Protein AF-0000000065867853 (afdb_homodimer)

Radius of gyration: 22.18 Å; Cα contacts (8 Å, |Δi|>4): 1189; chains: 2; bounding box: 54×60×56 Å

Sequence (524 aa):
MALYFIGLGLYDEKDITLKGLEIARKCDYVFAEFYTSLMAGTNLERIEKLIGKEIRVLSREDVELNFERIVLPLAKDHDVAFLTAGDPLVATTHAELRLRAKKFGVESYVIHAPSIYSAIAITGLHIYKFGKSATISYPEKNWFPTSYYDVIKENLERGLHTLLFLDIKAEKGKYMTANEGMKLLLKVEDMKKEGVFTQETLVVVLARAGSLNPVIRAGYVRDMIREDFGSPPHVLIVPGRLHIVEAEYLVEIAGAPREIIRMALYFIGLGLYDEKDITLKGLEIARKCDYVFAEFYTSLMAGTNLERIEKLIGKEIRVLSREDVELNFERIVLPLAKDHDVAFLTAGDPLVATTHAELRLRAKKFGVESYVIHAPSIYSAIAITGLHIYKFGKSATISYPEKNWFPTSYYDVIKENLERGLHTLLFLDIKAEKGKYMTANEGMKLLLKVEDMKKEGVFTQETLVVVLARAGSLNPVIRAGYVRDMIREDFGSPPHVLIVPGRLHIVEAEYLVEIAGAPREIIR

pLDDT: mean 95.83, std 3.94, range [74.38, 98.94]

Solvent-accessible surface area (backbone atoms only — not comparable to full-atom values): 26550 Å² total; per-residue (Å²): 86,32,32,34,37,27,9,34,8,38,17,31,67,42,34,19,12,42,49,38,46,55,50,52,50,68,27,76,41,40,35,30,44,56,67,89,39,69,43,68,64,47,51,69,67,58,42,26,61,73,50,68,45,78,68,51,73,46,51,70,63,42,59,76,72,33,35,72,74,63,51,48,64,50,14,56,76,30,34,26,25,39,36,28,48,20,26,55,32,63,50,66,67,50,44,52,49,53,53,50,33,49,76,70,70,29,49,72,38,62,35,63,12,16,28,69,76,40,56,54,15,78,58,32,45,61,57,52,44,26,27,44,40,38,59,48,61,80,66,50,96,90,42,74,81,54,65,46,58,51,44,45,42,58,21,45,77,71,37,16,22,25,50,31,42,49,36,62,43,54,94,74,73,40,66,46,43,52,41,56,50,49,52,53,45,41,51,47,27,70,71,66,66,74,81,74,47,49,57,79,33,56,34,36,39,43,17,35,56,67,38,80,76,47,41,51,43,26,34,34,36,68,64,48,53,76,56,84,66,72,66,63,54,35,35,37,30,42,67,32,65,71,50,69,68,29,33,49,36,24,30,76,68,19,60,22,63,69,78,68,60,118,85,34,32,33,36,26,10,34,6,38,16,31,66,43,34,18,11,44,49,36,48,54,51,50,49,69,26,77,43,39,34,30,43,58,68,90,37,70,42,68,65,48,51,70,68,58,42,26,60,72,51,68,48,77,68,51,73,45,53,71,62,42,58,76,74,34,35,71,74,66,50,48,64,51,14,56,77,29,35,27,27,40,36,29,49,20,26,55,31,63,50,66,68,50,45,53,49,53,53,50,32,50,75,71,70,28,49,72,38,62,34,62,11,16,30,70,77,42,55,54,17,78,59,35,46,63,57,53,43,26,26,44,40,38,59,47,62,79,68,50,98,89,41,75,80,54,63,45,58,52,46,43,42,58,22,46,78,70,38,16,22,26,49,32,43,49,35,62,44,52,94,74,71,40,67,46,44,53,41,56,50,50,52,52,46,40,51,46,27,69,70,65,66,75,80,73,46,50,58,78,34,55,35,37,39,42,16,35,56,68,39,80,76,45,42,51,40,24,34,34,36,68,62,48,53,77,56,84,65,73,65,66,54,35,36,37,31,42,67,32,65,71,50,71,67,29,32,50,35,24,29,75,69,19,60,22,63,67,76,67,59,116

Nearest PDB structures (foldseek):
  2ele-assembly1_B  TM=9.946E-01  e=1.191E-50  Pyrococcus horikoshii OT3
  2ehc-assembly1_B  TM=9.930E-01  e=2.230E-50  Pyrococcus horikoshii OT3
  2e07-assembly1_B  TM=9.930E-01  e=4.448E-50  Pyrococcus horikoshii OT3
  2egl-assembly1_B  TM=9.932E-01  e=7.823E-50  Pyrococcus horikoshii OT3
  2p6k-assembly1_B  TM=9.943E-01  e=2.135E-49  Pyrococcus horikoshii OT3

Structure (mmCIF, N/CA/C/O backbone):
data_AF-0000000065867853-model_v1
#
loop_
_entity.id
_entity.type
_entity.pdbx_description
1 polymer 'Diphthine synthase'
#
loop_
_atom_site.group_PDB
_atom_site.id
_atom_site.type_symbol
_atom_site.label_atom_id
_atom_site.label_alt_id
_atom_site.label_comp_id
_atom_site.label_asym_id
_atom_site.label_entity_id
_atom_site.label_seq_id
_atom_site.pdbx_PDB_ins_code
_atom_site.Cartn_x
_atom_site.Cartn_y
_atom_site.Cartn_z
_atom_site.occupancy
_atom_site.B_iso_or_equiv
_atom_site.auth_seq_id
_atom_site.auth_comp_id
_atom_site.auth_asym_id
_atom_site.auth_atom_id
_atom_site.pdbx_PDB_model_num
ATOM 1 N N . MET A 1 1 ? 18.812 20.969 -10.625 1 90.69 1 MET A N 1
ATOM 2 C CA . MET A 1 1 ? 18.703 20.234 -9.359 1 90.69 1 MET A CA 1
ATOM 3 C C . MET A 1 1 ? 17.266 19.781 -9.125 1 90.69 1 MET A C 1
ATOM 5 O O . MET A 1 1 ? 16.359 20.125 -9.891 1 90.69 1 MET A O 1
ATOM 9 N N . ALA A 1 2 ? 16.984 18.75 -7.992 1 96.56 2 ALA A N 1
ATOM 10 C CA . ALA A 1 2 ? 15.656 18.156 -7.891 1 96.56 2 ALA A CA 1
ATOM 11 C C . ALA A 1 2 ? 15.234 18.016 -6.434 1 96.56 2 ALA A C 1
ATOM 13 O O . ALA A 1 2 ? 16.062 18.109 -5.527 1 96.56 2 ALA A O 1
ATOM 14 N N . LEU A 1 3 ? 13.992 18.016 -6.254 1 98.25 3 LEU A N 1
ATOM 15 C CA . LEU A 1 3 ? 13.367 17.703 -4.973 1 98.25 3 LEU A CA 1
ATOM 16 C C . LEU A 1 3 ? 12.961 16.234 -4.914 1 98.25 3 LEU A C 1
ATOM 18 O O . LEU A 1 3 ? 12.227 15.758 -5.785 1 98.25 3 LEU A O 1
ATOM 22 N N . TYR A 1 4 ? 13.414 15.523 -3.883 1 98.44 4 TYR A N 1
ATOM 23 C CA . TYR A 1 4 ? 13.109 14.102 -3.736 1 98.44 4 TYR A CA 1
ATOM 24 C C . TYR A 1 4 ? 12.195 13.867 -2.537 1 98.44 4 TYR A C 1
ATOM 26 O O . TYR A 1 4 ? 12.602 14.086 -1.392 1 98.44 4 TYR A O 1
ATOM 34 N N . PHE A 1 5 ? 10.992 13.461 -2.826 1 98.12 5 PHE A N 1
ATOM 35 C CA . PHE A 1 5 ? 10.133 12.969 -1.758 1 98.12 5 PHE A CA 1
ATOM 36 C C . PHE A 1 5 ? 10.484 11.523 -1.409 1 98.12 5 PHE A C 1
ATOM 38 O O . PHE A 1 5 ? 10.305 10.617 -2.232 1 98.12 5 PHE A O 1
ATOM 45 N N . ILE A 1 6 ? 10.891 11.312 -0.163 1 98.38 6 ILE A N 1
ATOM 46 C CA . ILE A 1 6 ? 11.414 10 0.202 1 98.38 6 ILE A CA 1
ATOM 47 C C . ILE A 1 6 ? 10.633 9.445 1.395 1 98.38 6 ILE A C 1
ATOM 49 O O . ILE A 1 6 ? 10.539 10.102 2.438 1 98.38 6 ILE A O 1
ATOM 53 N N . GLY A 1 7 ? 10.086 8.25 1.205 1 97.94 7 GLY A N 1
ATOM 54 C CA . GLY A 1 7 ? 9.43 7.582 2.316 1 97.94 7 GLY A CA 1
ATOM 55 C C . GLY A 1 7 ? 10.398 6.883 3.248 1 97.94 7 GLY A C 1
ATOM 56 O O . GLY A 1 7 ? 11.383 6.285 2.799 1 97.94 7 GLY A O 1
ATOM 57 N N . LEU A 1 8 ? 10.055 6.934 4.539 1 98.19 8 LEU A N 1
ATOM 58 C CA . LEU A 1 8 ? 10.906 6.309 5.543 1 98.19 8 LEU A CA 1
ATOM 59 C C . LEU A 1 8 ? 10.383 4.93 5.922 1 98.19 8 LEU A C 1
ATOM 61 O O . LEU A 1 8 ? 11.078 4.148 6.574 1 98.19 8 LEU A O 1
ATOM 65 N N . GLY A 1 9 ? 9.141 4.66 5.578 1 97.44 9 GLY A N 1
ATOM 66 C CA . GLY A 1 9 ? 8.57 3.357 5.883 1 97.44 9 GLY A CA 1
ATOM 67 C C . GLY A 1 9 ? 7.715 3.361 7.133 1 97.44 9 GLY A C 1
ATOM 68 O O . GLY A 1 9 ? 7.207 4.41 7.539 1 97.44 9 GLY A O 1
ATOM 69 N N . LEU A 1 10 ? 7.539 2.258 7.781 1 96.75 10 LEU A N 1
ATOM 70 C CA . LEU A 1 10 ? 6.41 2.029 8.68 1 96.75 10 LEU A CA 1
ATOM 71 C C . LEU A 1 1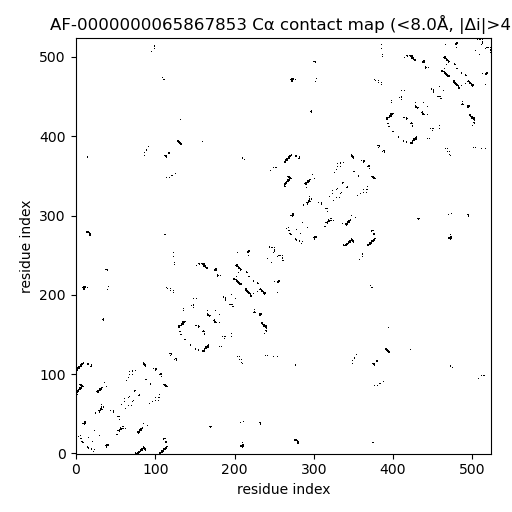0 ? 6.84 2.137 10.133 1 96.75 10 LEU A C 1
ATOM 73 O O . LEU A 1 10 ? 6.074 2.607 10.977 1 96.75 10 LEU A O 1
ATOM 77 N N . TYR A 1 11 ? 7.988 1.611 10.5 1 97.31 11 TYR A N 1
ATOM 78 C CA . TYR A 1 11 ? 8.219 1.371 11.922 1 97.31 11 TYR A CA 1
ATOM 79 C C . TYR A 1 11 ? 9.539 1.974 12.375 1 97.31 11 TYR A C 1
ATOM 81 O O . TYR A 1 11 ? 9.562 2.947 13.133 1 97.31 11 TYR A O 1
ATOM 89 N N . ASP A 1 12 ? 10.664 1.557 11.82 1 97.62 12 ASP A N 1
ATOM 90 C CA . ASP A 1 12 ? 11.953 2.086 12.266 1 97.62 12 ASP A CA 1
ATOM 91 C C . ASP A 1 12 ? 12.789 2.566 11.086 1 97.62 12 ASP A C 1
ATOM 93 O O . ASP A 1 12 ? 12.336 2.52 9.938 1 97.62 12 ASP A O 1
ATOM 97 N N . GLU A 1 13 ? 13.984 3.08 11.328 1 97.81 13 GLU A N 1
ATOM 98 C CA . GLU A 1 13 ? 14.781 3.76 10.305 1 97.81 13 GLU A CA 1
ATOM 99 C C . GLU A 1 13 ? 15.273 2.781 9.242 1 97.81 13 GLU A C 1
ATOM 101 O O . GLU A 1 13 ? 15.68 3.191 8.156 1 97.81 13 GLU A O 1
ATOM 106 N N . LYS A 1 14 ? 15.188 1.546 9.547 1 98.19 14 LYS A N 1
ATOM 107 C CA . LYS A 1 14 ? 15.688 0.559 8.594 1 98.19 14 LYS A CA 1
ATOM 108 C C . LYS A 1 14 ? 14.594 0.162 7.598 1 98.19 14 LYS A C 1
ATOM 110 O O . LYS A 1 14 ? 14.828 -0.652 6.703 1 98.19 14 LYS A O 1
ATOM 115 N N . ASP A 1 15 ? 13.422 0.771 7.754 1 98.38 15 ASP A N 1
ATOM 116 C CA . ASP A 1 15 ? 12.344 0.53 6.805 1 98.38 15 ASP A CA 1
ATOM 117 C C . ASP A 1 15 ? 12.516 1.382 5.551 1 98.38 15 ASP A C 1
ATOM 119 O O . ASP A 1 15 ? 11.781 1.216 4.574 1 98.38 15 ASP A O 1
ATOM 123 N N . ILE A 1 16 ? 13.5 2.279 5.543 1 98.69 16 ILE A N 1
ATOM 124 C CA . ILE A 1 16 ? 13.812 3.043 4.34 1 98.69 16 ILE A CA 1
ATOM 125 C C . ILE A 1 16 ? 14.414 2.117 3.283 1 98.69 16 ILE A C 1
ATOM 127 O O . ILE A 1 16 ? 15.117 1.157 3.615 1 98.69 16 ILE A O 1
ATOM 131 N N . THR A 1 17 ? 14.109 2.33 2.031 1 98.75 17 THR A N 1
ATOM 132 C CA . THR A 1 17 ? 14.688 1.531 0.956 1 98.75 17 THR A CA 1
ATOM 133 C C . THR A 1 17 ? 16.156 1.9 0.738 1 98.75 17 THR A C 1
ATOM 135 O O . THR A 1 17 ? 16.594 2.99 1.117 1 98.75 17 THR A O 1
ATOM 138 N N . LEU A 1 18 ? 16.891 0.998 0.171 1 98.62 18 LEU A N 1
ATOM 139 C CA . LEU A 1 18 ? 18.266 1.329 -0.208 1 98.62 18 LEU A CA 1
ATOM 140 C C . LEU A 1 18 ? 18.297 2.531 -1.145 1 98.62 18 LEU A C 1
ATOM 142 O O . LEU A 1 18 ? 19.141 3.412 -1.005 1 98.62 18 LEU A O 1
ATOM 146 N N . LYS A 1 19 ? 17.375 2.568 -2.086 1 98.44 19 LYS A N 1
ATOM 147 C CA . LYS A 1 19 ? 17.25 3.682 -3.021 1 98.44 19 LYS A CA 1
ATOM 148 C C . LYS A 1 19 ? 17.016 4.996 -2.283 1 98.44 19 LYS A C 1
ATOM 150 O O . LYS A 1 19 ? 17.672 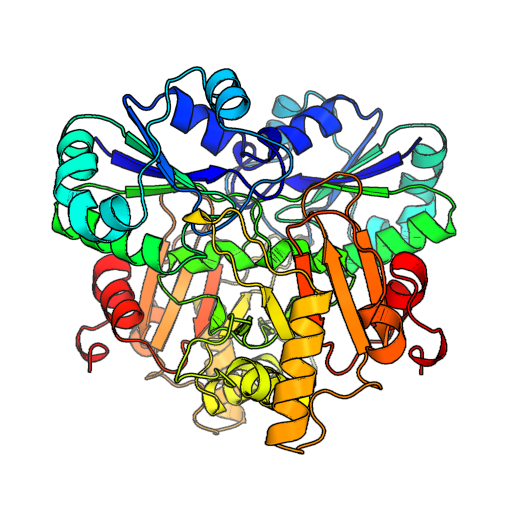5.996 -2.572 1 98.44 19 LYS A O 1
ATOM 155 N N . GLY A 1 20 ? 16.094 4.973 -1.359 1 98.69 20 GLY A N 1
ATOM 156 C CA . GLY A 1 20 ? 15.812 6.16 -0.569 1 98.69 20 GLY A CA 1
ATOM 157 C C . GLY A 1 20 ? 17 6.625 0.256 1 98.69 20 GLY A C 1
ATOM 158 O O . GLY A 1 20 ? 17.281 7.82 0.313 1 98.69 20 GLY A O 1
ATOM 159 N N . LEU A 1 21 ? 17.656 5.672 0.883 1 98.81 21 LEU A N 1
ATOM 160 C CA . LEU A 1 21 ? 18.812 5.992 1.716 1 98.81 21 LEU A CA 1
ATOM 161 C C . LEU A 1 21 ? 19.922 6.605 0.881 1 98.81 21 LEU A C 1
ATOM 163 O O . LEU A 1 21 ? 20.484 7.637 1.257 1 98.81 21 LEU A O 1
ATOM 167 N N . GLU A 1 22 ? 20.234 5.988 -0.228 1 98.56 22 GLU A N 1
ATOM 168 C CA . GLU A 1 22 ? 21.312 6.473 -1.095 1 98.56 22 GLU A CA 1
ATOM 169 C C . GLU A 1 22 ? 21.016 7.887 -1.596 1 98.56 22 GLU A C 1
ATOM 171 O O . GLU A 1 22 ? 21.906 8.742 -1.608 1 98.56 22 GLU A O 1
ATOM 176 N N . ILE A 1 23 ? 19.812 8.141 -1.981 1 98.62 23 ILE A N 1
ATOM 177 C CA . ILE A 1 23 ? 19.438 9.453 -2.506 1 98.62 23 ILE A CA 1
ATOM 178 C C . ILE A 1 23 ? 19.469 10.484 -1.381 1 98.62 23 ILE A C 1
ATOM 180 O O . ILE A 1 23 ? 19.969 11.594 -1.563 1 98.62 23 ILE A O 1
ATOM 184 N N . ALA A 1 24 ? 18.922 10.102 -0.234 1 98.69 24 ALA A N 1
ATOM 185 C CA . ALA A 1 24 ? 18.938 11.023 0.905 1 98.69 24 ALA A CA 1
ATOM 186 C C . ALA A 1 24 ? 20.375 11.422 1.258 1 98.69 24 ALA A C 1
ATOM 188 O O . ALA A 1 24 ? 20.641 12.594 1.547 1 98.69 24 ALA A O 1
ATOM 189 N N . ARG A 1 25 ? 21.281 10.508 1.22 1 98.56 25 ARG A N 1
ATOM 190 C CA . ARG A 1 25 ? 22.672 10.75 1.545 1 98.56 25 ARG A CA 1
ATOM 191 C C . ARG A 1 25 ? 23.312 11.695 0.534 1 98.56 25 ARG A C 1
ATOM 193 O O . ARG A 1 25 ? 24.203 12.477 0.882 1 98.56 25 ARG A O 1
ATOM 200 N N . LYS A 1 26 ? 22.891 11.656 -0.646 1 98.06 26 LYS A N 1
ATOM 201 C CA . LYS A 1 26 ? 23.484 12.453 -1.718 1 98.06 26 LYS A CA 1
ATOM 202 C C . LYS A 1 26 ? 22.922 13.867 -1.729 1 98.06 26 LYS A C 1
ATOM 204 O O . LYS A 1 26 ? 23.516 14.773 -2.309 1 98.06 26 LYS A O 1
ATOM 209 N N . CYS A 1 27 ? 21.781 14.086 -1.173 1 98.5 27 CYS A N 1
ATOM 210 C CA . CYS A 1 27 ? 21.109 15.391 -1.191 1 98.5 27 CYS A CA 1
ATOM 211 C C . CYS A 1 27 ? 21.875 16.391 -0.334 1 98.5 27 CYS A C 1
ATOM 213 O O . CYS A 1 27 ? 22.484 16.031 0.67 1 98.5 27 CYS A O 1
ATOM 215 N N . ASP A 1 28 ? 21.797 17.625 -0.747 1 98.38 28 ASP A N 1
ATOM 216 C CA . ASP A 1 28 ? 22.469 18.703 -0.027 1 98.38 28 ASP A CA 1
ATOM 217 C C . ASP A 1 28 ? 21.719 19.062 1.25 1 98.38 28 ASP A C 1
ATOM 219 O O . ASP A 1 28 ? 22.328 19.359 2.277 1 98.38 28 ASP A O 1
ATOM 223 N N . TYR A 1 29 ? 20.469 19.094 1.173 1 98.44 29 TYR A N 1
ATOM 224 C CA . TYR A 1 29 ? 19.578 19.438 2.289 1 98.44 29 TYR A CA 1
ATOM 225 C C . TYR A 1 29 ? 18.547 18.328 2.521 1 98.44 29 TYR A C 1
ATOM 227 O O . TYR A 1 29 ? 18.094 17.688 1.573 1 98.44 29 TYR A O 1
ATOM 235 N N . VAL A 1 30 ? 18.266 18.125 3.779 1 98.75 30 VAL A N 1
ATOM 236 C CA . VAL A 1 30 ? 17.281 17.109 4.133 1 98.75 30 VAL A CA 1
ATOM 237 C C . VAL A 1 30 ? 16.219 17.703 5.055 1 98.75 30 VAL A C 1
ATOM 239 O O . VAL A 1 30 ? 16.547 18.203 6.141 1 98.75 30 VAL A O 1
ATOM 242 N N . PHE A 1 31 ? 15.008 17.703 4.594 1 98.62 31 PHE A N 1
ATOM 243 C CA . PHE A 1 31 ? 13.844 18.109 5.371 1 98.62 31 PHE A CA 1
ATOM 244 C C . PHE A 1 31 ? 12.969 16.906 5.707 1 98.62 31 PHE A C 1
ATOM 246 O O . PHE A 1 31 ? 13.102 15.852 5.094 1 98.62 31 PHE A O 1
ATOM 253 N N . ALA A 1 32 ? 12.086 17.062 6.75 1 97.25 32 ALA A N 1
ATOM 254 C CA . ALA A 1 32 ? 11.141 16 7.086 1 97.25 32 ALA A CA 1
ATOM 255 C C . ALA A 1 32 ? 9.875 16.578 7.723 1 97.25 32 ALA A C 1
ATOM 257 O O . ALA A 1 32 ? 9.875 17.703 8.211 1 97.25 32 ALA A O 1
ATOM 258 N N . GLU A 1 33 ? 8.859 15.867 7.621 1 94.25 33 GLU A N 1
ATOM 259 C CA . GLU A 1 33 ? 7.684 16.109 8.445 1 94.25 33 GLU A CA 1
ATOM 260 C C . GLU A 1 33 ? 7.195 14.82 9.102 1 94.25 33 GLU A C 1
ATOM 262 O O . GLU A 1 33 ? 7.285 13.742 8.516 1 94.25 33 GLU A O 1
ATOM 267 N N . PHE A 1 34 ? 6.582 14.898 10.328 1 90.88 34 PHE A N 1
ATOM 268 C CA . PHE A 1 34 ? 6.145 13.719 11.047 1 90.88 34 PHE A CA 1
ATOM 269 C C . PHE A 1 34 ? 4.754 13.93 11.641 1 90.88 34 PHE A C 1
ATOM 271 O O . PHE A 1 34 ? 4.379 13.258 12.609 1 90.88 34 PHE A O 1
ATOM 278 N N . TYR A 1 35 ? 4.023 14.867 11.109 1 85.69 35 TYR A N 1
ATOM 279 C CA . TYR A 1 35 ? 2.703 15.117 11.68 1 85.69 35 TYR A CA 1
ATOM 280 C C . TYR A 1 35 ? 1.638 14.281 10.984 1 85.69 35 TYR A C 1
ATOM 282 O O . TYR A 1 35 ? 0.5 14.195 11.453 1 85.69 35 TYR A O 1
ATOM 290 N N . THR A 1 36 ? 1.925 13.625 9.906 1 81.62 36 THR A N 1
ATOM 291 C CA . THR A 1 36 ? 0.965 12.82 9.156 1 81.62 36 THR A CA 1
ATOM 292 C C . THR A 1 36 ? 1.039 11.359 9.578 1 81.62 36 THR A C 1
ATOM 294 O O . THR A 1 36 ? 0.134 10.578 9.281 1 81.62 36 THR A O 1
ATOM 297 N N . SER A 1 37 ? 2.158 11.016 10.148 1 82.19 37 SER A N 1
ATOM 298 C CA . SER A 1 37 ? 2.34 9.641 10.594 1 82.19 37 SER A CA 1
ATOM 299 C C . SER A 1 37 ? 3.42 9.547 11.664 1 82.19 37 SER A C 1
ATOM 301 O O . SER A 1 37 ? 4.141 10.516 11.914 1 82.19 37 SER A O 1
ATOM 303 N N . LEU A 1 38 ? 3.416 8.391 12.359 1 80.19 38 LEU A N 1
ATOM 304 C CA . LEU A 1 38 ? 4.352 8.125 13.445 1 80.19 38 LEU A CA 1
ATOM 305 C C . LEU A 1 38 ? 5.184 6.879 13.148 1 80.19 38 LEU A C 1
ATOM 307 O O . LEU A 1 38 ? 4.645 5.852 12.734 1 80.19 38 LEU A O 1
ATOM 311 N N . MET A 1 39 ? 6.488 7.047 13.266 1 89.62 39 MET A N 1
ATOM 312 C CA . MET A 1 39 ? 7.375 5.887 13.273 1 89.62 39 MET A CA 1
ATOM 313 C C . MET A 1 39 ? 7.789 5.527 14.695 1 89.62 39 MET A C 1
ATOM 315 O O . MET A 1 39 ? 8.773 6.059 15.219 1 89.62 39 MET A O 1
ATOM 319 N N . ALA A 1 40 ? 7.109 4.578 15.219 1 90.81 40 ALA A N 1
ATOM 320 C CA . ALA A 1 40 ? 7.188 4.293 16.656 1 90.81 40 ALA A CA 1
ATOM 321 C C . ALA A 1 40 ? 8.516 3.629 17 1 90.81 40 ALA A C 1
ATOM 323 O O . ALA A 1 40 ? 8.945 3.664 18.156 1 90.81 40 ALA A O 1
ATOM 324 N N . GLY A 1 41 ? 9.188 3.018 16.094 1 94.75 41 GLY A N 1
ATOM 325 C CA . GLY A 1 41 ? 10.383 2.24 16.375 1 94.75 41 GLY A CA 1
ATOM 326 C C . GLY A 1 41 ? 11.664 3.031 16.203 1 94.75 41 GLY A C 1
ATOM 327 O O . GLY A 1 41 ? 12.758 2.461 16.188 1 94.75 41 GLY A O 1
ATOM 328 N N . THR A 1 42 ? 11.555 4.34 15.992 1 96.62 42 THR A N 1
ATOM 329 C CA . THR A 1 42 ? 12.75 5.152 15.758 1 96.62 42 THR A CA 1
ATOM 330 C C . THR A 1 42 ? 12.531 6.582 16.234 1 96.62 42 THR A C 1
ATOM 332 O O . THR A 1 42 ? 11.5 6.887 16.844 1 96.62 42 THR A O 1
ATOM 335 N N . ASN A 1 43 ? 13.547 7.391 16.172 1 95.62 43 ASN A N 1
ATOM 336 C CA . ASN A 1 43 ? 13.508 8.82 16.438 1 95.62 43 ASN A CA 1
ATOM 337 C C . ASN A 1 43 ? 14.406 9.602 15.477 1 95.62 43 ASN A C 1
ATOM 339 O O . ASN A 1 43 ? 15.078 9.008 14.633 1 95.62 43 ASN A O 1
ATOM 343 N N . LEU A 1 44 ? 14.305 10.875 15.617 1 96.25 44 LEU A N 1
ATOM 344 C CA . LEU A 1 44 ? 15.008 11.742 14.672 1 96.25 44 LEU A CA 1
ATOM 345 C C . LEU A 1 44 ? 16.516 11.492 14.719 1 96.25 44 LEU A C 1
ATOM 347 O O . LEU A 1 44 ? 17.172 11.453 13.68 1 96.25 44 LEU A O 1
ATOM 351 N N . GLU A 1 45 ? 17.047 11.336 15.867 1 97.62 45 GLU A N 1
ATOM 352 C CA . GLU A 1 45 ? 18.484 11.133 16.031 1 97.62 45 GLU A CA 1
ATOM 353 C C . GLU A 1 45 ? 18.953 9.891 15.281 1 97.62 45 GLU A C 1
ATOM 355 O O . GLU A 1 45 ? 19.984 9.922 14.609 1 97.62 45 GLU A O 1
ATOM 360 N N . ARG A 1 46 ? 18.234 8.82 15.391 1 97.81 46 ARG A N 1
ATOM 361 C CA . ARG A 1 46 ? 18.594 7.566 14.719 1 97.81 46 ARG A CA 1
ATOM 362 C C . ARG A 1 46 ? 18.5 7.715 13.203 1 97.81 46 ARG A C 1
ATOM 364 O O . ARG A 1 46 ? 19.344 7.176 12.477 1 97.81 46 ARG A O 1
ATOM 371 N N . ILE A 1 47 ? 17.5 8.422 12.742 1 98.31 47 ILE A N 1
ATOM 372 C CA . ILE A 1 47 ? 17.344 8.656 11.312 1 98.31 47 ILE A CA 1
ATOM 373 C C . ILE A 1 47 ? 18.516 9.492 10.789 1 98.31 47 ILE A C 1
ATOM 375 O O . ILE A 1 47 ? 19.109 9.172 9.758 1 98.31 47 ILE A O 1
ATOM 379 N N . GLU A 1 48 ? 18.891 10.539 11.555 1 98.5 48 GLU A N 1
ATOM 380 C CA . GLU A 1 48 ? 20.016 11.391 11.18 1 98.5 48 GLU A CA 1
ATOM 381 C C . GLU A 1 48 ? 21.328 10.594 11.133 1 98.5 48 GLU A C 1
ATOM 383 O O . GLU A 1 48 ? 22.141 10.773 10.219 1 98.5 48 GLU A O 1
ATOM 388 N N . LYS A 1 49 ? 21.469 9.805 12.117 1 98.38 49 LYS A N 1
ATOM 389 C CA . LYS A 1 49 ? 22.672 8.977 12.164 1 98.38 49 LYS A CA 1
ATOM 390 C C . LYS A 1 49 ? 22.75 8.039 10.961 1 98.38 49 LYS A C 1
ATOM 392 O O . LYS A 1 49 ? 23.812 7.879 10.359 1 98.38 49 LYS A O 1
ATOM 397 N N . LEU A 1 50 ? 21.688 7.43 10.609 1 98.38 50 LEU A N 1
ATOM 398 C CA . LEU A 1 50 ? 21.656 6.512 9.477 1 98.38 50 LEU A CA 1
ATOM 399 C C . LEU A 1 50 ? 21.969 7.238 8.172 1 98.38 50 LEU A C 1
ATOM 401 O O . LEU A 1 50 ? 22.75 6.75 7.359 1 98.38 50 LEU A O 1
ATOM 405 N N . ILE A 1 51 ? 21.328 8.359 7.996 1 98.12 51 ILE A N 1
ATOM 406 C CA . ILE A 1 51 ? 21.484 9.117 6.754 1 98.12 51 ILE A CA 1
ATOM 407 C C . ILE A 1 51 ? 22.828 9.844 6.754 1 98.12 51 ILE A C 1
ATOM 409 O O . ILE A 1 51 ? 23.422 10.047 5.699 1 98.12 51 ILE A O 1
ATOM 413 N N . GLY A 1 52 ? 23.266 10.25 7.93 1 97.88 52 GLY A N 1
ATOM 414 C CA . GLY A 1 52 ? 24.531 10.953 8.07 1 97.88 52 GLY A CA 1
ATOM 415 C C . GLY A 1 52 ? 24.422 12.438 7.789 1 97.88 52 GLY A C 1
ATOM 416 O O . GLY A 1 52 ? 25.359 13.062 7.309 1 97.88 52 GLY A O 1
ATOM 417 N N . LYS A 1 53 ? 23.234 12.977 7.93 1 97.62 53 LYS A N 1
ATOM 418 C CA . LYS A 1 53 ? 22.984 14.398 7.711 1 97.62 53 LYS A CA 1
ATOM 419 C C . LYS A 1 53 ? 22 14.945 8.75 1 97.62 53 LYS A C 1
ATOM 421 O O . LYS A 1 53 ? 21.172 14.203 9.281 1 97.62 53 LYS A O 1
ATOM 426 N N . GLU A 1 54 ? 22.172 16.234 8.984 1 97.69 54 GLU A N 1
ATOM 427 C CA . GLU A 1 54 ? 21.172 16.906 9.812 1 97.69 54 GLU A CA 1
ATOM 428 C C . GLU A 1 54 ? 19.844 17.031 9.07 1 97.69 54 GLU A C 1
ATOM 430 O O . GLU A 1 54 ? 19.812 17.312 7.875 1 97.69 54 GLU A O 1
ATOM 435 N N . ILE A 1 55 ? 18.75 16.797 9.812 1 98.44 55 ILE A N 1
ATOM 436 C CA . ILE A 1 55 ? 17.406 16.844 9.234 1 98.44 55 ILE A CA 1
ATOM 437 C C . ILE A 1 55 ? 16.641 18.016 9.852 1 98.44 55 ILE A C 1
ATOM 439 O O . ILE A 1 55 ? 16.5 18.094 11.07 1 98.44 55 ILE A O 1
ATOM 443 N N . ARG A 1 56 ? 16.203 18.906 9.055 1 98.44 56 ARG A N 1
ATOM 444 C CA . ARG A 1 56 ? 15.32 19.984 9.516 1 98.44 56 ARG A CA 1
ATOM 445 C C . ARG A 1 56 ? 13.859 19.547 9.461 1 98.44 56 ARG A C 1
ATOM 447 O O . ARG A 1 56 ? 13.289 19.406 8.375 1 98.44 56 ARG A O 1
ATOM 454 N N . VAL A 1 57 ? 13.227 19.406 10.578 1 97.19 57 VAL A N 1
ATOM 455 C CA . VAL A 1 57 ? 11.828 18.969 10.656 1 97.19 57 VAL A CA 1
ATOM 456 C C . VAL A 1 57 ? 10.914 20.188 10.508 1 97.19 57 VAL A C 1
ATOM 458 O O . VAL A 1 57 ? 11.062 21.172 11.227 1 97.19 57 VAL A O 1
ATOM 461 N N . LEU A 1 58 ? 10 20.062 9.594 1 96.56 58 LEU A N 1
ATOM 462 C CA . LEU A 1 58 ? 9.07 21.172 9.344 1 96.56 58 LEU A CA 1
ATOM 463 C C . LEU A 1 58 ? 7.734 20.922 10.031 1 96.56 58 LEU A C 1
ATOM 465 O O . LEU A 1 58 ? 7.254 19.781 10.078 1 96.56 58 LEU A O 1
ATOM 469 N N . SER A 1 59 ? 7.141 21.969 10.531 1 93.69 59 SER A N 1
ATOM 470 C CA . SER A 1 59 ? 5.797 21.922 11.102 1 93.69 59 SER A CA 1
ATOM 471 C C . SER A 1 59 ? 4.738 21.828 10.008 1 93.69 59 SER A C 1
ATOM 473 O O . SER A 1 59 ? 5.043 22 8.828 1 93.69 59 SER A O 1
ATOM 475 N N . ARG A 1 60 ? 3.521 21.562 10.453 1 92.62 60 ARG A N 1
ATOM 476 C CA . ARG A 1 60 ? 2.393 21.547 9.531 1 92.62 60 ARG A CA 1
ATOM 477 C C . ARG A 1 60 ? 2.266 22.875 8.797 1 92.62 60 ARG A C 1
ATOM 479 O O . ARG A 1 60 ? 2.084 22.906 7.582 1 92.62 60 ARG A O 1
ATOM 486 N N . GLU A 1 61 ? 2.361 23.891 9.531 1 93.75 61 GLU A N 1
ATOM 487 C CA . GLU A 1 61 ? 2.25 25.219 8.961 1 93.75 61 GLU A CA 1
ATOM 488 C C . GLU A 1 61 ? 3.342 25.469 7.926 1 93.75 61 GLU A C 1
ATOM 490 O O . GLU A 1 61 ? 3.072 26 6.844 1 93.75 61 GLU A O 1
ATOM 495 N N . ASP A 1 62 ? 4.547 25.109 8.234 1 95.81 62 ASP A N 1
ATOM 496 C CA . ASP A 1 62 ? 5.66 25.312 7.312 1 95.81 62 ASP A CA 1
ATOM 497 C C . ASP A 1 62 ? 5.441 24.531 6.012 1 95.81 62 ASP A C 1
ATOM 499 O O . ASP A 1 62 ? 5.691 25.047 4.922 1 95.81 62 ASP A O 1
ATOM 503 N N . VAL A 1 63 ? 4.973 23.312 6.09 1 94.94 63 VAL A N 1
ATOM 504 C CA . VAL A 1 63 ? 4.77 22.453 4.926 1 94.94 63 VAL A CA 1
ATOM 505 C C . VAL A 1 63 ? 3.605 22.984 4.09 1 94.94 63 VAL A C 1
ATOM 507 O O . VAL A 1 63 ? 3.717 23.109 2.869 1 94.94 63 VAL A O 1
ATOM 510 N N . GLU A 1 64 ? 2.59 23.328 4.691 1 92.75 64 GLU A N 1
ATOM 511 C CA . GLU A 1 64 ? 1.357 23.656 3.98 1 92.75 64 GLU A CA 1
ATOM 512 C C . GLU A 1 64 ? 1.375 25.109 3.484 1 92.75 64 GLU A C 1
ATOM 514 O O . GLU A 1 64 ? 0.819 25.406 2.428 1 92.75 64 GLU A O 1
ATOM 519 N N . LEU A 1 65 ? 2.072 25.984 4.207 1 93.81 65 LEU A N 1
ATOM 520 C CA . LEU A 1 65 ? 1.949 27.406 3.877 1 93.81 65 LEU A CA 1
ATOM 521 C C . LEU A 1 65 ? 3.287 27.969 3.414 1 93.81 65 LEU A C 1
ATOM 523 O O . LEU A 1 65 ? 3.324 28.953 2.676 1 93.81 65 LEU A O 1
ATOM 527 N N . ASN A 1 66 ? 4.332 27.406 3.844 1 96.06 66 ASN A N 1
ATOM 528 C CA . ASN A 1 66 ? 5.609 28.078 3.637 1 96.06 66 ASN A CA 1
ATOM 529 C C . ASN A 1 66 ? 6.578 27.219 2.836 1 96.06 66 ASN A C 1
ATOM 531 O O . ASN A 1 66 ? 7.781 27.484 2.803 1 96.06 66 ASN A O 1
ATOM 535 N N . PHE A 1 67 ? 6.168 26.203 2.219 1 96.25 67 PHE A N 1
ATOM 536 C CA . PHE A 1 67 ? 7.016 25.266 1.488 1 96.25 67 PHE A CA 1
ATOM 537 C C . PHE A 1 67 ? 7.805 26 0.402 1 96.25 67 PHE A C 1
ATOM 539 O O . PHE A 1 67 ? 8.992 25.734 0.214 1 96.25 67 PHE A O 1
ATOM 546 N N . GLU A 1 68 ? 7.215 26.953 -0.321 1 96 68 GLU A N 1
ATOM 547 C CA . GLU A 1 68 ? 7.812 27.703 -1.423 1 96 68 GLU A CA 1
ATOM 548 C C . GLU A 1 68 ? 8.891 28.656 -0.92 1 96 68 GLU A C 1
ATOM 550 O O . GLU A 1 68 ? 9.734 29.109 -1.697 1 96 68 GLU A O 1
ATOM 555 N N . ARG A 1 69 ? 8.789 28.953 0.359 1 96.69 69 ARG A N 1
ATOM 556 C CA . ARG A 1 69 ? 9.773 29.875 0.925 1 96.69 69 ARG A CA 1
ATOM 557 C C . ARG A 1 69 ? 10.922 29.125 1.571 1 96.69 69 ARG A C 1
ATOM 559 O O . ARG A 1 69 ? 12.055 29.625 1.613 1 96.69 69 ARG A O 1
ATOM 566 N N . ILE A 1 70 ? 10.633 27.953 1.968 1 97.5 70 ILE A N 1
ATOM 567 C CA . ILE A 1 70 ? 11.609 27.25 2.797 1 97.5 70 ILE A CA 1
ATOM 568 C C . ILE A 1 70 ? 12.352 26.219 1.954 1 97.5 70 ILE A C 1
ATOM 570 O O . ILE A 1 70 ? 13.586 26.219 1.896 1 97.5 70 ILE A O 1
ATOM 574 N N . VAL A 1 71 ? 11.672 25.391 1.231 1 98.12 71 VAL A N 1
ATOM 575 C CA . VAL A 1 71 ? 12.258 24.203 0.626 1 98.12 71 VAL A CA 1
ATOM 576 C C . VAL A 1 71 ? 12.531 24.453 -0.853 1 98.12 71 VAL A C 1
ATOM 578 O O . VAL A 1 71 ? 13.633 24.188 -1.338 1 98.12 71 VAL A O 1
ATOM 581 N N . LEU A 1 72 ? 11.602 25.062 -1.587 1 97.62 72 LEU A N 1
ATOM 582 C CA . LEU A 1 72 ? 11.625 25.078 -3.045 1 97.62 72 LEU A CA 1
ATOM 583 C C . LEU A 1 72 ? 12.773 25.953 -3.555 1 97.62 72 LEU A C 1
ATOM 585 O O . LEU A 1 72 ? 13.422 25.609 -4.547 1 97.62 72 LEU A O 1
ATOM 589 N N . PRO A 1 73 ? 13.055 27.078 -2.934 1 97.5 73 PRO A N 1
ATOM 590 C CA . PRO A 1 73 ? 14.195 27.859 -3.424 1 97.5 73 PRO A CA 1
ATOM 591 C C . PRO A 1 73 ? 15.508 27.094 -3.371 1 97.5 73 PRO A C 1
ATOM 593 O O . PRO A 1 73 ? 16.359 27.234 -4.262 1 97.5 73 PRO A O 1
ATOM 596 N N . LEU A 1 74 ? 15.688 26.266 -2.369 1 97.62 74 LEU A N 1
ATOM 597 C CA . LEU A 1 74 ? 16.891 25.453 -2.25 1 97.62 74 LEU A CA 1
ATOM 598 C C . LEU A 1 74 ? 16.953 24.391 -3.35 1 97.62 74 LEU A C 1
ATOM 600 O O . LEU A 1 74 ? 18.031 24.062 -3.842 1 97.62 74 LEU A O 1
ATOM 604 N N . ALA A 1 75 ? 15.828 23.891 -3.742 1 97.62 75 ALA A N 1
ATOM 605 C CA . ALA A 1 75 ? 15.734 22.797 -4.707 1 97.62 75 ALA A CA 1
ATOM 606 C C . ALA A 1 75 ? 16.031 23.297 -6.121 1 97.62 75 ALA A C 1
ATOM 608 O O . ALA A 1 75 ? 16.219 22.484 -7.039 1 97.62 75 ALA A O 1
ATOM 609 N N . LYS A 1 76 ? 16.031 24.562 -6.297 1 96.38 76 LYS A N 1
ATOM 610 C CA . LYS A 1 76 ? 16.375 25.109 -7.602 1 96.38 76 LYS A CA 1
ATOM 611 C C . LYS A 1 76 ? 17.844 24.859 -7.934 1 96.38 76 LYS A C 1
ATOM 613 O O . LYS A 1 76 ? 18.203 24.641 -9.094 1 96.38 76 LYS A O 1
ATOM 618 N N . ASP A 1 77 ? 18.625 24.891 -6.859 1 96.5 77 ASP A N 1
ATOM 619 C CA . ASP A 1 77 ? 20.062 24.859 -7.133 1 96.5 77 ASP A CA 1
ATOM 620 C C . ASP A 1 77 ? 20.734 23.688 -6.418 1 96.5 77 ASP A C 1
ATOM 622 O O . ASP A 1 77 ? 21.938 23.453 -6.605 1 96.5 77 ASP A O 1
ATOM 626 N N . HIS A 1 78 ? 20.062 23.016 -5.598 1 98.19 78 HIS A N 1
ATOM 627 C CA . HIS A 1 78 ? 20.594 21.906 -4.824 1 98.19 78 HIS A CA 1
ATOM 628 C C . HIS A 1 78 ? 19.656 20.703 -4.863 1 98.19 78 HIS A C 1
ATOM 630 O O . HIS A 1 78 ? 18.453 20.859 -5.141 1 98.19 78 HIS A O 1
ATOM 636 N N . ASP A 1 79 ? 20.172 19.547 -4.664 1 98.56 79 ASP A N 1
ATOM 637 C CA . ASP A 1 79 ? 19.328 18.391 -4.422 1 98.56 79 ASP A CA 1
ATOM 638 C C . ASP A 1 79 ? 18.812 18.375 -2.99 1 98.56 79 ASP A C 1
ATOM 640 O O . ASP A 1 79 ? 19.578 18.453 -2.035 1 98.56 79 ASP A O 1
ATOM 644 N N . VAL A 1 80 ? 17.547 18.328 -2.891 1 98.69 80 VAL A N 1
ATOM 645 C CA . VAL A 1 80 ? 16.891 18.422 -1.586 1 98.69 80 VAL A CA 1
ATOM 646 C C . VAL A 1 80 ? 16.031 17.188 -1.341 1 98.69 80 VAL A C 1
ATOM 648 O O . VAL A 1 80 ? 15.273 16.766 -2.217 1 98.69 80 VAL A O 1
ATOM 651 N N . ALA A 1 81 ? 16.172 16.594 -0.167 1 98.69 81 ALA A N 1
ATOM 652 C CA . ALA A 1 81 ? 15.32 15.477 0.247 1 98.69 81 ALA A CA 1
ATOM 653 C C . ALA A 1 81 ? 14.227 15.945 1.204 1 98.69 81 ALA A C 1
ATOM 655 O O . ALA A 1 81 ? 14.484 16.734 2.107 1 98.69 81 ALA A O 1
ATOM 656 N N . PHE A 1 82 ? 13.047 15.555 0.985 1 98.38 82 PHE A N 1
ATOM 657 C CA . PHE A 1 82 ? 11.922 15.734 1.896 1 98.38 82 PHE A CA 1
ATOM 658 C C . PHE A 1 82 ? 11.406 14.383 2.391 1 98.38 82 PHE A C 1
ATOM 660 O O . PHE A 1 82 ? 10.719 13.672 1.66 1 98.38 82 PHE A O 1
ATOM 667 N N . LEU A 1 83 ? 11.672 14.062 3.629 1 98.06 83 LEU A N 1
ATOM 668 C CA . LEU A 1 83 ? 11.391 12.758 4.211 1 98.06 83 LEU A CA 1
ATOM 669 C C . LEU A 1 83 ? 10.016 12.742 4.867 1 98.06 83 LEU A C 1
ATOM 671 O O . LEU A 1 83 ? 9.617 13.719 5.5 1 98.06 83 LEU A O 1
ATOM 675 N N . THR A 1 84 ? 9.359 11.672 4.684 1 96.12 84 THR A N 1
ATOM 676 C CA . THR A 1 84 ? 8.078 11.477 5.344 1 96.12 84 THR A CA 1
ATOM 677 C C . THR A 1 84 ? 7.984 10.086 5.953 1 96.12 84 THR A C 1
ATOM 679 O O . THR A 1 84 ? 8.562 9.133 5.422 1 96.12 84 THR A O 1
ATOM 682 N N . ALA A 1 85 ? 7.234 9.969 7.098 1 94.31 85 ALA A N 1
ATOM 683 C CA . ALA A 1 85 ? 6.898 8.641 7.613 1 94.31 85 ALA A CA 1
ATOM 684 C C . ALA A 1 85 ? 5.949 7.91 6.664 1 94.31 85 ALA A C 1
ATOM 686 O O . ALA A 1 85 ? 5.035 8.516 6.102 1 94.31 85 ALA A O 1
ATOM 687 N N . GLY A 1 86 ? 6.164 6.625 6.543 1 95.12 86 GLY A N 1
ATOM 688 C CA . GLY A 1 86 ? 5.367 5.867 5.598 1 95.12 86 GLY A CA 1
ATOM 689 C C . GLY A 1 86 ? 5.797 6.07 4.156 1 95.12 86 GLY A C 1
ATOM 690 O O . GLY A 1 86 ? 6.984 6.227 3.873 1 95.12 86 GLY A O 1
ATOM 691 N N . ASP A 1 87 ? 4.918 5.871 3.242 1 96.31 87 ASP A N 1
ATOM 692 C CA . ASP A 1 87 ? 5.125 6.105 1.816 1 96.31 87 ASP A CA 1
ATOM 693 C C . ASP A 1 87 ? 4.66 7.504 1.416 1 96.31 87 ASP A C 1
ATOM 695 O O . ASP A 1 87 ? 3.58 7.941 1.811 1 96.31 87 ASP A O 1
ATOM 699 N N . PRO A 1 88 ? 5.48 8.188 0.578 1 93.56 88 PRO A N 1
ATOM 700 C CA . PRO A 1 88 ? 5.07 9.531 0.158 1 93.56 88 PRO A CA 1
ATOM 701 C C . PRO A 1 88 ? 3.758 9.523 -0.625 1 93.56 88 PRO A C 1
ATOM 703 O O . PRO A 1 88 ? 3.434 8.539 -1.29 1 93.56 88 PRO A O 1
ATOM 706 N N . LEU A 1 89 ? 2.982 10.508 -0.587 1 88.94 89 LEU A N 1
ATOM 707 C CA . LEU A 1 89 ? 1.806 10.82 -1.393 1 88.94 89 LEU A CA 1
ATOM 708 C C . LEU A 1 89 ? 0.591 10.039 -0.902 1 88.94 89 LEU A C 1
ATOM 710 O O . LEU A 1 89 ? -0.515 10.211 -1.418 1 88.94 89 LEU A O 1
ATOM 714 N N . VAL A 1 90 ? 0.808 9.125 0.106 1 86.75 90 VAL A N 1
ATOM 715 C CA . VAL A 1 90 ? -0.344 8.516 0.759 1 86.75 90 VAL A CA 1
ATOM 716 C C . VAL A 1 90 ? -1.179 9.586 1.452 1 86.75 90 VAL A C 1
ATOM 718 O O . VAL A 1 90 ? -2.41 9.547 1.412 1 86.75 90 VAL A O 1
ATOM 721 N N . ALA A 1 91 ? -0.434 10.477 2.023 1 82.56 91 ALA A N 1
ATOM 722 C CA . ALA A 1 91 ? -1.1 11.688 2.488 1 82.56 91 ALA A CA 1
ATOM 723 C C . ALA A 1 91 ? -1.324 12.664 1.339 1 82.56 91 ALA A C 1
ATOM 725 O O . ALA A 1 91 ? -0.412 12.93 0.55 1 82.56 91 ALA A O 1
ATOM 726 N N . THR A 1 92 ? -2.412 13.289 1.288 1 82.31 92 THR A N 1
ATOM 727 C CA . THR A 1 92 ? -2.82 14.125 0.168 1 82.31 92 THR A CA 1
ATOM 728 C C . THR A 1 92 ? -1.955 15.383 0.091 1 82.31 92 THR A C 1
ATOM 730 O O . THR A 1 92 ? -1.744 15.93 -0.993 1 82.31 92 THR A O 1
ATOM 733 N N . THR A 1 93 ? -1.492 15.789 1.206 1 85.38 93 THR A N 1
ATOM 734 C CA . THR A 1 93 ? -0.662 16.984 1.278 1 85.38 93 THR A CA 1
ATOM 735 C C . THR A 1 93 ? 0.547 16.859 0.354 1 85.38 93 THR A C 1
ATOM 737 O O . THR A 1 93 ? 0.949 17.844 -0.283 1 85.38 93 THR A O 1
ATOM 740 N N . HIS A 1 94 ? 1.108 15.766 0.211 1 89.12 94 HIS A N 1
ATOM 741 C CA . HIS A 1 94 ? 2.352 15.594 -0.532 1 89.12 94 HIS A CA 1
ATOM 742 C C . HIS A 1 94 ? 2.115 15.703 -2.035 1 89.12 94 HIS A C 1
ATOM 744 O O . HIS A 1 94 ? 2.986 16.172 -2.771 1 89.12 94 HIS A O 1
ATOM 750 N N . ALA A 1 95 ? 0.932 15.266 -2.467 1 89.19 95 ALA A N 1
ATOM 751 C CA . ALA A 1 95 ? 0.584 15.453 -3.871 1 89.19 95 ALA A CA 1
ATOM 752 C C . ALA A 1 95 ? 0.511 16.938 -4.219 1 89.19 95 ALA A C 1
ATOM 754 O O . ALA A 1 95 ? 0.958 17.359 -5.289 1 89.19 95 ALA A O 1
ATOM 755 N N . GLU A 1 96 ? 0.019 17.672 -3.346 1 91.31 96 GLU A N 1
ATOM 756 C CA . GLU A 1 96 ? -0.059 19.125 -3.543 1 91.31 96 GLU A CA 1
ATOM 757 C C . GLU A 1 96 ? 1.332 19.75 -3.613 1 91.31 96 GLU A C 1
ATOM 759 O O . GLU A 1 96 ? 1.558 20.688 -4.375 1 91.31 96 GLU A O 1
ATOM 764 N N . LEU A 1 97 ? 2.211 19.266 -2.789 1 94.81 97 LEU A N 1
ATOM 765 C CA . LEU A 1 97 ? 3.572 19.781 -2.781 1 94.81 97 LEU A CA 1
ATOM 766 C C . LEU A 1 97 ? 4.258 19.531 -4.121 1 94.81 97 LEU A C 1
ATOM 768 O O . LEU A 1 97 ? 5.043 20.375 -4.586 1 94.81 97 LEU A O 1
ATOM 772 N N . ARG A 1 98 ? 3.996 18.406 -4.742 1 94.12 98 ARG A N 1
ATOM 773 C CA . ARG A 1 98 ? 4.57 18.109 -6.055 1 94.12 98 ARG A CA 1
ATOM 774 C C . ARG A 1 98 ? 4.059 19.094 -7.105 1 94.12 98 ARG A C 1
ATOM 776 O O . ARG A 1 98 ? 4.816 19.531 -7.973 1 94.12 98 ARG A O 1
ATOM 783 N N . LEU A 1 99 ? 2.762 19.391 -7.023 1 93.31 99 LEU A N 1
ATOM 784 C CA . LEU A 1 99 ? 2.189 20.375 -7.938 1 93.31 99 LEU A CA 1
ATOM 785 C C . LEU A 1 99 ? 2.846 21.734 -7.75 1 93.31 99 LEU A C 1
ATOM 787 O O . LEU A 1 99 ? 3.17 22.422 -8.727 1 93.31 99 LEU A O 1
ATOM 791 N N . ARG A 1 100 ? 3.008 22.078 -6.516 1 94.44 100 ARG A N 1
ATOM 792 C CA . ARG A 1 100 ? 3.646 23.359 -6.207 1 94.44 100 ARG A CA 1
ATOM 793 C C . ARG A 1 100 ? 5.078 23.391 -6.727 1 94.44 100 ARG A C 1
ATOM 795 O O . ARG A 1 100 ? 5.527 24.406 -7.258 1 94.44 100 ARG A O 1
ATOM 802 N N . ALA A 1 101 ? 5.812 22.312 -6.535 1 96.38 101 ALA A N 1
ATOM 803 C CA . ALA A 1 101 ? 7.176 22.219 -7.055 1 96.38 101 ALA A CA 1
ATOM 804 C C . ALA A 1 101 ? 7.203 22.406 -8.562 1 96.38 101 ALA A C 1
ATOM 806 O O . ALA A 1 101 ? 8.031 23.156 -9.086 1 96.38 101 ALA A O 1
ATOM 807 N N . LYS A 1 102 ? 6.285 21.75 -9.258 1 94.12 102 LYS A N 1
ATOM 808 C CA . LYS A 1 102 ? 6.207 21.875 -10.711 1 94.12 102 LYS A CA 1
ATOM 809 C C . LYS A 1 102 ? 5.949 23.328 -11.117 1 94.12 102 LYS A C 1
ATOM 811 O O . LYS A 1 102 ? 6.613 23.844 -12.016 1 94.12 102 LYS A O 1
ATOM 816 N N . LYS A 1 103 ? 5.023 23.922 -10.461 1 93.06 103 LYS A N 1
ATOM 817 C CA . LYS A 1 103 ? 4.68 25.312 -10.75 1 93.06 103 LYS A CA 1
ATOM 818 C C . LYS A 1 103 ? 5.863 26.25 -10.477 1 93.06 103 LYS A C 1
ATOM 820 O O . LYS A 1 103 ? 6.023 27.266 -11.148 1 93.06 103 LYS A O 1
ATOM 825 N N . PHE A 1 104 ? 6.637 25.875 -9.516 1 95.38 104 PHE A N 1
ATOM 826 C CA . PHE A 1 104 ? 7.805 26.656 -9.133 1 95.38 104 PHE A CA 1
ATOM 827 C C . PHE A 1 104 ? 8.984 26.359 -10.047 1 95.38 104 PHE A C 1
ATOM 829 O O . PHE A 1 104 ? 10.047 26.969 -9.914 1 95.38 104 PHE A O 1
ATOM 836 N N . GLY A 1 105 ? 8.828 25.375 -10.93 1 95.06 105 GLY A N 1
ATOM 837 C CA . GLY A 1 105 ? 9.859 25.016 -11.883 1 95.06 105 GLY A CA 1
ATOM 838 C C . GLY A 1 105 ? 10.898 24.062 -11.312 1 95.06 105 GLY A C 1
ATOM 839 O O . GLY A 1 105 ? 12.047 24.047 -11.758 1 95.06 105 GLY A O 1
ATOM 840 N N . VAL A 1 106 ? 10.594 23.359 -10.312 1 96.69 106 VAL A N 1
ATOM 841 C CA . VAL A 1 106 ? 11.5 22.406 -9.68 1 96.69 106 VAL A CA 1
ATOM 842 C C . VAL A 1 106 ? 11.062 20.984 -10.023 1 96.69 106 VAL A C 1
ATOM 844 O O . VAL A 1 106 ? 9.898 20.625 -9.836 1 96.69 106 VAL A O 1
ATOM 847 N N . GLU A 1 107 ? 11.969 20.219 -10.531 1 95.88 107 GLU A N 1
ATOM 848 C CA . GLU A 1 107 ? 11.68 18.797 -10.766 1 95.88 107 GLU A CA 1
ATOM 849 C C . GLU A 1 107 ? 11.586 18.031 -9.445 1 95.88 107 GLU A C 1
ATOM 851 O O . GLU A 1 107 ? 12.328 18.312 -8.508 1 95.88 107 GLU A O 1
ATOM 856 N N . SER A 1 108 ? 10.664 17.141 -9.438 1 96.69 108 SER A N 1
ATOM 857 C CA . SER A 1 108 ? 10.523 16.344 -8.219 1 96.69 108 SER A CA 1
ATOM 858 C C . SER A 1 108 ? 10.406 14.859 -8.531 1 96.69 108 SER A C 1
ATOM 860 O O . SER A 1 108 ? 9.883 14.484 -9.578 1 96.69 108 SER A O 1
ATOM 862 N N . TYR A 1 109 ? 10.93 14.07 -7.629 1 97.31 109 TYR A N 1
ATOM 863 C CA . TYR A 1 109 ? 10.906 12.617 -7.727 1 97.31 109 TYR A CA 1
ATOM 864 C C . TYR A 1 109 ? 10.344 11.992 -6.457 1 97.31 109 TYR A C 1
ATOM 866 O O . TYR A 1 109 ? 10.406 12.594 -5.383 1 97.31 109 TYR A O 1
ATOM 874 N N . VAL A 1 110 ? 9.758 10.82 -6.656 1 97.75 110 VAL A N 1
ATOM 875 C CA . VAL A 1 110 ? 9.172 10.125 -5.512 1 97.75 110 VAL A CA 1
ATOM 876 C C . VAL A 1 110 ? 9.875 8.781 -5.312 1 97.75 110 VAL A C 1
ATOM 878 O O . VAL A 1 110 ? 9.969 7.98 -6.242 1 97.75 110 VAL A O 1
ATOM 881 N N . ILE A 1 111 ? 10.383 8.578 -4.148 1 98.44 111 ILE A N 1
ATOM 882 C CA . ILE A 1 111 ? 10.969 7.305 -3.738 1 98.44 111 ILE A CA 1
ATOM 883 C C . ILE A 1 111 ? 10.055 6.613 -2.734 1 98.44 111 ILE A C 1
ATOM 885 O O . ILE A 1 111 ? 9.953 7.039 -1.581 1 98.44 111 ILE A O 1
ATOM 889 N N . HIS A 1 112 ? 9.477 5.531 -3.154 1 98.06 112 HIS A N 1
ATOM 890 C CA . HIS A 1 112 ? 8.445 4.852 -2.377 1 98.06 112 HIS A CA 1
ATOM 891 C C . HIS A 1 112 ? 9.055 4.035 -1.245 1 98.06 112 HIS A C 1
ATOM 893 O O . HIS A 1 112 ? 10.227 3.666 -1.306 1 98.06 112 HIS A O 1
ATOM 899 N N . ALA A 1 113 ? 8.305 3.766 -0.255 1 98 113 ALA A N 1
ATOM 900 C CA . ALA A 1 113 ? 8.648 2.961 0.915 1 98 113 ALA A CA 1
ATOM 901 C C . ALA A 1 113 ? 7.461 2.115 1.368 1 98 113 ALA A C 1
ATOM 903 O O . ALA A 1 113 ? 6.359 2.244 0.833 1 98 113 ALA A O 1
ATOM 904 N N . PRO A 1 114 ? 7.695 1.149 2.279 1 97.69 114 PRO A N 1
ATOM 905 C CA . PRO A 1 114 ? 6.562 0.382 2.801 1 97.69 114 PRO A CA 1
ATOM 906 C C . PRO A 1 114 ? 5.453 1.273 3.355 1 97.69 114 PRO A C 1
ATOM 908 O O . PRO A 1 114 ? 5.734 2.281 4.008 1 97.69 114 PRO A O 1
ATOM 911 N N . SER A 1 115 ? 4.305 0.877 3.055 1 96.75 115 SER A N 1
ATOM 912 C CA . SER A 1 115 ? 3.135 1.671 3.418 1 96.75 115 SER A CA 1
ATOM 913 C C . SER A 1 115 ? 2.098 0.824 4.148 1 96.75 115 SER A C 1
ATOM 915 O O . SER A 1 115 ? 1.962 -0.371 3.879 1 96.75 115 SER A O 1
ATOM 917 N N . ILE A 1 116 ? 1.328 1.466 4.984 1 96.38 116 ILE A N 1
ATOM 918 C CA . ILE A 1 116 ? 0.27 0.791 5.727 1 96.38 116 ILE A CA 1
ATOM 919 C C . ILE A 1 116 ? -0.782 0.257 4.758 1 96.38 116 ILE A C 1
ATOM 921 O O . ILE A 1 116 ? -1.435 -0.753 5.035 1 96.38 116 ILE A O 1
ATOM 925 N N . TYR A 1 117 ? -0.947 0.819 3.6 1 95.88 117 TYR A N 1
ATOM 926 C CA . TYR A 1 117 ? -1.953 0.41 2.625 1 95.88 117 TYR A CA 1
ATOM 927 C C . TYR A 1 117 ? -1.648 -0.979 2.076 1 95.88 117 TYR A C 1
ATOM 929 O O . TYR A 1 117 ? -2.545 -1.674 1.596 1 95.88 117 TYR A O 1
ATOM 937 N N . SER A 1 118 ? -0.403 -1.316 2.102 1 95.69 118 SER A N 1
ATOM 938 C CA . SER A 1 118 ? -0.052 -2.674 1.702 1 95.69 118 SER A CA 1
ATOM 939 C C . SER A 1 118 ? 0.205 -3.561 2.918 1 95.69 118 SER A C 1
ATOM 941 O O . SER A 1 118 ? -0.159 -4.738 2.922 1 95.69 118 SER A O 1
ATOM 943 N N . ALA A 1 119 ? 0.729 -2.998 3.953 1 96.5 119 ALA A N 1
ATOM 944 C CA . ALA A 1 119 ? 1.157 -3.75 5.133 1 96.5 119 ALA A CA 1
ATOM 945 C C . ALA A 1 119 ? -0.037 -4.379 5.844 1 96.5 119 ALA A C 1
ATOM 947 O O . ALA A 1 119 ? 0.12 -5.34 6.602 1 96.5 119 ALA A O 1
ATOM 948 N N . ILE A 1 120 ? -1.218 -3.891 5.582 1 96.62 120 ILE A N 1
ATOM 949 C CA . ILE A 1 120 ? -2.412 -4.434 6.219 1 96.62 120 ILE A CA 1
ATOM 950 C C . ILE A 1 120 ? -2.611 -5.887 5.789 1 96.62 120 ILE A C 1
ATOM 952 O O . ILE A 1 120 ? -3.314 -6.648 6.457 1 96.62 120 ILE A O 1
ATOM 956 N N . ALA A 1 121 ? -1.979 -6.246 4.727 1 95.69 121 ALA A N 1
ATOM 957 C CA . ALA A 1 121 ? -2.113 -7.617 4.234 1 95.69 121 ALA A CA 1
ATOM 958 C C . ALA A 1 121 ? -1.592 -8.617 5.258 1 95.69 121 ALA A C 1
ATOM 960 O O . ALA A 1 121 ? -1.944 -9.797 5.215 1 95.69 121 ALA A O 1
ATOM 961 N N . ILE A 1 122 ? -0.799 -8.172 6.188 1 96.75 122 ILE A N 1
ATOM 962 C CA . ILE A 1 122 ? -0.239 -9.047 7.211 1 96.75 122 ILE A CA 1
ATOM 963 C C . ILE A 1 122 ? -1.36 -9.602 8.086 1 96.75 122 ILE A C 1
ATOM 965 O O . ILE A 1 122 ? -1.162 -10.57 8.82 1 96.75 122 ILE A O 1
ATOM 969 N N . THR A 1 123 ? -2.502 -9.008 8.055 1 97.12 123 THR A N 1
ATOM 970 C CA . THR A 1 123 ? -3.648 -9.477 8.828 1 97.12 123 THR A CA 1
ATOM 971 C C . THR A 1 123 ? -4.281 -10.703 8.172 1 97.12 123 THR A C 1
ATOM 973 O O . THR A 1 123 ? -5.148 -11.352 8.766 1 97.12 123 THR A O 1
ATOM 976 N N . GLY A 1 124 ? -3.914 -10.961 6.934 1 95.56 124 GLY A N 1
ATOM 977 C CA . GLY A 1 124 ? -4.488 -12.086 6.207 1 95.56 124 GLY A CA 1
ATOM 978 C C . GLY A 1 124 ? -5.695 -11.703 5.371 1 95.56 124 GLY A C 1
ATOM 979 O O . GLY A 1 124 ? -6.168 -12.492 4.555 1 95.56 124 GLY A O 1
ATOM 980 N N . LEU A 1 125 ? -6.188 -10.508 5.594 1 97.12 125 LEU A N 1
ATOM 981 C CA . LEU A 1 125 ? -7.293 -10.031 4.766 1 97.12 125 LEU A CA 1
ATOM 982 C C . LEU A 1 125 ? -6.816 -9.703 3.357 1 97.12 125 LEU A C 1
ATOM 984 O O . LEU A 1 125 ? -5.734 -9.133 3.18 1 97.12 125 LEU A O 1
ATOM 988 N N . HIS A 1 126 ? -7.57 -10.133 2.428 1 96.19 126 HIS A N 1
ATOM 989 C CA . HIS A 1 126 ? -7.195 -9.906 1.037 1 96.19 126 HIS A CA 1
ATOM 990 C C . HIS A 1 126 ? -7.281 -8.43 0.674 1 96.19 126 HIS A C 1
ATOM 992 O O . HIS A 1 126 ? -8.367 -7.844 0.715 1 96.19 126 HIS A O 1
ATOM 998 N N . ILE A 1 127 ? -6.215 -7.91 0.292 1 95.62 127 ILE A N 1
ATOM 999 C CA . ILE A 1 127 ? -6.09 -6.473 0.091 1 95.62 127 ILE A CA 1
ATOM 1000 C C . ILE A 1 127 ? -7.016 -6.023 -1.037 1 95.62 127 ILE A C 1
ATOM 1002 O O . ILE A 1 127 ? -7.559 -4.918 -1 1 95.62 127 ILE A O 1
ATOM 1006 N N . TYR A 1 128 ? -7.266 -6.82 -2.016 1 94.81 128 TYR A N 1
ATOM 1007 C CA . TYR A 1 128 ? -8.078 -6.418 -3.154 1 94.81 128 TYR A CA 1
ATOM 1008 C C . TYR A 1 128 ? -9.555 -6.32 -2.764 1 94.81 128 TYR A C 1
ATOM 1010 O O . TYR A 1 128 ? -10.375 -5.832 -3.539 1 94.81 128 TYR A O 1
ATOM 1018 N N . LYS A 1 129 ? -9.922 -6.762 -1.557 1 96.81 129 LYS A N 1
ATOM 1019 C CA . LYS A 1 129 ? -11.297 -6.734 -1.071 1 96.81 129 LYS A CA 1
ATOM 1020 C C . LYS A 1 129 ? -11.547 -5.508 -0.201 1 96.81 129 LYS A C 1
ATOM 1022 O O . LYS A 1 129 ? -12.617 -5.379 0.399 1 96.81 129 LYS A O 1
ATOM 1027 N N . PHE A 1 130 ? -10.609 -4.645 -0.13 1 97.88 130 PHE A N 1
ATOM 1028 C CA . PHE A 1 130 ? -10.805 -3.428 0.65 1 97.88 130 PHE A CA 1
ATOM 1029 C C . PHE A 1 130 ? -11.539 -2.373 -0.167 1 97.88 130 PHE A C 1
ATOM 1031 O O . PHE A 1 130 ? -11.305 -2.238 -1.37 1 97.88 130 PHE A O 1
ATOM 1038 N N . GLY A 1 131 ? -12.391 -1.667 0.438 1 97.88 131 GLY A N 1
ATOM 1039 C CA . GLY A 1 131 ? -13.023 -0.499 -0.148 1 97.88 131 GLY A CA 1
ATOM 1040 C C . GLY A 1 131 ? -12.398 0.809 0.294 1 97.88 131 GLY A C 1
ATOM 1041 O O . GLY A 1 131 ? -11.211 0.857 0.608 1 97.88 131 GLY A O 1
ATOM 1042 N N . LYS A 1 132 ? -13.234 1.791 0.213 1 97.44 132 LYS A N 1
ATOM 1043 C CA . LYS A 1 132 ? -12.82 3.121 0.642 1 97.44 132 LYS A CA 1
ATOM 1044 C C . LYS A 1 132 ? -12.312 3.102 2.082 1 97.44 132 LYS A C 1
ATOM 1046 O O . LYS A 1 132 ? -12.875 2.416 2.936 1 97.44 132 LYS A O 1
ATOM 1051 N N . SER A 1 133 ? -11.227 3.742 2.359 1 97.81 133 SER A N 1
ATOM 1052 C CA . SER A 1 133 ? -10.742 3.885 3.729 1 97.81 133 SER A CA 1
ATOM 1053 C C . SER A 1 133 ? -11.195 5.207 4.34 1 97.81 133 SER A C 1
ATOM 1055 O O . SER A 1 133 ? -11.695 6.082 3.633 1 97.81 133 SER A O 1
ATOM 1057 N N . ALA A 1 134 ? -11.047 5.305 5.641 1 97.62 134 ALA A N 1
ATOM 1058 C CA . ALA A 1 134 ? -11.438 6.531 6.336 1 97.62 134 ALA A CA 1
ATOM 1059 C C . ALA A 1 134 ? -10.594 6.734 7.594 1 97.62 134 ALA A C 1
ATOM 1061 O O . ALA A 1 134 ? -9.898 5.82 8.039 1 97.62 134 ALA A O 1
ATOM 1062 N N . THR A 1 135 ? -10.586 7.914 8.07 1 96.31 135 THR A N 1
ATOM 1063 C CA . THR A 1 135 ? -9.914 8.258 9.32 1 96.31 135 THR A CA 1
ATOM 1064 C C . THR A 1 135 ? -10.93 8.57 10.414 1 96.31 135 THR A C 1
ATOM 1066 O O . THR A 1 135 ? -11.852 9.359 10.211 1 96.31 135 THR A O 1
ATOM 1069 N N . ILE A 1 136 ? -10.828 7.891 11.516 1 97.81 136 ILE A N 1
ATOM 1070 C CA . ILE A 1 136 ? -11.594 8.258 12.703 1 97.81 136 ILE A CA 1
ATOM 1071 C C . ILE A 1 136 ? -10.945 9.461 13.383 1 97.81 136 ILE A C 1
ATOM 1073 O O . ILE A 1 136 ? -9.797 9.383 13.836 1 97.81 136 ILE A O 1
ATOM 1077 N N . SER A 1 137 ? -11.633 10.516 13.43 1 95.31 137 SER A N 1
ATOM 1078 C CA . SER A 1 137 ? -11.094 11.742 14.008 1 95.31 137 SER A CA 1
ATOM 1079 C C . SER A 1 137 ? -11.727 12.047 15.367 1 95.31 137 SER A C 1
ATOM 1081 O O . SER A 1 137 ? -12.883 11.711 15.602 1 95.31 137 SER A O 1
ATOM 1083 N N . TYR A 1 138 ? -10.953 12.672 16.219 1 94.75 138 TYR A N 1
ATOM 1084 C CA . TYR A 1 138 ? -11.5 13.148 17.484 1 94.75 138 TYR A CA 1
ATOM 1085 C C . TYR A 1 138 ? -12.625 14.156 17.25 1 94.75 138 TYR A C 1
ATOM 1087 O O . TYR A 1 138 ? -12.539 14.984 16.328 1 94.75 138 TYR A O 1
ATOM 1095 N N . PRO A 1 139 ? -13.648 14 18.109 1 93.88 139 PRO A N 1
ATOM 1096 C CA . PRO A 1 139 ? -14.664 15.055 18.031 1 93.88 139 PRO A CA 1
ATOM 1097 C C . PRO A 1 139 ? -14.133 16.422 18.484 1 93.88 139 PRO A C 1
ATOM 1099 O O . PRO A 1 139 ? -13.211 16.484 19.297 1 93.88 139 PRO A O 1
ATOM 1102 N N . GLU A 1 140 ? -14.648 17.391 17.859 1 90.31 140 GLU A N 1
ATOM 1103 C CA . GLU A 1 140 ? -14.375 18.781 18.25 1 90.31 140 GLU A CA 1
ATOM 1104 C C . GLU A 1 140 ? -15.602 19.422 18.875 1 90.31 140 GLU A C 1
ATOM 1106 O O . GLU A 1 140 ? -16.688 18.844 18.875 1 90.31 140 GLU A O 1
ATOM 1111 N N . LYS A 1 141 ? -15.5 20.562 19.594 1 87.25 141 LYS A N 1
ATOM 1112 C CA . LYS A 1 141 ? -16.531 21.234 20.391 1 87.25 141 LYS A CA 1
ATOM 1113 C C . LYS A 1 141 ? -17.859 21.266 19.641 1 87.25 141 LYS A C 1
ATOM 1115 O O . LYS A 1 141 ? -18.906 20.953 20.219 1 87.25 141 LYS A O 1
ATOM 1120 N N . ASN A 1 142 ? -17.984 21.531 18.547 1 88.19 142 ASN A N 1
ATOM 1121 C CA . ASN A 1 142 ? -19.266 21.641 17.859 1 88.19 142 ASN A CA 1
ATOM 1122 C C . ASN A 1 142 ? -19.297 20.766 16.609 1 88.19 142 ASN A C 1
ATOM 1124 O O . ASN A 1 142 ? -20.016 21.078 15.648 1 88.19 142 ASN A O 1
ATOM 1128 N N . TRP A 1 143 ? -18.531 19.734 16.688 1 89.06 143 TRP A N 1
ATOM 1129 C CA . TRP A 1 143 ? -18.516 18.906 15.492 1 89.06 143 TRP A CA 1
ATOM 1130 C C . TRP A 1 143 ? -18.141 17.469 15.828 1 89.06 143 TRP A C 1
ATOM 1132 O O . TRP A 1 143 ? -17.078 17.203 16.391 1 89.06 143 TRP A O 1
ATOM 1142 N N . PHE A 1 144 ? -19.125 16.609 15.609 1 89.62 144 PHE A N 1
ATOM 1143 C CA . PHE A 1 144 ? -18.906 15.188 15.789 1 89.62 144 PHE A CA 1
ATOM 1144 C C . PHE A 1 144 ? -18.922 14.461 14.453 1 89.62 144 PHE A C 1
ATOM 1146 O O . PHE A 1 144 ? -19.984 14.148 13.922 1 89.62 144 PHE A O 1
ATOM 1153 N N . PRO A 1 145 ? -17.719 14.18 13.898 1 92.25 145 PRO A N 1
ATOM 1154 C CA . PRO A 1 145 ? -17.656 13.539 12.586 1 92.25 145 PRO A CA 1
ATOM 1155 C C . PRO A 1 145 ? -18.234 12.133 12.586 1 92.25 145 PRO A C 1
ATOM 1157 O O . PRO A 1 145 ? -18 11.359 13.523 1 92.25 145 PRO A O 1
ATOM 1160 N N . THR A 1 146 ? -19 11.781 11.531 1 95.19 146 THR A N 1
ATOM 1161 C CA . THR A 1 146 ? -19.641 10.469 11.445 1 95.19 146 THR A CA 1
ATOM 1162 C C . THR A 1 146 ? -19.344 9.805 10.102 1 95.19 146 THR A C 1
ATOM 1164 O O . THR A 1 146 ? -19.781 8.688 9.844 1 95.19 146 THR A O 1
ATOM 1167 N N . SER A 1 147 ? -18.516 10.492 9.297 1 95.38 147 SER A N 1
ATOM 1168 C CA . SER A 1 147 ? -18.312 10.039 7.926 1 95.38 147 SER A CA 1
ATOM 1169 C C . SER A 1 147 ? -17.641 8.672 7.891 1 95.38 147 SER A C 1
ATOM 1171 O O . SER A 1 147 ? -17.906 7.867 6.996 1 95.38 147 SER A O 1
ATOM 1173 N N . TYR A 1 148 ? -16.797 8.422 8.852 1 97.88 148 TYR A N 1
ATOM 1174 C CA . TYR A 1 148 ? -16.109 7.137 8.883 1 97.88 148 TYR A CA 1
ATOM 1175 C C . TYR A 1 148 ? -17.094 5.996 9.117 1 97.88 148 TYR A C 1
ATOM 1177 O O . TYR A 1 148 ? -16.906 4.887 8.617 1 97.88 148 TYR A O 1
ATOM 1185 N N . TYR A 1 149 ? -18.188 6.281 9.859 1 98.56 149 TYR A N 1
ATOM 1186 C CA . TYR A 1 149 ? -19.266 5.316 10.055 1 98.56 149 TYR A CA 1
ATOM 1187 C C . TYR A 1 149 ? -19.984 5.027 8.742 1 98.56 149 TYR A C 1
ATOM 1189 O O . TYR A 1 149 ? -20.281 3.873 8.422 1 98.56 149 TYR A O 1
ATOM 1197 N N . ASP A 1 150 ? -20.203 6.031 7.984 1 98 150 ASP A N 1
ATOM 1198 C CA . ASP A 1 150 ? -20.875 5.895 6.695 1 98 150 ASP A CA 1
ATOM 1199 C C . ASP A 1 150 ? -20.031 5.094 5.715 1 98 150 ASP A C 1
ATOM 1201 O O . ASP A 1 150 ? -20.547 4.324 4.906 1 98 150 ASP A O 1
ATOM 1205 N N . VAL A 1 151 ? -18.719 5.301 5.797 1 98.06 151 VAL A N 1
ATOM 1206 C CA . VAL A 1 151 ? -17.812 4.562 4.934 1 98.06 151 VAL A CA 1
ATOM 1207 C C . VAL A 1 151 ? -17.891 3.07 5.258 1 98.06 151 VAL A C 1
ATOM 1209 O O . VAL A 1 151 ? -17.938 2.236 4.352 1 98.06 151 VAL A O 1
ATOM 1212 N N . ILE A 1 152 ? -17.906 2.717 6.535 1 98.69 152 ILE A N 1
ATOM 1213 C CA . ILE A 1 152 ? -18.031 1.322 6.941 1 98.69 152 ILE A CA 1
ATOM 1214 C C . ILE A 1 152 ? -19.328 0.743 6.387 1 98.69 152 ILE A C 1
ATOM 1216 O O . ILE A 1 152 ? -19.344 -0.352 5.816 1 98.69 152 ILE A O 1
ATOM 1220 N N . LYS A 1 153 ? -20.375 1.506 6.527 1 98.5 153 LYS A N 1
ATOM 1221 C CA . LYS A 1 153 ? -21.688 1.071 6.059 1 98.5 153 LYS A CA 1
ATOM 1222 C C . LYS A 1 153 ? -21.672 0.778 4.559 1 98.5 153 LYS A C 1
ATOM 1224 O O . LYS A 1 153 ? -22.109 -0.289 4.125 1 98.5 153 LYS A O 1
ATOM 1229 N N . GLU A 1 154 ? -21.156 1.705 3.822 1 97.5 154 GLU A N 1
ATOM 1230 C CA . GLU A 1 154 ? -21.094 1.564 2.371 1 97.5 154 GLU A CA 1
ATOM 1231 C C . GLU A 1 154 ? -20.266 0.348 1.965 1 97.5 154 GLU A C 1
ATOM 1233 O O . GLU A 1 154 ? -20.656 -0.396 1.059 1 97.5 154 GLU A O 1
ATOM 1238 N N . ASN A 1 155 ? -19.141 0.157 2.596 1 98.44 155 ASN A N 1
ATOM 1239 C CA . ASN A 1 155 ? -18.297 -0.999 2.312 1 98.44 155 ASN A CA 1
ATOM 1240 C C . ASN A 1 155 ? -19 -2.307 2.664 1 98.44 155 ASN A C 1
ATOM 1242 O O . ASN A 1 155 ? -18.969 -3.264 1.89 1 98.44 155 ASN A O 1
ATOM 1246 N N . LEU A 1 156 ? -19.625 -2.346 3.82 1 97.94 156 LEU A N 1
ATOM 1247 C CA . LEU A 1 156 ? -20.312 -3.553 4.266 1 97.94 156 LEU A CA 1
ATOM 1248 C C . LEU A 1 156 ? -21.406 -3.951 3.277 1 97.94 156 LEU A C 1
ATOM 1250 O O . LEU A 1 156 ? -21.625 -5.141 3.029 1 97.94 156 LEU A O 1
ATOM 1254 N N . GLU A 1 157 ? -22.078 -2.982 2.738 1 96.38 157 GLU A N 1
ATOM 1255 C CA . GLU A 1 157 ? -23.141 -3.234 1.771 1 96.38 157 GLU A CA 1
ATOM 1256 C C . GLU A 1 157 ? -22.609 -4.004 0.562 1 96.38 157 GLU A C 1
ATOM 1258 O O . GLU A 1 157 ? -23.375 -4.719 -0.1 1 96.38 157 GLU A O 1
ATOM 1263 N N . ARG A 1 158 ? -21.297 -3.949 0.356 1 95.56 158 ARG A N 1
ATOM 1264 C CA . ARG A 1 158 ? -20.703 -4.598 -0.808 1 95.56 158 ARG A CA 1
ATOM 1265 C C . ARG A 1 158 ? -19.781 -5.734 -0.389 1 95.56 158 ARG A C 1
ATOM 1267 O O . ARG A 1 158 ? -19.078 -6.309 -1.222 1 95.56 158 ARG A O 1
ATOM 1274 N N . GLY A 1 159 ? -19.766 -5.988 0.877 1 97.19 159 GLY A N 1
ATOM 1275 C CA . GLY A 1 159 ? -18.953 -7.078 1.402 1 97.19 159 GLY A CA 1
ATOM 1276 C C . GLY A 1 159 ? -17.469 -6.758 1.438 1 97.19 159 GLY A C 1
ATOM 1277 O O . GLY A 1 159 ? -16.641 -7.66 1.381 1 97.19 159 GLY A O 1
ATOM 1278 N N . LEU A 1 160 ? -17.141 -5.457 1.498 1 98.44 160 LEU A N 1
ATOM 1279 C CA . LEU A 1 160 ? -15.742 -5.035 1.42 1 98.44 160 LEU A CA 1
ATOM 1280 C C . LEU A 1 160 ? -15.18 -4.754 2.809 1 98.44 160 LEU A C 1
ATOM 1282 O O . LEU A 1 160 ? -15.922 -4.371 3.717 1 98.44 160 LEU A O 1
ATOM 1286 N N . HIS A 1 161 ? -13.883 -5.012 3.006 1 98.75 161 HIS A N 1
ATOM 1287 C CA . HIS A 1 161 ? -13.188 -4.621 4.227 1 98.75 161 HIS A CA 1
ATOM 1288 C C . HIS A 1 161 ? -13.023 -3.105 4.305 1 98.75 161 HIS A C 1
ATOM 1290 O O . HIS A 1 161 ? -12.914 -2.436 3.275 1 98.75 161 HIS A O 1
ATOM 1296 N N . THR A 1 162 ? -13 -2.531 5.488 1 98.88 162 THR A N 1
ATOM 1297 C CA . THR A 1 162 ? -12.766 -1.106 5.688 1 98.88 162 THR A CA 1
ATOM 1298 C C . THR A 1 162 ? -11.516 -0.878 6.535 1 98.88 162 THR A C 1
ATOM 1300 O O . THR A 1 162 ? -11.438 -1.36 7.668 1 98.88 162 THR A O 1
ATOM 1303 N N . LEU A 1 163 ? -10.57 -0.258 5.957 1 98.69 163 LEU A N 1
ATOM 1304 C CA . LEU A 1 163 ? -9.398 0.191 6.707 1 98.69 163 LEU A CA 1
ATOM 1305 C C . LEU A 1 163 ? -9.656 1.548 7.355 1 98.69 163 LEU A C 1
ATOM 1307 O O . LEU A 1 163 ? -9.977 2.518 6.664 1 98.69 163 LEU A O 1
ATOM 1311 N N . LEU A 1 164 ? -9.539 1.64 8.68 1 98.69 164 LEU A N 1
ATOM 1312 C CA . LEU A 1 164 ? -9.75 2.875 9.422 1 98.69 164 LEU A CA 1
ATOM 1313 C C . LEU A 1 164 ? -8.453 3.369 10.039 1 98.69 164 LEU A C 1
ATOM 1315 O O . LEU A 1 164 ? -7.859 2.688 10.883 1 98.69 164 LEU A O 1
ATOM 1319 N N . PHE A 1 165 ? -8.023 4.5 9.57 1 97.06 165 PHE A N 1
ATOM 1320 C CA . PHE A 1 165 ? -6.918 5.195 10.219 1 97.06 165 PHE A CA 1
ATOM 1321 C C . PHE A 1 165 ? -7.387 5.898 11.484 1 97.06 165 PHE A C 1
ATOM 1323 O O . PHE A 1 165 ? -8.562 6.25 11.602 1 97.06 165 PHE A O 1
ATOM 1330 N N . LEU A 1 166 ? -6.477 6.02 12.383 1 97 166 LEU A N 1
ATOM 1331 C CA . LEU A 1 166 ? -6.801 6.633 13.664 1 97 166 LEU A CA 1
ATOM 1332 C C . LEU A 1 166 ? -6.102 7.977 13.812 1 97 166 LEU A C 1
ATOM 1334 O O . LEU A 1 166 ? -4.934 8.117 13.453 1 97 166 LEU A O 1
ATOM 1338 N N . ASP A 1 167 ? -6.758 8.867 14.297 1 93.94 167 ASP A N 1
ATOM 1339 C CA . ASP A 1 167 ? -6.355 10.266 14.352 1 93.94 167 ASP A CA 1
ATOM 1340 C C . ASP A 1 167 ? -5.051 10.438 15.125 1 93.94 167 ASP A C 1
ATOM 1342 O O . ASP A 1 167 ? -4.805 9.719 16.109 1 93.94 167 ASP A O 1
ATOM 1346 N N . ILE A 1 168 ? -4.25 11.344 14.688 1 89.5 168 ILE A N 1
ATOM 1347 C CA . ILE A 1 168 ? -2.969 11.688 15.297 1 89.5 168 ILE A CA 1
ATOM 1348 C C . ILE A 1 168 ? -2.936 13.172 15.633 1 89.5 168 ILE A C 1
ATOM 1350 O O . ILE A 1 168 ? -3.105 14.023 14.75 1 89.5 168 ILE A O 1
ATOM 1354 N N . LYS A 1 169 ? -2.861 13.5 16.844 1 88.38 169 LYS A N 1
ATOM 1355 C CA . LYS A 1 169 ? -2.564 14.859 17.281 1 88.38 169 LYS A CA 1
ATOM 1356 C C . LYS A 1 169 ? -1.114 14.984 17.75 1 88.38 169 LYS A C 1
ATOM 1358 O O . LYS A 1 169 ? -0.845 15.086 18.953 1 88.38 169 LYS A O 1
ATOM 1363 N N . ALA A 1 170 ? -0.254 15.078 16.766 1 81 170 ALA A N 1
ATOM 1364 C CA . ALA A 1 170 ? 1.188 14.992 16.984 1 81 170 ALA A CA 1
ATOM 1365 C C . ALA A 1 170 ? 1.671 16.109 17.906 1 81 170 ALA A C 1
ATOM 1367 O O . ALA A 1 170 ? 2.531 15.875 18.766 1 81 170 ALA A O 1
ATOM 1368 N N . GLU A 1 171 ? 1.186 17.297 17.688 1 81.44 171 GLU A N 1
ATOM 1369 C CA . GLU A 1 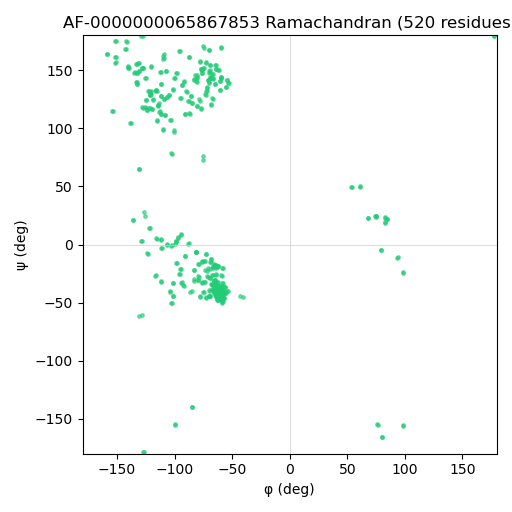171 ? 1.603 18.453 18.469 1 81.44 171 GLU A CA 1
ATOM 1370 C C . GLU A 1 171 ? 1.322 18.234 19.953 1 81.44 171 GLU A C 1
ATOM 1372 O O . GLU A 1 171 ? 1.99 18.828 20.812 1 81.44 171 GLU A O 1
ATOM 1377 N N . LYS A 1 172 ? 0.343 17.422 20.234 1 85.06 172 LYS A N 1
ATOM 1378 C CA . LYS A 1 172 ? -0.04 17.141 21.625 1 85.06 172 LYS A CA 1
ATOM 1379 C C . LYS A 1 172 ? 0.483 15.781 22.078 1 85.06 172 LYS A C 1
ATOM 1381 O O . LYS A 1 172 ? 0.156 15.32 23.172 1 85.06 172 LYS A O 1
ATOM 1386 N N . GLY A 1 173 ? 1.189 15.078 21.125 1 85.75 173 GLY A N 1
ATOM 1387 C CA . GLY A 1 173 ? 1.705 13.758 21.422 1 85.75 173 GLY A CA 1
ATOM 1388 C C . GLY A 1 173 ? 0.613 12.719 21.609 1 85.75 173 GLY A C 1
ATOM 1389 O O . GLY A 1 173 ? 0.783 11.758 22.359 1 85.75 173 GLY A O 1
ATOM 1390 N N . LYS A 1 174 ? -0.482 12.992 21.062 1 89.94 174 LYS A N 1
ATOM 1391 C CA . LYS A 1 174 ? -1.634 12.109 21.234 1 89.94 174 LYS A CA 1
ATOM 1392 C C . LYS A 1 174 ? -1.895 11.289 19.969 1 89.94 174 LYS A C 1
ATOM 1394 O O . LYS A 1 174 ? -1.989 11.844 18.875 1 89.94 174 LYS A O 1
ATOM 1399 N N . TYR A 1 175 ? -2.002 9.961 20.172 1 92.62 175 TYR A N 1
ATOM 1400 C CA . TYR A 1 175 ? -2.328 9 19.125 1 92.62 175 TYR A CA 1
ATOM 1401 C C . TYR A 1 175 ? -3.537 8.164 19.5 1 92.62 175 TYR A C 1
ATOM 1403 O O . TYR A 1 175 ? -3.514 7.461 20.516 1 92.62 175 TYR A O 1
ATOM 1411 N N . MET A 1 176 ? -4.531 8.297 18.734 1 96.5 176 MET A N 1
ATOM 1412 C CA . MET A 1 176 ? -5.746 7.551 19.047 1 96.5 176 MET A CA 1
ATOM 1413 C C . MET A 1 176 ? -5.48 6.047 19.031 1 96.5 176 MET A C 1
ATOM 1415 O O . MET A 1 176 ? -4.805 5.535 18.141 1 96.5 176 MET A O 1
ATOM 1419 N N . THR A 1 177 ? -5.945 5.379 20.031 1 97.56 177 THR A N 1
ATOM 1420 C CA . THR A 1 177 ? -5.836 3.928 20.094 1 97.56 177 THR A CA 1
ATOM 1421 C C . THR A 1 177 ? -7.023 3.268 19.406 1 97.56 177 THR A C 1
ATOM 1423 O O . THR A 1 177 ? -8.055 3.908 19.188 1 97.56 177 THR A O 1
ATOM 1426 N N . ALA A 1 178 ? -6.859 2.021 19.062 1 98.62 178 ALA A N 1
ATOM 1427 C CA . ALA A 1 178 ? -7.969 1.264 18.484 1 98.62 178 ALA A CA 1
ATOM 1428 C C . ALA A 1 178 ? -9.164 1.229 19.438 1 98.62 178 ALA A C 1
ATOM 1430 O O . ALA A 1 178 ? -10.312 1.279 18.984 1 98.62 178 ALA A O 1
ATOM 1431 N N . ASN A 1 179 ? -8.891 1.162 20.75 1 98.62 179 ASN A N 1
ATOM 1432 C CA . ASN A 1 179 ? -9.953 1.18 21.75 1 98.62 179 ASN A CA 1
ATOM 1433 C C . ASN A 1 179 ? -10.781 2.457 21.672 1 98.62 179 ASN A C 1
ATOM 1435 O O . ASN A 1 179 ? -12.008 2.402 21.656 1 98.62 179 ASN A O 1
ATOM 1439 N N . GLU A 1 180 ? -10.047 3.551 21.594 1 98.06 180 GLU A N 1
ATOM 1440 C CA . GLU A 1 180 ? -10.727 4.84 21.484 1 98.06 180 GLU A CA 1
ATOM 1441 C C . GLU A 1 180 ? -11.539 4.914 20.188 1 98.06 180 GLU A C 1
ATOM 1443 O O . GLU A 1 180 ? -12.664 5.426 20.188 1 98.06 180 GLU A O 1
ATOM 1448 N N . GLY A 1 181 ? -10.938 4.406 19.062 1 98.56 181 GLY A N 1
ATOM 1449 C CA . GLY A 1 181 ? -11.664 4.375 17.797 1 98.56 181 GLY A CA 1
ATOM 1450 C C . GLY A 1 181 ? -12.969 3.594 17.875 1 98.56 181 GLY A C 1
ATOM 1451 O O . GLY A 1 181 ? -14.008 4.059 17.406 1 98.56 181 GLY A O 1
ATOM 1452 N N . MET A 1 182 ? -12.922 2.443 18.547 1 98.81 182 MET A N 1
ATOM 1453 C CA . MET A 1 182 ? -14.109 1.612 18.703 1 98.81 182 MET A CA 1
ATOM 1454 C C . MET A 1 182 ? -15.164 2.332 19.531 1 98.81 182 MET A C 1
ATOM 1456 O O . MET A 1 182 ? -16.359 2.273 19.219 1 98.81 182 MET A O 1
ATOM 1460 N N . LYS A 1 183 ? -14.727 2.986 20.578 1 98.44 183 LYS A N 1
ATOM 1461 C CA . LYS A 1 183 ? -15.664 3.73 21.422 1 98.44 183 LY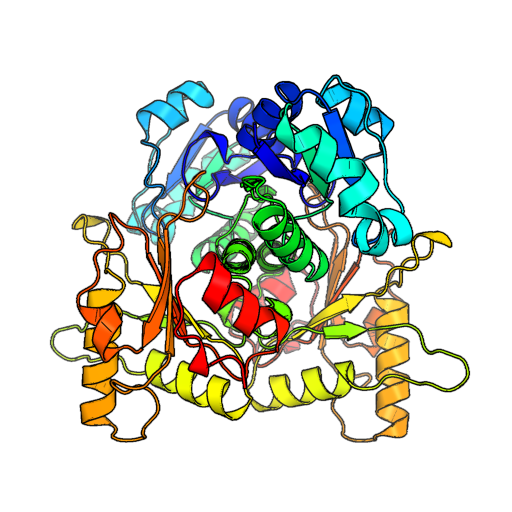S A CA 1
ATOM 1462 C C . LYS A 1 183 ? -16.359 4.828 20.625 1 98.44 183 LYS A C 1
ATOM 1464 O O . LYS A 1 183 ? -17.578 5.031 20.766 1 98.44 183 LYS A O 1
ATOM 1469 N N . LEU A 1 184 ? -15.578 5.535 19.812 1 98.38 184 LEU A N 1
ATOM 1470 C CA . LEU A 1 184 ? -16.156 6.598 19 1 98.38 184 LEU A CA 1
ATOM 1471 C C . LEU A 1 184 ? -17.156 6.035 18 1 98.38 184 LEU A C 1
ATOM 1473 O O . LEU A 1 184 ? -18.219 6.621 17.781 1 98.38 184 LEU A O 1
ATOM 1477 N N . LEU A 1 185 ? -16.828 4.898 17.438 1 98.75 185 LEU A N 1
ATOM 1478 C CA . LEU A 1 185 ? -17.734 4.262 16.484 1 98.75 185 LEU A CA 1
ATOM 1479 C C . LEU A 1 185 ? -19.031 3.832 17.172 1 98.75 185 LEU A C 1
ATOM 1481 O O . LEU A 1 185 ? -20.109 3.965 16.594 1 98.75 185 LEU A O 1
ATOM 1485 N N . LEU A 1 186 ? -18.891 3.297 18.391 1 98.56 186 LEU A N 1
ATOM 1486 C CA . LEU A 1 186 ? -20.078 2.9 19.141 1 98.56 186 LEU A CA 1
ATOM 1487 C C . LEU A 1 186 ? -20.938 4.113 19.469 1 98.56 186 LEU A C 1
ATOM 1489 O O . LEU A 1 186 ? -22.172 4.02 19.469 1 98.56 186 LEU A O 1
ATOM 1493 N N . LYS A 1 187 ? -20.281 5.219 19.75 1 97.94 187 LYS A N 1
ATOM 1494 C CA . LYS A 1 187 ? -21.031 6.453 19.984 1 97.94 187 LYS A CA 1
ATOM 1495 C C . LYS A 1 187 ? -21.812 6.867 18.75 1 97.94 187 LYS A C 1
ATOM 1497 O O . LYS A 1 187 ? -22.984 7.262 18.844 1 97.94 187 LYS A O 1
ATOM 1502 N N . VAL A 1 188 ? -21.156 6.805 17.594 1 98.06 188 VAL A N 1
ATOM 1503 C CA . VAL A 1 188 ? -21.844 7.129 16.359 1 98.06 188 VAL A CA 1
ATOM 1504 C C . VAL A 1 188 ? -23.016 6.16 16.141 1 98.06 188 VAL A C 1
ATOM 1506 O O . VAL A 1 188 ? -24.094 6.562 15.703 1 98.06 188 VAL A O 1
ATOM 1509 N N . GLU A 1 189 ? -22.781 4.863 16.422 1 98.38 189 GLU A N 1
ATOM 1510 C CA . GLU A 1 189 ? -23.844 3.861 16.328 1 98.38 189 GLU A CA 1
ATOM 1511 C C . GLU A 1 189 ? -25.047 4.234 17.188 1 98.38 189 GLU A C 1
ATOM 1513 O O . GLU A 1 189 ? -26.188 4.082 16.766 1 98.38 189 GLU A O 1
ATOM 1518 N N . ASP A 1 190 ? -24.781 4.727 18.375 1 97.5 190 ASP A N 1
ATOM 1519 C CA . ASP A 1 190 ? -25.844 5.133 19.281 1 97.5 190 ASP A CA 1
ATOM 1520 C C . ASP A 1 190 ? -26.641 6.305 18.719 1 97.5 190 ASP A C 1
ATOM 1522 O O . ASP A 1 190 ? -27.844 6.43 18.969 1 97.5 190 ASP A O 1
ATOM 1526 N N . MET A 1 191 ? -25.953 7.098 17.969 1 96.19 191 MET A N 1
ATOM 1527 C CA . MET A 1 191 ? -26.594 8.266 17.359 1 96.19 191 MET A CA 1
ATOM 1528 C C . MET A 1 191 ? -27.422 7.863 16.156 1 96.19 191 MET A C 1
ATOM 1530 O O . MET A 1 191 ? -28.562 8.32 15.992 1 96.19 191 MET A O 1
ATOM 1534 N N . LYS A 1 192 ? -26.844 7.035 15.336 1 96.69 192 LYS A N 1
ATOM 1535 C CA . LYS A 1 192 ? -27.453 6.742 14.039 1 96.69 192 LYS A CA 1
ATOM 1536 C C . LYS A 1 192 ? -28.328 5.5 14.117 1 96.69 192 LYS A C 1
ATOM 1538 O O . LYS A 1 192 ? -29.312 5.383 13.383 1 96.69 192 LYS A O 1
ATOM 1543 N N . LYS A 1 193 ? -28.031 4.547 14.914 1 97.75 193 LYS A N 1
ATOM 1544 C CA . LYS A 1 193 ? -28.781 3.316 15.148 1 97.75 193 LYS A CA 1
ATOM 1545 C C . LYS A 1 193 ? -29.078 2.588 13.844 1 97.75 193 LYS A C 1
ATOM 1547 O O . LYS A 1 193 ? -30.219 2.201 13.578 1 97.75 193 LYS A O 1
ATOM 1552 N N . GLU A 1 194 ? -28 2.418 13.023 1 97.88 194 GLU A N 1
ATOM 1553 C CA . GLU A 1 194 ? -28.188 1.771 11.727 1 97.88 194 GLU A CA 1
ATOM 1554 C C . GLU A 1 194 ? -27.625 0.352 11.734 1 97.88 194 GLU A C 1
ATOM 1556 O O . GLU A 1 194 ? -27.641 -0.339 10.719 1 97.88 194 GLU A O 1
ATOM 1561 N N . GLY A 1 195 ? -27.062 -0.086 12.867 1 98 195 GLY A N 1
ATOM 1562 C CA . GLY A 1 195 ? -26.578 -1.452 13.039 1 98 195 GLY A CA 1
ATOM 1563 C C . GLY A 1 195 ? -25.281 -1.73 12.305 1 98 195 GLY A C 1
ATOM 1564 O O . GLY A 1 195 ? -25.016 -2.869 11.914 1 98 195 GLY A O 1
ATOM 1565 N N . VAL A 1 196 ? -24.5 -0.741 12.039 1 98.31 196 VAL A N 1
ATOM 1566 C CA . VAL A 1 196 ? -23.281 -0.847 11.234 1 98.31 196 VAL A CA 1
ATOM 1567 C C . VAL A 1 196 ? -22.109 -1.291 12.109 1 98.31 196 VAL A C 1
ATOM 1569 O O . VAL A 1 196 ? -21.281 -2.098 11.68 1 98.31 196 VAL A O 1
ATOM 1572 N N . PHE A 1 197 ? -22.062 -0.766 13.297 1 98.75 197 PHE A N 1
ATOM 1573 C CA . PHE A 1 197 ? -20.969 -1.037 14.227 1 98.75 197 PHE A CA 1
ATOM 1574 C C . PHE A 1 197 ? -21.5 -1.232 15.641 1 98.75 197 PHE A C 1
ATOM 1576 O O . PHE A 1 197 ? -21.828 -0.261 16.328 1 98.75 197 PHE A O 1
ATOM 1583 N N . THR A 1 198 ? -21.531 -2.432 16.062 1 98.69 198 THR A N 1
ATOM 1584 C CA . THR A 1 198 ? -22.094 -2.805 17.359 1 98.69 198 THR A CA 1
ATOM 1585 C C . THR A 1 198 ? -21.109 -3.619 18.172 1 98.69 198 THR A C 1
ATOM 1587 O O . THR A 1 198 ? -19.984 -3.877 17.719 1 98.69 198 THR A O 1
ATOM 1590 N N . GLN A 1 199 ? -21.516 -4.027 19.312 1 98.31 199 GLN A N 1
ATOM 1591 C CA . GLN A 1 199 ? -20.688 -4.867 20.188 1 98.31 199 GLN A CA 1
ATOM 1592 C C . GLN A 1 199 ? -20.406 -6.215 19.531 1 98.31 199 GLN A C 1
ATOM 1594 O O . GLN A 1 199 ? -19.422 -6.883 19.875 1 98.31 199 GLN A O 1
ATOM 1599 N N . GLU A 1 200 ? -21.172 -6.59 18.531 1 98.12 200 GLU A N 1
ATOM 1600 C CA . GLU A 1 200 ? -21.062 -7.895 17.875 1 98.12 200 GLU A CA 1
ATOM 1601 C C . GLU A 1 200 ? -20.281 -7.789 16.578 1 98.12 200 GLU A C 1
ATOM 1603 O O . GLU A 1 200 ? -20.078 -8.789 15.875 1 98.12 200 GLU A O 1
ATOM 1608 N N . THR A 1 201 ? -19.828 -6.598 16.266 1 98.62 201 THR A N 1
ATOM 1609 C CA . THR A 1 201 ? -19.047 -6.398 15.047 1 98.62 201 THR A CA 1
ATOM 1610 C C . THR A 1 201 ? -17.641 -6.984 15.203 1 98.62 201 THR A C 1
ATOM 1612 O O . THR A 1 201 ? -17 -6.785 16.234 1 98.62 201 THR A O 1
ATOM 1615 N N . LEU A 1 202 ? -17.234 -7.816 14.219 1 98.69 202 LEU A N 1
ATOM 1616 C CA . LEU A 1 202 ? -15.852 -8.305 14.164 1 98.69 202 LEU A CA 1
ATOM 1617 C C . LEU A 1 202 ? -14.898 -7.188 13.75 1 98.69 202 LEU A C 1
ATOM 1619 O O . LEU A 1 202 ? -15.188 -6.426 12.828 1 98.69 202 LEU A O 1
ATOM 1623 N N . VAL A 1 203 ? -13.828 -7.027 14.445 1 98.88 203 VAL A N 1
ATOM 1624 C CA . VAL A 1 203 ? -12.812 -6.047 14.07 1 98.88 203 VAL A CA 1
ATO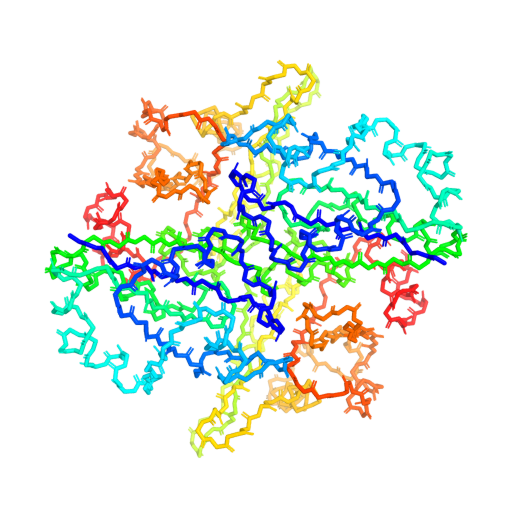M 1625 C C . VAL A 1 203 ? -11.43 -6.699 14.094 1 98.88 203 VAL A C 1
ATOM 1627 O O . VAL A 1 203 ? -11.242 -7.746 14.719 1 98.88 203 VAL A O 1
ATOM 1630 N N . VAL A 1 204 ? -10.531 -6.18 13.391 1 98.88 204 VAL A N 1
ATOM 1631 C CA . VAL A 1 204 ? -9.117 -6.539 13.383 1 98.88 204 VAL A CA 1
ATOM 1632 C C . VAL A 1 204 ? -8.266 -5.32 13.742 1 98.88 204 VAL A C 1
ATOM 1634 O O . VAL A 1 204 ? -8.477 -4.234 13.203 1 98.88 204 VAL A O 1
ATOM 1637 N N . VAL A 1 205 ? -7.391 -5.453 14.68 1 98.88 205 VAL A N 1
ATOM 1638 C CA . VAL A 1 205 ? -6.473 -4.391 15.07 1 98.88 205 VAL A CA 1
ATOM 1639 C C . VAL A 1 205 ? -5.043 -4.773 14.688 1 98.88 205 VAL A C 1
ATOM 1641 O O . VAL A 1 205 ? -4.605 -5.895 14.945 1 98.88 205 VAL A O 1
ATOM 1644 N N . LEU A 1 206 ? -4.422 -3.945 14.023 1 98.56 206 LEU A N 1
ATOM 1645 C CA . LEU A 1 206 ? -3 -4.066 13.727 1 98.56 206 LEU A CA 1
ATOM 1646 C C . LEU A 1 206 ? -2.205 -2.951 14.391 1 98.56 206 LEU A C 1
ATOM 1648 O O . LEU A 1 206 ? -2.467 -1.769 14.156 1 98.56 206 LEU A O 1
ATOM 1652 N N . ALA A 1 207 ? -1.28 -3.299 15.25 1 98.06 207 ALA A N 1
ATOM 1653 C CA . ALA A 1 207 ? -0.451 -2.33 15.961 1 98.06 207 ALA A CA 1
ATOM 1654 C C . ALA A 1 207 ? 1.019 -2.479 15.578 1 98.06 207 ALA A C 1
ATOM 1656 O O . ALA A 1 207 ? 1.528 -3.596 15.469 1 98.06 207 ALA A O 1
ATOM 1657 N N . ARG A 1 208 ? 1.591 -1.324 15.297 1 97.31 208 ARG A N 1
ATOM 1658 C CA . ARG A 1 208 ? 3.023 -1.234 15.039 1 97.31 208 ARG A CA 1
ATOM 1659 C C . ARG A 1 208 ? 3.412 -2.068 13.82 1 97.31 208 ARG A C 1
ATOM 1661 O O . ARG A 1 208 ? 4.324 -2.895 13.891 1 97.31 208 ARG A O 1
ATOM 1668 N N . ALA A 1 209 ? 2.613 -1.801 12.758 1 96.44 209 ALA A N 1
ATOM 1669 C CA . ALA A 1 209 ? 2.934 -2.412 11.469 1 96.44 209 ALA A CA 1
ATOM 1670 C C . ALA A 1 209 ? 4.367 -2.096 11.055 1 96.44 209 ALA A C 1
ATOM 1672 O O . ALA A 1 209 ? 4.84 -0.971 11.242 1 96.44 209 ALA A O 1
ATOM 1673 N N . GLY A 1 210 ? 5.062 -3.088 10.453 1 95.75 210 GLY A N 1
ATOM 1674 C CA . GLY A 1 210 ? 6.434 -2.891 10.016 1 95.75 210 GLY A CA 1
ATOM 1675 C C . GLY A 1 210 ? 7.457 -3.436 10.992 1 95.75 210 GLY A C 1
ATOM 1676 O O . GLY A 1 210 ? 8.617 -3.654 10.633 1 95.75 210 GLY A O 1
ATOM 1677 N N . SER A 1 211 ? 7.035 -3.533 12.281 1 96.06 211 SER A N 1
ATOM 1678 C CA . SER A 1 211 ? 7.926 -4.184 13.234 1 96.06 211 SER A CA 1
ATOM 1679 C C . SER A 1 211 ? 8.031 -5.68 12.969 1 96.06 211 SER A C 1
ATOM 1681 O O . SER A 1 211 ? 7.246 -6.23 12.188 1 96.06 211 SER A O 1
ATOM 1683 N N . LEU A 1 212 ? 8.969 -6.34 13.562 1 93.94 212 LEU A N 1
ATOM 1684 C CA . LEU A 1 212 ? 9.133 -7.777 13.375 1 93.94 212 LEU A CA 1
ATOM 1685 C C . LEU A 1 212 ? 8.008 -8.547 14.055 1 93.94 212 LEU A C 1
ATOM 1687 O O . LEU A 1 212 ? 7.648 -9.641 13.625 1 93.94 212 LEU A O 1
ATOM 1691 N N . ASN A 1 213 ? 7.477 -7.922 15.102 1 94.06 213 ASN A N 1
ATOM 1692 C CA . ASN A 1 213 ? 6.406 -8.578 15.852 1 94.06 213 ASN A CA 1
ATOM 1693 C C . ASN A 1 213 ? 5.219 -7.648 16.062 1 94.06 213 ASN A C 1
ATOM 1695 O O . ASN A 1 213 ? 4.871 -7.332 17.203 1 94.06 213 ASN A O 1
ATOM 1699 N N . PRO A 1 214 ? 4.598 -7.285 14.969 1 97.31 214 PRO A N 1
ATOM 1700 C CA . PRO A 1 214 ? 3.396 -6.469 15.156 1 97.31 214 PRO A CA 1
ATOM 1701 C C . PRO A 1 214 ? 2.283 -7.219 15.883 1 97.31 214 PRO A C 1
ATOM 1703 O O . PRO A 1 214 ? 2.275 -8.453 15.906 1 97.31 214 PRO A O 1
ATOM 1706 N N . VAL A 1 215 ? 1.453 -6.48 16.516 1 97.81 215 VAL A N 1
ATOM 1707 C CA . VAL A 1 215 ? 0.295 -7.098 17.156 1 97.81 215 VAL A CA 1
ATOM 1708 C C . VAL A 1 215 ? -0.865 -7.168 16.156 1 97.81 215 VAL A C 1
ATOM 1710 O O . VAL A 1 215 ? -1.239 -6.156 15.562 1 97.81 215 VAL A O 1
ATOM 1713 N N . ILE A 1 216 ? -1.348 -8.32 15.953 1 98 216 ILE A N 1
ATOM 1714 C CA . ILE A 1 216 ? -2.545 -8.562 15.148 1 98 216 ILE A CA 1
ATOM 1715 C C . ILE A 1 216 ? -3.594 -9.281 16 1 98 216 ILE A C 1
ATOM 1717 O O . ILE A 1 216 ? -3.377 -10.414 16.438 1 98 216 ILE A O 1
ATOM 1721 N N . ARG A 1 217 ? -4.676 -8.617 16.172 1 98.44 217 ARG A N 1
ATOM 1722 C CA . ARG A 1 217 ? -5.762 -9.203 16.953 1 98.44 217 ARG A CA 1
ATOM 1723 C C . ARG A 1 217 ? -7.098 -9.055 16.234 1 98.44 217 ARG A C 1
ATOM 1725 O O . ARG A 1 217 ? -7.375 -8.008 15.641 1 98.44 217 ARG A O 1
ATOM 1732 N N . ALA A 1 218 ? -7.832 -10.07 16.328 1 98.69 218 ALA A N 1
ATOM 1733 C CA . ALA A 1 218 ? -9.172 -10.055 15.75 1 98.69 218 ALA A CA 1
ATOM 1734 C C . ALA A 1 218 ? -10.203 -10.594 16.734 1 98.69 218 ALA A C 1
ATOM 1736 O O . ALA A 1 218 ? -9.938 -11.57 17.453 1 98.69 218 ALA A O 1
ATOM 1737 N N . GLY A 1 219 ? -11.289 -9.977 16.797 1 98.56 219 GLY A N 1
ATOM 1738 C CA . GLY A 1 219 ? -12.383 -10.367 17.688 1 98.56 219 GLY A CA 1
ATOM 1739 C C . GLY A 1 219 ? -13.562 -9.414 17.625 1 98.56 219 GLY A C 1
ATOM 1740 O O . GLY A 1 219 ? -13.547 -8.445 16.875 1 98.56 219 GLY A O 1
ATOM 1741 N N . TYR A 1 220 ? -14.547 -9.742 18.391 1 98.69 220 TYR A N 1
ATOM 1742 C CA . TYR A 1 220 ? -15.727 -8.883 18.453 1 98.69 220 TYR A CA 1
ATOM 1743 C C . TYR A 1 220 ? -15.453 -7.645 19.297 1 98.69 220 TYR A C 1
ATOM 1745 O O . TYR A 1 220 ? -14.672 -7.691 20.25 1 98.69 220 TYR A O 1
ATOM 1753 N N . VAL A 1 221 ? -16.141 -6.566 18.953 1 98.81 221 VAL A N 1
ATOM 1754 C CA . VAL A 1 221 ? -15.93 -5.27 19.578 1 98.81 221 VAL A CA 1
ATOM 1755 C C . VAL A 1 221 ? -16.078 -5.406 21.094 1 98.81 221 VAL A C 1
ATOM 1757 O O . VAL A 1 221 ? -15.281 -4.867 21.859 1 98.81 221 VAL A O 1
ATOM 1760 N N . ARG A 1 222 ? -17 -6.152 21.594 1 98.31 222 ARG A N 1
ATOM 1761 C CA . ARG A 1 222 ? -17.266 -6.301 23.031 1 98.31 222 ARG A CA 1
ATOM 1762 C C . ARG A 1 222 ? -16.031 -6.805 23.766 1 98.31 222 ARG A C 1
ATOM 1764 O O . ARG A 1 222 ? -15.805 -6.441 24.922 1 98.31 222 ARG A O 1
ATOM 1771 N N . ASP A 1 223 ? -15.227 -7.609 23.141 1 97.94 223 ASP A N 1
ATOM 1772 C CA . ASP A 1 223 ? -14.023 -8.172 23.75 1 97.94 223 ASP A CA 1
ATOM 1773 C C . ASP A 1 223 ? -12.805 -7.305 23.453 1 97.94 223 ASP A C 1
ATOM 1775 O O . ASP A 1 223 ? -11.977 -7.074 24.344 1 97.94 223 ASP A O 1
ATOM 1779 N N . MET A 1 224 ? -12.773 -6.73 22.312 1 98.31 224 MET A N 1
ATOM 1780 C CA . MET A 1 224 ? -11.586 -6.055 21.797 1 98.31 224 MET A CA 1
ATOM 1781 C C . MET A 1 224 ? -11.453 -4.664 22.406 1 98.31 224 MET A C 1
ATOM 1783 O O . MET A 1 224 ? -10.336 -4.148 22.547 1 98.31 224 MET A O 1
ATOM 1787 N N . ILE A 1 225 ? -12.531 -4.098 22.781 1 98.06 225 ILE A N 1
ATOM 1788 C CA . ILE A 1 225 ? -12.57 -2.713 23.234 1 98.06 225 ILE A CA 1
ATOM 1789 C C . ILE A 1 225 ? -11.734 -2.57 24.516 1 98.06 225 ILE A C 1
ATOM 1791 O O . ILE A 1 225 ? -11.273 -1.474 24.844 1 98.06 225 ILE A O 1
ATOM 1795 N N . ARG A 1 226 ? -11.438 -3.639 25.281 1 96.5 226 ARG A N 1
ATOM 1796 C CA . ARG A 1 226 ? -10.688 -3.604 26.531 1 96.5 226 ARG A CA 1
ATOM 1797 C C . ARG A 1 226 ? -9.328 -4.277 26.391 1 96.5 226 ARG A C 1
ATOM 1799 O O . ARG A 1 226 ? -8.57 -4.375 27.344 1 96.5 226 ARG A O 1
ATOM 1806 N N . GLU A 1 227 ? -8.984 -4.691 25.219 1 97.25 227 GLU A N 1
ATOM 1807 C CA . GLU A 1 227 ? -7.738 -5.41 24.969 1 97.25 227 GLU A CA 1
ATOM 1808 C C . GLU A 1 227 ? -6.543 -4.461 24.969 1 97.25 227 GLU A C 1
ATOM 1810 O O . GLU A 1 227 ? -6.68 -3.285 24.625 1 97.25 227 GLU A O 1
ATOM 1815 N N . ASP A 1 228 ? -5.504 -4.98 25.391 1 98 228 ASP A N 1
ATOM 1816 C CA . ASP A 1 228 ? -4.246 -4.242 25.297 1 98 228 ASP A CA 1
ATOM 1817 C C . ASP A 1 228 ? -3.52 -4.551 24 1 98 228 ASP A C 1
ATOM 1819 O O . ASP A 1 228 ? -2.984 -5.645 23.812 1 98 228 ASP A O 1
ATOM 1823 N N . PHE A 1 229 ? -3.416 -3.58 23.109 1 97.94 229 PHE A N 1
ATOM 1824 C CA . PHE A 1 229 ? -2.789 -3.766 21.812 1 97.94 229 PHE A CA 1
ATOM 1825 C C . PHE A 1 229 ? -1.354 -3.256 21.812 1 97.94 229 PHE A C 1
ATOM 1827 O O . PHE A 1 229 ? -0.678 -3.26 20.781 1 97.94 229 PHE A O 1
ATOM 1834 N N . GLY A 1 230 ? -0.914 -2.82 22.938 1 96.38 230 GLY A N 1
ATOM 1835 C CA . GLY A 1 230 ? 0.392 -2.188 23.031 1 96.38 230 GLY A CA 1
ATOM 1836 C C . GLY A 1 230 ? 0.387 -0.74 22.578 1 96.38 230 GLY A C 1
ATOM 1837 O O . GLY A 1 230 ? -0.674 -0.12 22.484 1 96.38 230 GLY A O 1
ATOM 1838 N N . SER A 1 231 ? 1.541 -0.184 22.359 1 94.25 231 SER A N 1
ATOM 1839 C CA . SER A 1 231 ? 1.688 1.229 22.016 1 94.25 231 SER A CA 1
ATOM 1840 C C . SER A 1 231 ? 1.275 1.499 20.578 1 94.25 231 SER A C 1
ATOM 1842 O O . SER A 1 231 ? 1.331 0.603 19.734 1 94.25 231 SER A O 1
ATOM 1844 N N . PRO A 1 232 ? 0.844 2.637 20.328 1 93.19 232 PRO A N 1
ATOM 1845 C CA . PRO A 1 232 ? 0.609 3.047 18.938 1 93.19 232 PRO A CA 1
ATOM 1846 C C . PRO A 1 232 ? 1.873 2.986 18.094 1 93.19 232 PRO A C 1
ATOM 1848 O O . PRO A 1 232 ? 2.98 2.881 18.625 1 93.19 232 PRO A O 1
ATOM 1851 N N . PRO A 1 233 ? 1.609 3.143 16.781 1 95.31 233 PRO A N 1
ATOM 1852 C CA . PRO A 1 233 ? 0.362 3.43 16.062 1 95.31 233 PRO A CA 1
ATOM 1853 C C . PRO A 1 233 ? -0.5 2.186 15.867 1 95.31 233 PRO A C 1
ATOM 1855 O O . PRO A 1 233 ? 0.03 1.081 15.711 1 95.31 233 PRO A O 1
ATOM 1858 N N . HIS A 1 234 ? -1.83 2.377 15.898 1 97.5 234 HIS A N 1
ATOM 1859 C CA . HIS A 1 234 ? -2.818 1.347 15.602 1 97.5 234 HIS A CA 1
ATOM 1860 C C . HIS A 1 234 ? -3.574 1.666 14.32 1 97.5 234 HIS A C 1
ATOM 1862 O O . HIS A 1 234 ? -3.682 2.832 13.93 1 97.5 234 HIS A O 1
ATOM 1868 N N . VAL A 1 235 ? -3.973 0.661 13.609 1 98.06 235 VAL A N 1
ATOM 1869 C CA . VAL A 1 235 ? -5.082 0.805 12.672 1 98.06 235 VAL A CA 1
ATOM 1870 C C . VAL A 1 235 ? -6.199 -0.167 13.039 1 98.06 235 VAL A C 1
ATOM 1872 O O . VAL A 1 235 ? -5.961 -1.171 13.719 1 98.06 235 VAL A O 1
ATOM 1875 N N . LEU A 1 236 ? -7.395 0.226 12.664 1 98.88 236 LEU A N 1
ATOM 1876 C CA . LEU A 1 236 ? -8.586 -0.58 12.898 1 98.88 236 LEU A CA 1
ATOM 1877 C C . LEU A 1 236 ? -9.219 -1.004 11.578 1 98.88 236 LEU A C 1
ATOM 1879 O O . LEU A 1 236 ? -9.336 -0.198 10.648 1 98.88 236 LEU A O 1
ATOM 1883 N N . ILE A 1 237 ? -9.547 -2.273 11.469 1 98.94 237 ILE A N 1
ATOM 1884 C CA . ILE A 1 237 ? -10.188 -2.777 10.258 1 98.94 237 ILE A CA 1
ATOM 1885 C C . ILE A 1 237 ? -11.539 -3.393 10.609 1 98.94 237 ILE A C 1
ATOM 1887 O O . ILE A 1 237 ? -11.656 -4.137 11.586 1 98.94 237 ILE A O 1
ATOM 1891 N N . VAL A 1 238 ? -12.531 -3.039 9.898 1 98.94 238 VAL A N 1
ATOM 1892 C CA . VAL A 1 238 ? -13.82 -3.727 9.938 1 98.94 238 VAL A CA 1
ATOM 1893 C C . VAL A 1 238 ? -13.969 -4.617 8.711 1 98.94 238 VAL A C 1
ATOM 1895 O O . VAL A 1 238 ? -14.195 -4.125 7.602 1 98.94 238 VAL A O 1
ATOM 1898 N N . PRO A 1 239 ? -13.867 -5.938 8.93 1 98.69 239 PRO A N 1
ATOM 1899 C CA . PRO A 1 239 ? -13.961 -6.844 7.785 1 98.69 239 PRO A CA 1
ATOM 1900 C C . PRO A 1 239 ? -15.359 -6.883 7.176 1 98.69 239 PRO A C 1
ATOM 1902 O O . PRO A 1 239 ? -16.344 -6.73 7.891 1 98.69 239 PRO A O 1
ATOM 1905 N N . GLY A 1 240 ? -15.375 -6.992 5.828 1 98.06 240 GLY A N 1
ATOM 1906 C CA . GLY A 1 240 ? -16.609 -7.359 5.148 1 98.06 240 GLY A CA 1
ATOM 1907 C C . GLY A 1 240 ? -16.828 -8.859 5.09 1 98.06 240 GLY A C 1
ATOM 1908 O O . GLY A 1 240 ? -16.625 -9.562 6.082 1 98.06 240 GLY A O 1
ATOM 1909 N N . ARG A 1 241 ? -17.312 -9.344 3.965 1 97.31 241 ARG A N 1
ATOM 1910 C CA . ARG A 1 241 ? -17.484 -10.781 3.775 1 97.31 241 ARG A CA 1
ATOM 1911 C C . ARG A 1 241 ? -16.125 -11.484 3.715 1 97.31 241 ARG A C 1
ATOM 1913 O O . ARG A 1 241 ? -15.297 -11.164 2.859 1 97.31 241 ARG A O 1
ATOM 1920 N N . LEU A 1 242 ? -15.969 -12.43 4.52 1 97.38 242 LEU A N 1
ATOM 1921 C CA . LEU A 1 242 ? -14.672 -13.094 4.617 1 97.38 242 LEU A CA 1
ATOM 1922 C C . LEU A 1 242 ? -14.594 -14.266 3.643 1 97.38 242 LEU A C 1
ATOM 1924 O O . LEU A 1 242 ? -15.539 -15.039 3.514 1 97.38 242 LEU A O 1
ATOM 1928 N N . HIS A 1 243 ? -13.492 -14.297 2.918 1 94.69 243 HIS A N 1
ATOM 1929 C CA . HIS A 1 243 ? -13.117 -15.555 2.281 1 94.69 243 HIS A CA 1
ATOM 1930 C C . HIS A 1 243 ? -12.672 -16.594 3.314 1 94.69 243 HIS A C 1
ATOM 1932 O O . HIS A 1 243 ? -12.195 -16.234 4.391 1 94.69 243 HIS A O 1
ATOM 1938 N N . ILE A 1 244 ? -12.797 -17.797 2.979 1 93.75 244 ILE A N 1
ATOM 1939 C CA . ILE A 1 244 ? -12.492 -18.875 3.916 1 93.75 244 ILE A CA 1
ATOM 1940 C C . ILE A 1 244 ? -11.039 -18.781 4.375 1 93.75 244 ILE A C 1
ATOM 1942 O O . ILE A 1 244 ? -10.742 -18.984 5.551 1 93.75 244 ILE A O 1
ATOM 1946 N N . VAL A 1 245 ? -10.172 -18.453 3.508 1 92.38 245 VAL A N 1
ATOM 1947 C CA . VAL A 1 245 ? -8.75 -18.359 3.826 1 92.38 245 VAL A CA 1
ATOM 1948 C C . VAL A 1 245 ? -8.523 -17.188 4.785 1 92.38 245 VAL A C 1
ATOM 1950 O O . VAL A 1 245 ? -7.699 -17.281 5.699 1 92.38 245 VAL A O 1
ATOM 1953 N N . GLU A 1 246 ? -9.258 -16.078 4.59 1 96 246 GLU A N 1
ATOM 1954 C CA . GLU A 1 246 ? -9.172 -14.938 5.5 1 96 246 GLU A CA 1
ATOM 1955 C C . GLU A 1 246 ? -9.609 -15.328 6.91 1 96 246 GLU A C 1
ATOM 1957 O O . GLU A 1 246 ? -8.93 -15 7.887 1 96 246 GLU A O 1
ATOM 1962 N N . ALA A 1 247 ? -10.727 -16.047 6.93 1 97.06 247 ALA A N 1
ATOM 1963 C CA . ALA A 1 247 ? -11.258 -16.453 8.227 1 97.06 247 ALA A CA 1
ATOM 1964 C C . ALA A 1 247 ? -10.273 -17.359 8.961 1 97.06 247 ALA A C 1
ATOM 1966 O O . ALA A 1 247 ? -10.016 -17.172 10.156 1 97.06 247 ALA A O 1
ATOM 1967 N N . GLU A 1 248 ? -9.75 -18.281 8.242 1 95 248 GLU A N 1
ATOM 1968 C CA . GLU A 1 248 ? -8.773 -19.188 8.836 1 95 248 GLU A CA 1
ATOM 1969 C C . GLU A 1 248 ? -7.551 -18.438 9.344 1 95 248 GLU A C 1
ATOM 1971 O O . GLU A 1 248 ? -7.047 -18.734 10.438 1 95 248 GLU A O 1
ATOM 1976 N N . TYR A 1 249 ? -7.102 -17.562 8.586 1 95.5 249 TYR A N 1
ATOM 1977 C CA . TYR A 1 249 ? -5.949 -16.766 8.977 1 95.5 249 TYR A CA 1
ATOM 1978 C C . TYR A 1 249 ? -6.234 -15.969 10.242 1 95.5 249 TYR A C 1
ATOM 1980 O O . TYR A 1 249 ? -5.414 -15.945 11.164 1 95.5 249 TYR A O 1
ATOM 1988 N N . LEU A 1 250 ? -7.414 -15.297 10.305 1 97.69 250 LEU A N 1
ATOM 1989 C CA . LEU A 1 250 ? -7.785 -14.492 11.469 1 97.69 250 LEU A CA 1
ATOM 1990 C C . LEU A 1 250 ? -7.887 -15.359 12.719 1 97.69 250 LEU A C 1
ATOM 1992 O O . LEU A 1 250 ? -7.512 -14.93 13.812 1 97.69 250 LEU A O 1
ATOM 1996 N N . VAL A 1 251 ? -8.352 -16.547 12.547 1 97.25 251 VAL A N 1
ATOM 1997 C CA . VAL A 1 251 ? -8.484 -17.453 13.688 1 97.25 251 VAL A CA 1
ATOM 1998 C C . VAL A 1 251 ? -7.109 -17.938 14.133 1 97.25 251 VAL A C 1
ATOM 2000 O O . VAL A 1 251 ? -6.762 -17.828 15.312 1 97.25 251 VAL A O 1
ATOM 2003 N N . GLU A 1 252 ? -6.277 -18.344 13.18 1 94.75 252 GLU A N 1
ATOM 2004 C CA . GLU A 1 252 ? -5.023 -19.016 13.5 1 94.75 252 GLU A CA 1
ATOM 2005 C C . GLU A 1 252 ? -3.947 -18.031 13.914 1 94.75 252 GLU A C 1
ATOM 2007 O O . GLU A 1 252 ? -3.092 -18.344 14.742 1 94.75 252 GLU A O 1
ATOM 2012 N N . ILE A 1 253 ? -4.031 -16.828 13.367 1 94.38 253 ILE A N 1
ATOM 2013 C CA . ILE A 1 253 ? -2.914 -15.906 13.547 1 94.38 253 ILE A CA 1
ATOM 2014 C C . ILE A 1 253 ? -3.348 -14.742 14.43 1 94.38 253 ILE A C 1
ATOM 2016 O O . ILE A 1 253 ? -2.562 -14.25 15.242 1 94.38 253 ILE A O 1
ATOM 2020 N N . ALA A 1 254 ? -4.637 -14.367 14.352 1 96.31 254 ALA A N 1
ATOM 2021 C CA . ALA A 1 254 ? -5.055 -13.125 15 1 96.31 254 ALA A CA 1
ATOM 2022 C C . ALA A 1 254 ? -5.961 -13.414 16.188 1 96.31 254 ALA A C 1
ATOM 2024 O O . ALA A 1 254 ? -6.445 -12.492 16.859 1 96.31 254 ALA A O 1
ATOM 2025 N N . GLY A 1 255 ? -6.309 -14.625 16.469 1 96.19 255 GLY A N 1
ATOM 2026 C CA . GLY A 1 255 ? -7.035 -15.008 17.672 1 96.19 255 GLY A CA 1
ATOM 2027 C C . GLY A 1 255 ? -8.531 -14.797 17.547 1 96.19 255 GLY A C 1
ATOM 2028 O O . GLY A 1 255 ? -9.227 -14.664 18.562 1 96.19 255 GLY A O 1
ATOM 2029 N N . ALA A 1 256 ? -8.984 -14.688 16.344 1 97.38 256 ALA A N 1
ATOM 2030 C CA . ALA A 1 256 ? -10.422 -14.531 16.141 1 97.38 256 ALA A CA 1
ATOM 2031 C C . ALA A 1 256 ? -11.18 -15.766 16.609 1 97.38 256 ALA A C 1
ATOM 2033 O O . ALA A 1 256 ? -10.617 -16.859 16.672 1 97.38 256 ALA A O 1
ATOM 2034 N N . PRO A 1 257 ? -12.445 -15.562 17.047 1 97.25 257 PRO A N 1
ATOM 2035 C CA . PRO A 1 257 ? -13.25 -16.734 17.406 1 97.25 257 PRO A CA 1
ATOM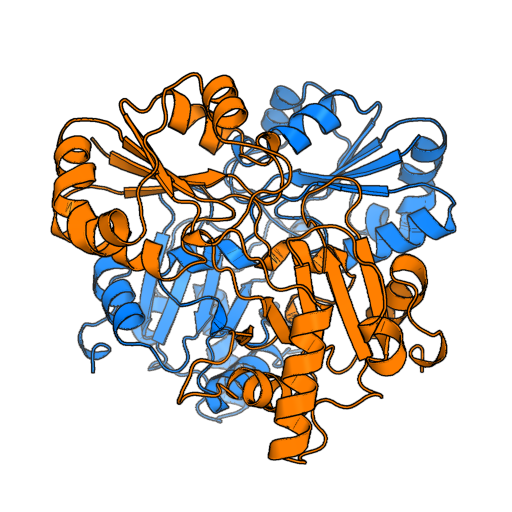 2036 C C . PRO A 1 257 ? -13.43 -17.703 16.234 1 97.25 257 PRO A C 1
ATOM 2038 O O . PRO A 1 257 ? -13.625 -17.266 15.094 1 97.25 257 PRO A O 1
ATOM 2041 N N . ARG A 1 258 ? -13.438 -18.984 16.484 1 96.38 258 ARG A N 1
ATOM 2042 C CA . ARG A 1 258 ? -13.492 -20.016 15.453 1 96.38 258 ARG A CA 1
ATOM 2043 C C . ARG A 1 258 ? -14.828 -19.984 14.719 1 96.38 258 ARG A C 1
ATOM 2045 O O . ARG A 1 258 ? -14.93 -20.469 13.594 1 96.38 258 ARG A O 1
ATOM 2052 N N . GLU A 1 259 ? -15.805 -19.375 15.32 1 95.94 259 GLU A N 1
ATOM 2053 C CA . GLU A 1 259 ? -17.156 -19.391 14.766 1 95.94 259 GLU A CA 1
ATOM 2054 C C . GLU A 1 259 ? -17.219 -18.578 13.477 1 95.94 259 GLU A C 1
ATOM 2056 O O . GLU A 1 259 ? -18.188 -18.688 12.719 1 95.94 259 GLU A O 1
ATOM 2061 N N . ILE A 1 260 ? -16.188 -17.797 13.188 1 94.81 260 ILE A N 1
ATOM 2062 C CA . ILE A 1 260 ? -16.25 -16.969 11.992 1 94.81 260 ILE A CA 1
ATOM 2063 C C . ILE A 1 260 ? -15.922 -17.812 10.766 1 94.81 260 ILE A C 1
ATOM 2065 O O . ILE A 1 260 ? -16.125 -17.391 9.625 1 94.81 260 ILE A O 1
ATOM 2069 N N . ILE A 1 261 ? -15.297 -19.031 11.062 1 89.38 261 ILE A N 1
ATOM 2070 C CA . ILE A 1 261 ? -15.031 -19.969 9.977 1 89.38 261 ILE A CA 1
ATOM 2071 C C . ILE A 1 261 ? -16.328 -20.656 9.562 1 89.38 261 ILE A C 1
ATOM 2073 O O . ILE A 1 261 ? -16.906 -21.422 10.336 1 89.38 261 ILE A O 1
ATOM 2077 N N . ARG A 1 262 ? -17.266 -20.062 8.82 1 75.19 262 ARG A N 1
ATOM 2078 C CA . ARG A 1 262 ? -18.531 -20.719 8.469 1 75.19 262 ARG A CA 1
ATOM 2079 C C . ARG A 1 262 ? -18.469 -21.297 7.055 1 75.19 262 ARG A C 1
ATOM 2081 O O . ARG A 1 262 ? -17.719 -20.812 6.211 1 75.19 262 ARG A O 1
ATOM 2088 N N . MET B 1 1 ? 14.727 -21.594 14.672 1 90.5 1 MET B N 1
ATOM 2089 C CA . MET B 1 1 ? 15 -20.812 13.469 1 90.5 1 MET B CA 1
ATOM 2090 C C . MET B 1 1 ? 13.695 -20.312 12.852 1 90.5 1 MET B C 1
ATOM 2092 O O . MET B 1 1 ? 12.609 -20.672 13.297 1 90.5 1 MET B O 1
ATOM 2096 N N . ALA B 1 2 ? 13.758 -19.219 11.68 1 96.56 2 ALA B N 1
ATOM 2097 C CA . ALA B 1 2 ? 12.531 -18.578 11.234 1 96.56 2 ALA B CA 1
ATOM 2098 C C . ALA B 1 2 ? 12.516 -18.422 9.711 1 96.56 2 ALA B C 1
ATOM 2100 O O . ALA B 1 2 ? 13.555 -18.547 9.062 1 96.56 2 ALA B O 1
ATOM 2101 N N . LEU B 1 3 ? 11.367 -18.406 9.195 1 98.19 3 LEU B N 1
ATOM 2102 C CA . LEU B 1 3 ? 11.125 -18.078 7.793 1 98.19 3 LEU B CA 1
ATOM 2103 C C . LEU B 1 3 ? 10.781 -16.594 7.629 1 98.19 3 LEU B C 1
ATOM 2105 O O . LEU B 1 3 ? 9.859 -16.094 8.273 1 98.19 3 LEU B O 1
ATOM 2109 N N . TYR B 1 4 ? 11.523 -15.906 6.762 1 98.44 4 TYR B N 1
ATOM 2110 C CA . TYR B 1 4 ? 11.312 -14.477 6.543 1 98.44 4 TYR B CA 1
ATOM 2111 C C . TYR B 1 4 ? 10.766 -14.219 5.145 1 98.44 4 TYR B C 1
ATOM 2113 O O . TYR B 1 4 ? 11.453 -14.453 4.148 1 98.44 4 TYR B O 1
ATOM 2121 N N . PHE B 1 5 ? 9.539 -13.773 5.094 1 98.12 5 PHE B N 1
ATOM 2122 C CA . PHE B 1 5 ? 9.016 -13.266 3.836 1 98.12 5 PHE B CA 1
ATOM 2123 C C . PHE B 1 5 ? 9.484 -11.836 3.596 1 98.12 5 PHE B C 1
ATOM 2125 O O . PHE B 1 5 ? 9.117 -10.922 4.348 1 98.12 5 PHE B O 1
ATOM 2132 N N . ILE B 1 6 ? 10.219 -11.641 2.51 1 98.38 6 ILE B N 1
ATOM 2133 C CA . ILE B 1 6 ? 10.859 -10.344 2.303 1 98.38 6 ILE B CA 1
ATOM 2134 C C . ILE B 1 6 ? 10.445 -9.773 0.945 1 98.38 6 ILE B C 1
ATOM 2136 O O . ILE B 1 6 ? 10.625 -10.43 -0.086 1 98.38 6 ILE B O 1
ATOM 2140 N N . GLY B 1 7 ? 9.898 -8.57 0.98 1 97.88 7 GLY B N 1
ATOM 2141 C CA . GLY B 1 7 ? 9.586 -7.887 -0.265 1 97.88 7 GLY B CA 1
ATOM 2142 C C . GLY B 1 7 ? 10.789 -7.219 -0.902 1 97.88 7 GLY B C 1
ATOM 2143 O O . GLY B 1 7 ? 11.625 -6.645 -0.204 1 97.88 7 GLY B O 1
ATOM 2144 N N . LEU B 1 8 ? 10.797 -7.258 -2.232 1 98.12 8 LEU B N 1
ATOM 2145 C CA . LEU B 1 8 ? 11.906 -6.656 -2.969 1 98.12 8 LEU B CA 1
ATOM 2146 C C . LEU B 1 8 ? 11.539 -5.27 -3.477 1 98.12 8 LEU B C 1
ATOM 2148 O O . LEU B 1 8 ? 12.406 -4.516 -3.92 1 98.12 8 LEU B O 1
ATOM 2152 N N . GLY B 1 9 ? 10.258 -4.973 -3.471 1 97.44 9 GLY B N 1
ATOM 2153 C CA . GLY B 1 9 ? 9.828 -3.656 -3.914 1 97.44 9 GLY B CA 1
ATOM 2154 C C . GLY B 1 9 ? 9.336 -3.641 -5.352 1 97.44 9 GLY B C 1
ATOM 2155 O O . GLY B 1 9 ? 8.93 -4.676 -5.883 1 97.44 9 GLY B O 1
ATOM 2156 N N . LEU B 1 10 ? 9.383 -2.543 -6.008 1 96.69 10 LEU B N 1
ATOM 2157 C CA . LEU B 1 10 ? 8.539 -2.287 -7.172 1 96.69 10 LEU B CA 1
ATOM 2158 C C . LEU B 1 10 ? 9.344 -2.422 -8.461 1 96.69 10 LEU B C 1
ATOM 2160 O O . LEU B 1 10 ? 8.812 -2.863 -9.484 1 96.69 10 LEU B O 1
ATOM 2164 N N . TYR B 1 11 ? 10.586 -1.958 -8.5 1 97.31 11 TYR B N 1
ATOM 2165 C CA . TYR B 1 11 ? 11.18 -1.729 -9.812 1 97.31 11 TYR B CA 1
ATOM 2166 C C . TYR B 1 11 ? 12.562 -2.369 -9.898 1 97.31 11 TYR B C 1
ATOM 2168 O O . TYR B 1 11 ? 12.758 -3.348 -10.625 1 97.31 11 TYR B O 1
ATOM 2176 N N . ASP B 1 12 ? 13.469 -1.919 -9.062 1 97.62 12 ASP B N 1
ATOM 2177 C CA . ASP B 1 12 ? 14.812 -2.484 -9.148 1 97.62 12 ASP B CA 1
ATOM 2178 C C . ASP B 1 12 ? 15.289 -2.98 -7.785 1 97.62 12 ASP B C 1
ATOM 2180 O O . ASP B 1 12 ? 14.547 -2.916 -6.805 1 97.62 12 ASP B O 1
ATOM 2184 N N . GLU B 1 13 ? 16.5 -3.527 -7.703 1 97.81 13 GLU B N 1
ATOM 2185 C CA . GLU B 1 13 ? 16.969 -4.223 -6.512 1 97.81 13 GLU B CA 1
ATOM 2186 C C . GLU B 1 13 ? 17.188 -3.25 -5.352 1 97.81 13 GLU B C 1
ATOM 2188 O O . GLU B 1 13 ? 17.281 -3.664 -4.195 1 97.81 13 GLU B O 1
ATOM 2193 N N . LYS B 1 14 ? 17.234 -2.01 -5.652 1 98.12 14 LYS B N 1
ATOM 2194 C CA . LYS B 1 14 ? 17.469 -1.031 -4.594 1 98.12 14 LYS B CA 1
ATOM 2195 C C . LYS B 1 14 ? 16.156 -0.607 -3.93 1 98.12 14 LYS B C 1
ATOM 2197 O O . LYS B 1 14 ? 16.172 0.208 -3.006 1 98.12 14 LYS B O 1
ATOM 2202 N N . ASP B 1 15 ? 15.062 -1.196 -4.398 1 98.38 15 ASP B N 1
ATOM 2203 C CA . ASP B 1 15 ? 13.773 -0.926 -3.775 1 98.38 15 ASP B CA 1
ATOM 2204 C C . ASP B 1 15 ? 13.578 -1.778 -2.523 1 98.38 15 ASP B C 1
ATOM 2206 O O . ASP B 1 15 ? 12.609 -1.589 -1.781 1 98.38 15 ASP B O 1
ATOM 2210 N N . ILE B 1 16 ? 14.5 -2.705 -2.256 1 98.69 16 ILE B N 1
ATOM 2211 C CA . ILE B 1 16 ? 14.453 -3.469 -1.014 1 98.69 16 ILE B CA 1
ATOM 2212 C C . ILE B 1 16 ? 14.781 -2.553 0.165 1 98.69 16 ILE B C 1
ATOM 2214 O O . ILE B 1 16 ? 15.562 -1.609 0.031 1 98.69 16 ILE B O 1
ATOM 2218 N N . THR B 1 17 ? 14.148 -2.752 1.29 1 98.75 17 THR B N 1
ATOM 2219 C CA . THR B 1 17 ? 14.438 -1.96 2.48 1 98.75 17 THR B CA 1
ATOM 2220 C C . THR B 1 17 ? 15.781 -2.361 3.082 1 98.75 17 THR B C 1
ATOM 2222 O O . THR B 1 17 ? 16.281 -3.463 2.832 1 98.75 17 THR B O 1
ATOM 2225 N N . LEU B 1 18 ? 16.375 -1.459 3.82 1 98.69 18 LEU B N 1
ATOM 2226 C CA . LEU B 1 18 ? 17.578 -1.817 4.555 1 98.69 18 LEU B CA 1
ATOM 2227 C C . LEU B 1 18 ? 17.328 -3.014 5.465 1 98.69 18 LEU B C 1
ATOM 2229 O O . LEU B 1 18 ? 18.156 -3.916 5.559 1 98.69 18 LEU B O 1
ATOM 2233 N N . LYS B 1 19 ? 16.188 -3.035 6.133 1 98.44 19 LYS B N 1
ATOM 2234 C CA . LYS B 1 19 ? 15.781 -4.141 6.992 1 98.44 19 LYS B CA 1
ATOM 2235 C C . LYS B 1 19 ? 15.727 -5.453 6.219 1 98.44 19 LYS B C 1
ATOM 2237 O O . LYS B 1 19 ? 16.266 -6.469 6.672 1 98.44 19 LYS B O 1
ATOM 2242 N N . GLY B 1 20 ? 15.078 -5.414 5.082 1 98.69 20 GLY B N 1
ATOM 2243 C CA . GLY B 1 20 ? 14.984 -6.598 4.242 1 98.69 20 GLY B CA 1
ATOM 2244 C C . GLY B 1 20 ? 16.328 -7.102 3.771 1 98.69 20 GLY B C 1
ATOM 2245 O O . GLY B 1 20 ? 16.594 -8.305 3.795 1 98.69 20 GLY B O 1
ATOM 2246 N N . LEU B 1 21 ? 17.172 -6.176 3.346 1 98.81 21 LEU B N 1
ATOM 2247 C CA . LEU B 1 21 ? 18.5 -6.539 2.859 1 98.81 21 LEU B CA 1
ATOM 2248 C C . LEU B 1 21 ? 19.328 -7.18 3.967 1 98.81 21 LEU B C 1
ATOM 2250 O O . LEU B 1 21 ? 19.938 -8.227 3.762 1 98.81 21 LEU B O 1
ATOM 2254 N N . GLU B 1 22 ? 19.344 -6.562 5.117 1 98.56 22 GLU B N 1
ATOM 2255 C CA . GLU B 1 22 ? 20.125 -7.07 6.242 1 98.56 22 GLU B CA 1
ATOM 2256 C C . GLU B 1 22 ? 19.672 -8.469 6.645 1 98.56 22 GLU B C 1
ATOM 2258 O O . GLU B 1 22 ? 20.484 -9.352 6.898 1 98.56 22 GLU B O 1
ATOM 2263 N N . ILE B 1 23 ? 18.406 -8.688 6.695 1 98.56 23 ILE B N 1
ATOM 2264 C CA . ILE B 1 23 ? 17.859 -9.984 7.094 1 98.56 23 ILE B CA 1
ATOM 2265 C C . ILE B 1 23 ? 18.156 -11.023 6.02 1 98.56 23 ILE B C 1
ATOM 2267 O O . ILE B 1 23 ? 18.562 -12.148 6.328 1 98.56 23 ILE B O 1
ATOM 2271 N N . ALA B 1 24 ? 17.953 -10.641 4.766 1 98.62 24 ALA B N 1
ATOM 2272 C CA . ALA B 1 24 ? 18.266 -11.562 3.674 1 98.62 24 ALA B CA 1
ATOM 2273 C C . ALA B 1 24 ? 19.719 -12.008 3.723 1 98.62 24 ALA B C 1
ATOM 2275 O O . ALA B 1 24 ? 20.016 -13.188 3.516 1 98.62 24 ALA B O 1
ATOM 2276 N N . ARG B 1 25 ? 20.609 -11.117 4 1 98.56 25 ARG B N 1
ATOM 2277 C CA . ARG B 1 25 ? 22.031 -11.406 4.066 1 98.56 25 ARG B CA 1
ATOM 2278 C C . ARG B 1 25 ? 22.344 -12.359 5.215 1 98.56 25 ARG B C 1
ATOM 2280 O O . ARG B 1 25 ? 23.281 -13.164 5.125 1 98.56 25 ARG B O 1
ATOM 2287 N N . LYS B 1 26 ? 21.609 -12.297 6.242 1 98.06 26 LYS B N 1
ATOM 2288 C CA . LYS B 1 26 ? 21.859 -13.102 7.438 1 98.06 26 LYS B CA 1
ATOM 2289 C C . LYS B 1 26 ? 21.281 -14.508 7.289 1 98.06 26 LYS B C 1
ATOM 2291 O O . LYS B 1 26 ? 21.672 -15.43 8.008 1 98.06 26 LYS B O 1
ATOM 2296 N N . CYS B 1 27 ? 20.344 -14.703 6.438 1 98.5 27 CYS B N 1
ATOM 2297 C CA . CYS B 1 27 ? 19.656 -15.984 6.27 1 98.5 27 CYS B CA 1
ATOM 2298 C C . CYS B 1 27 ? 20.594 -17.016 5.645 1 98.5 27 CYS B C 1
ATOM 2300 O O . CYS B 1 27 ? 21.469 -16.672 4.844 1 98.5 27 CYS B O 1
ATOM 2302 N N . ASP B 1 28 ? 20.391 -18.219 6.023 1 98.38 28 ASP B N 1
ATOM 2303 C CA . ASP B 1 28 ? 21.203 -19.328 5.504 1 98.38 28 ASP B CA 1
ATOM 2304 C C . ASP B 1 28 ? 20.812 -19.672 4.07 1 98.38 28 ASP B C 1
ATOM 2306 O O . ASP B 1 28 ? 21.672 -19.984 3.246 1 98.38 28 ASP B O 1
ATOM 2310 N N . TYR B 1 29 ? 19.562 -19.672 3.803 1 98.44 29 TYR B N 1
ATOM 2311 C CA . TYR B 1 29 ? 19.016 -20 2.49 1 98.44 29 TYR B CA 1
ATOM 2312 C C . TYR B 1 29 ? 18.109 -18.875 1.992 1 98.44 29 TYR B C 1
ATOM 2314 O O . TYR B 1 29 ? 17.438 -18.219 2.783 1 98.44 29 TYR B O 1
ATOM 2322 N N . VAL B 1 30 ? 18.188 -18.672 0.698 1 98.75 30 VAL B N 1
ATOM 2323 C CA . VAL B 1 30 ? 17.359 -17.625 0.096 1 98.75 30 VAL B CA 1
ATOM 2324 C C . VAL B 1 30 ? 16.578 -18.203 -1.08 1 98.75 30 VAL B C 1
ATOM 2326 O O . VAL B 1 30 ? 17.156 -18.719 -2.039 1 98.75 30 VAL B O 1
ATOM 2329 N N . PHE B 1 31 ? 15.281 -18.156 -0.961 1 98.56 31 PHE B N 1
ATOM 2330 C CA . PHE B 1 31 ? 14.359 -18.547 -2.023 1 98.56 31 PHE B CA 1
ATOM 2331 C C . PHE B 1 31 ? 13.641 -17.328 -2.58 1 98.56 31 PHE B C 1
ATOM 2333 O O . PHE B 1 31 ? 13.617 -16.266 -1.948 1 98.56 31 PHE B O 1
ATOM 2340 N N . ALA B 1 32 ? 13.078 -17.453 -3.826 1 97.12 32 ALA B N 1
ATOM 2341 C CA . ALA B 1 32 ? 12.281 -16.375 -4.402 1 97.12 32 ALA B CA 1
ATOM 2342 C C . ALA B 1 32 ? 11.227 -16.922 -5.363 1 97.12 32 ALA B C 1
ATOM 2344 O O . ALA B 1 32 ? 11.328 -18.047 -5.836 1 97.12 32 ALA B O 1
ATOM 2345 N N . GLU B 1 33 ? 10.234 -16.172 -5.543 1 94.06 33 GLU B N 1
ATOM 2346 C CA . GLU B 1 33 ? 9.32 -16.391 -6.656 1 94.06 33 GLU B CA 1
ATOM 2347 C C . GLU B 1 33 ? 9.062 -15.102 -7.422 1 94.06 33 GLU B C 1
ATOM 2349 O O . GLU B 1 33 ? 9.016 -14.023 -6.828 1 94.06 33 GLU B O 1
ATOM 2354 N N . PHE B 1 34 ? 8.805 -15.172 -8.766 1 90.44 34 PHE B N 1
ATOM 2355 C CA . PHE B 1 34 ? 8.609 -13.977 -9.578 1 90.44 34 PHE B CA 1
ATOM 2356 C C . PHE B 1 34 ? 7.434 -14.156 -10.523 1 90.44 34 PHE B C 1
ATOM 2358 O O . PHE B 1 34 ? 7.352 -13.484 -11.555 1 90.44 34 PHE B O 1
ATOM 2365 N N . TYR B 1 35 ? 6.562 -15.07 -10.219 1 85.19 35 TYR B N 1
ATOM 2366 C CA . TYR B 1 35 ? 5.445 -15.289 -11.125 1 85.19 35 TYR B CA 1
ATOM 2367 C C . TYR B 1 35 ? 4.254 -14.422 -10.742 1 85.19 35 TYR B C 1
ATOM 2369 O O . TYR B 1 35 ? 3.289 -14.305 -11.508 1 85.19 35 TYR B O 1
ATOM 2377 N N . THR B 1 36 ? 4.262 -13.781 -9.625 1 80.81 36 THR B N 1
ATOM 2378 C CA . THR B 1 36 ? 3.158 -12.945 -9.164 1 80.81 36 THR B CA 1
ATOM 2379 C C . THR B 1 36 ? 3.385 -11.484 -9.547 1 80.81 36 THR B C 1
ATOM 2381 O O . THR B 1 36 ? 2.457 -10.672 -9.508 1 80.81 36 THR B O 1
ATOM 2384 N N . SER B 1 37 ? 4.617 -11.172 -9.789 1 81.31 37 SER B N 1
ATOM 2385 C CA . SER B 1 37 ? 4.949 -9.797 -10.164 1 81.31 37 SER B CA 1
ATOM 2386 C C . SER B 1 37 ? 6.285 -9.734 -10.898 1 81.31 37 SER B C 1
ATOM 2388 O O . SER B 1 37 ? 7.023 -10.719 -10.945 1 81.31 37 SER B O 1
ATOM 2390 N N . LEU B 1 38 ? 6.5 -8.586 -11.562 1 80.06 38 LEU B N 1
ATOM 2391 C CA . LEU B 1 38 ? 7.703 -8.344 -12.344 1 80.06 38 LEU B CA 1
ATOM 2392 C C . LEU B 1 38 ? 8.453 -7.121 -11.828 1 80.06 38 LEU B C 1
ATOM 2394 O O . LEU B 1 38 ? 7.848 -6.078 -11.578 1 80.06 38 LEU B O 1
ATOM 2398 N N . MET B 1 39 ? 9.742 -7.316 -11.602 1 89.56 39 MET B N 1
ATOM 2399 C CA . MET B 1 39 ? 10.625 -6.18 -11.359 1 89.56 39 MET B CA 1
ATOM 2400 C C . MET B 1 39 ? 11.414 -5.832 -12.617 1 89.56 39 MET B C 1
ATOM 2402 O O . MET B 1 39 ? 12.492 -6.383 -12.852 1 89.56 39 MET B O 1
ATOM 2406 N N . ALA B 1 40 ? 10.914 -4.879 -13.312 1 90.69 40 ALA B N 1
ATOM 2407 C CA . ALA B 1 40 ? 11.383 -4.598 -14.664 1 90.69 40 ALA B CA 1
ATOM 2408 C C . ALA B 1 40 ? 12.781 -3.973 -14.648 1 90.69 40 ALA B C 1
ATOM 2410 O O . ALA B 1 40 ? 13.508 -4.023 -15.641 1 90.69 40 ALA B O 1
ATOM 2411 N N . GLY B 1 41 ? 13.18 -3.375 -13.578 1 94.62 41 GLY B N 1
ATOM 2412 C CA . GLY B 1 41 ? 14.43 -2.631 -13.516 1 94.62 41 GLY B CA 1
ATOM 2413 C C . GLY B 1 41 ? 15.594 -3.457 -13 1 94.62 41 GLY B C 1
ATOM 2414 O O . GLY B 1 41 ? 16.656 -2.916 -12.688 1 94.62 41 GLY B O 1
ATOM 2415 N N . THR B 1 42 ? 15.398 -4.762 -12.844 1 96.5 42 THR B N 1
ATOM 2416 C CA . THR B 1 42 ? 16.453 -5.602 -12.297 1 96.5 42 THR B CA 1
ATOM 2417 C C . THR B 1 42 ? 16.344 -7.031 -12.82 1 96.5 42 THR B C 1
ATOM 2419 O O . THR B 1 42 ? 15.508 -7.312 -13.68 1 96.5 42 THR B O 1
ATOM 2422 N N . ASN B 1 43 ? 17.281 -7.863 -12.477 1 95.56 43 ASN B N 1
ATOM 2423 C CA . ASN B 1 43 ? 17.266 -9.297 -12.75 1 95.56 43 ASN B CA 1
ATOM 2424 C C . ASN B 1 43 ? 17.844 -10.094 -11.586 1 95.56 43 ASN B C 1
ATOM 2426 O O . ASN B 1 43 ? 18.281 -9.516 -10.586 1 95.56 43 ASN B O 1
ATOM 2430 N N . LEU B 1 44 ? 17.75 -11.375 -11.742 1 96.19 44 LEU B N 1
ATOM 2431 C CA . LEU B 1 44 ? 18.156 -12.258 -10.648 1 96.19 44 LEU B CA 1
ATOM 2432 C C . LEU B 1 44 ? 19.625 -12.047 -10.289 1 96.19 44 LEU B C 1
ATOM 2434 O O . LEU B 1 44 ? 19.984 -12.023 -9.109 1 96.19 44 LEU B O 1
ATOM 2438 N N . GLU B 1 45 ? 20.453 -11.906 -11.25 1 97.56 45 GLU B N 1
ATOM 2439 C CA . GLU B 1 45 ? 21.891 -11.742 -11.023 1 97.56 45 GLU B CA 1
ATOM 2440 C C . GLU B 1 45 ? 22.172 -10.508 -10.164 1 97.56 45 GLU B C 1
ATOM 2442 O O . GLU B 1 45 ? 22.984 -10.562 -9.242 1 97.56 45 GLU B O 1
ATOM 2447 N N . ARG B 1 46 ? 21.531 -9.422 -10.453 1 97.75 46 ARG B N 1
ATOM 2448 C CA . ARG B 1 46 ? 21.734 -8.18 -9.711 1 97.75 46 ARG B CA 1
ATOM 2449 C C . ARG B 1 46 ? 21.234 -8.32 -8.273 1 97.75 46 ARG B C 1
ATOM 2451 O O . ARG B 1 46 ? 21.859 -7.801 -7.348 1 97.75 46 ARG B O 1
ATOM 2458 N N . ILE B 1 47 ? 20.125 -8.992 -8.094 1 98.25 47 ILE B N 1
ATOM 2459 C CA . ILE B 1 47 ? 19.578 -9.219 -6.766 1 98.25 47 ILE B CA 1
ATOM 2460 C C . ILE B 1 47 ? 20.547 -10.086 -5.949 1 98.25 47 ILE B C 1
ATOM 2462 O O . ILE B 1 47 ? 20.828 -9.773 -4.793 1 98.25 47 ILE B O 1
ATOM 2466 N N . GLU B 1 48 ? 21.078 -11.141 -6.594 1 98.5 48 GLU B N 1
ATOM 2467 C CA . GLU B 1 48 ? 22.031 -12.023 -5.934 1 98.5 48 GLU B CA 1
ATOM 2468 C C . GLU B 1 48 ? 23.297 -11.266 -5.535 1 98.5 48 GLU B C 1
ATOM 2470 O O . GLU B 1 48 ? 23.828 -11.453 -4.434 1 98.5 48 GLU B O 1
ATOM 2475 N N . LYS B 1 49 ? 23.75 -10.484 -6.434 1 98.38 49 LYS B N 1
ATOM 2476 C CA . LYS B 1 49 ? 24.938 -9.688 -6.156 1 98.38 49 LYS B CA 1
ATOM 2477 C C . LYS B 1 49 ? 24.703 -8.75 -4.973 1 98.38 49 LYS B C 1
ATOM 2479 O O . LYS B 1 49 ? 25.578 -8.617 -4.105 1 98.38 49 LYS B O 1
ATOM 2484 N N . LEU B 1 50 ? 23.609 -8.109 -4.922 1 98.31 50 LEU B N 1
ATOM 2485 C CA . LEU B 1 50 ? 23.281 -7.184 -3.842 1 98.31 50 LEU B CA 1
ATOM 2486 C C . LEU B 1 50 ? 23.219 -7.91 -2.504 1 98.31 50 LEU B C 1
ATOM 2488 O O . LEU B 1 50 ? 23.766 -7.445 -1.507 1 98.31 50 LEU B O 1
ATOM 2492 N N . ILE B 1 51 ? 22.531 -9.016 -2.49 1 98.12 51 ILE B N 1
ATOM 2493 C CA . ILE B 1 51 ? 22.328 -9.766 -1.258 1 98.12 51 ILE B CA 1
ATOM 2494 C C . ILE B 1 51 ? 23.594 -10.531 -0.896 1 98.12 51 ILE B C 1
ATOM 2496 O O . ILE B 1 51 ? 23.891 -10.742 0.283 1 98.12 51 ILE B O 1
ATOM 2500 N N . GLY B 1 52 ? 24.328 -10.945 -1.922 1 97.88 52 GLY B N 1
ATOM 2501 C CA . GLY B 1 52 ? 25.562 -11.688 -1.715 1 97.88 52 GLY B CA 1
ATOM 2502 C C . GLY B 1 52 ? 25.344 -13.172 -1.48 1 97.88 52 GLY B C 1
ATOM 2503 O O . GLY B 1 52 ? 26.109 -13.812 -0.767 1 97.88 52 GLY B O 1
ATOM 2504 N N . LYS B 1 53 ? 24.234 -13.68 -1.931 1 97.62 53 LYS B N 1
ATOM 2505 C CA . LYS B 1 53 ? 23.875 -15.094 -1.795 1 97.62 53 LYS B CA 1
ATOM 2506 C C . LYS B 1 53 ? 23.203 -15.617 -3.061 1 97.62 53 LYS B C 1
ATOM 2508 O O . LYS B 1 53 ? 22.562 -14.852 -3.789 1 97.62 53 LYS B O 1
ATOM 2513 N N . GLU B 1 54 ? 23.391 -16.906 -3.248 1 97.69 54 GLU B N 1
ATOM 2514 C CA . GLU B 1 54 ? 22.641 -17.547 -4.312 1 97.69 54 GLU B CA 1
ATOM 2515 C C . GLU B 1 54 ? 21.156 -17.625 -3.961 1 97.69 54 GLU B C 1
ATOM 2517 O O . GLU B 1 54 ? 20.797 -17.906 -2.814 1 97.69 54 GLU B O 1
ATOM 2522 N N . ILE B 1 55 ? 20.312 -17.375 -4.969 1 98.38 55 ILE B N 1
ATOM 2523 C CA . ILE B 1 55 ? 18.875 -17.391 -4.777 1 98.38 55 ILE B CA 1
ATOM 2524 C C . ILE B 1 55 ? 18.25 -18.531 -5.578 1 98.38 55 ILE B C 1
ATOM 2526 O O . ILE B 1 55 ? 18.453 -18.625 -6.793 1 98.38 55 ILE B O 1
ATOM 2530 N N . ARG B 1 56 ? 17.609 -19.422 -4.934 1 98.38 56 ARG B N 1
ATOM 2531 C CA . ARG B 1 56 ? 16.859 -20.469 -5.617 1 98.38 56 ARG B CA 1
ATOM 2532 C C . ARG B 1 56 ? 15.445 -20 -5.957 1 98.38 56 ARG B C 1
ATOM 2534 O O . ARG B 1 56 ? 14.609 -19.844 -5.07 1 98.38 56 ARG B O 1
ATOM 2541 N N . VAL B 1 57 ? 15.148 -19.844 -7.207 1 97.06 57 VAL B N 1
ATOM 2542 C CA . VAL B 1 57 ? 13.836 -19.375 -7.656 1 97.06 57 VAL B CA 1
ATOM 2543 C C . VAL B 1 57 ? 12.883 -20.562 -7.766 1 97.06 57 VAL B C 1
ATOM 2545 O O . VAL B 1 57 ? 13.203 -21.562 -8.414 1 97.06 57 VAL B O 1
ATOM 2548 N N . LEU B 1 58 ? 11.758 -20.422 -7.145 1 96.38 58 LEU B N 1
ATOM 2549 C CA . LEU B 1 58 ? 10.773 -21.5 -7.152 1 96.38 58 LEU B CA 1
ATOM 2550 C C . LEU B 1 58 ? 9.68 -21.219 -8.18 1 96.38 58 LEU B C 1
ATOM 2552 O O . LEU B 1 58 ? 9.258 -20.078 -8.352 1 96.38 58 LEU B O 1
ATOM 2556 N N . SER B 1 59 ? 9.219 -22.266 -8.828 1 93.5 59 SER B N 1
ATOM 2557 C CA . SER B 1 59 ? 8.078 -22.172 -9.742 1 93.5 59 SER B CA 1
ATOM 2558 C C . SER B 1 59 ? 6.766 -22.047 -8.977 1 93.5 59 SER B C 1
ATOM 2560 O O . SER B 1 59 ? 6.73 -22.219 -7.754 1 93.5 59 SER B O 1
ATOM 2562 N N . ARG B 1 60 ? 5.73 -21.766 -9.734 1 92.38 60 ARG B N 1
ATOM 2563 C CA . ARG B 1 60 ? 4.391 -21.719 -9.148 1 92.38 60 ARG B CA 1
ATOM 2564 C C . ARG B 1 60 ? 4.035 -23.047 -8.477 1 92.38 60 ARG B C 1
ATOM 2566 O O . ARG B 1 60 ? 3.529 -23.062 -7.359 1 92.38 60 ARG B O 1
ATOM 2573 N N . GLU B 1 61 ? 4.309 -24.047 -9.164 1 93.62 61 GLU B N 1
ATOM 2574 C CA . GLU B 1 61 ? 4.012 -25.375 -8.648 1 93.62 61 GLU B CA 1
ATOM 2575 C C . GLU B 1 61 ? 4.777 -25.656 -7.355 1 93.62 61 GLU B C 1
ATOM 2577 O O . GLU B 1 61 ? 4.207 -26.156 -6.387 1 93.62 61 GLU B O 1
ATOM 2582 N N . ASP B 1 62 ? 6.02 -25.328 -7.316 1 95.69 62 ASP B N 1
ATOM 2583 C CA . ASP B 1 62 ? 6.836 -25.547 -6.129 1 95.69 62 ASP B CA 1
ATOM 2584 C C . ASP B 1 62 ? 6.293 -24.75 -4.938 1 95.69 62 ASP B C 1
ATOM 2586 O O . ASP B 1 62 ? 6.227 -25.266 -3.82 1 95.69 62 ASP B O 1
ATOM 2590 N N . VAL B 1 63 ? 5.898 -23.531 -5.141 1 94.75 63 VAL B N 1
ATOM 2591 C CA . VAL B 1 63 ? 5.41 -22.656 -4.074 1 94.75 63 VAL B CA 1
ATOM 2592 C C . VAL B 1 63 ? 4.051 -23.156 -3.588 1 94.75 63 VAL B C 1
ATOM 2594 O O . VAL B 1 63 ? 3.822 -23.281 -2.381 1 94.75 63 VAL B O 1
ATOM 2597 N N . GLU B 1 64 ? 3.23 -23.484 -4.445 1 92.62 64 GLU B N 1
ATOM 2598 C CA . GLU B 1 64 ? 1.843 -23.781 -4.102 1 92.62 64 GLU B CA 1
ATOM 2599 C C . GLU B 1 64 ? 1.688 -25.219 -3.619 1 92.62 64 GLU B C 1
ATOM 2601 O O . GLU B 1 64 ? 0.863 -25.5 -2.748 1 92.62 64 GLU B O 1
ATOM 2606 N N . LEU B 1 65 ? 2.523 -26.125 -4.133 1 93.81 65 LEU B N 1
ATOM 2607 C CA . LEU B 1 65 ? 2.279 -27.531 -3.846 1 93.81 65 LEU B CA 1
ATOM 2608 C C . LEU B 1 65 ? 3.426 -28.125 -3.037 1 93.81 65 LEU B C 1
ATOM 2610 O O . LEU B 1 65 ? 3.234 -29.109 -2.311 1 93.81 65 LEU B O 1
ATOM 2614 N N . ASN B 1 66 ? 4.559 -27.578 -3.158 1 96 66 ASN B N 1
ATOM 2615 C CA . ASN B 1 66 ? 5.715 -28.281 -2.615 1 96 66 ASN B CA 1
ATOM 2616 C C . ASN B 1 66 ? 6.453 -27.438 -1.579 1 96 66 ASN B C 1
ATOM 2618 O O . ASN B 1 66 ? 7.586 -27.75 -1.214 1 96 66 ASN B O 1
ATOM 2622 N N . PHE B 1 67 ? 5.914 -26.422 -1.098 1 96.12 67 PHE B N 1
ATOM 2623 C CA . PHE B 1 67 ? 6.555 -25.5 -0.161 1 96.12 67 PHE B CA 1
ATOM 2624 C C . PHE B 1 67 ? 7 -26.234 1.096 1 96.12 67 PHE B C 1
ATOM 2626 O O . PHE B 1 67 ? 8.102 -26.016 1.6 1 96.12 67 PHE B O 1
ATOM 2633 N N . GLU B 1 68 ? 6.219 -27.188 1.617 1 96 68 GLU B N 1
ATOM 2634 C CA . GLU B 1 68 ? 6.477 -27.953 2.838 1 96 68 GLU B CA 1
ATOM 2635 C C . GLU B 1 68 ? 7.625 -28.938 2.646 1 96 68 GLU B C 1
ATOM 2637 O O . GLU B 1 68 ? 8.203 -29.422 3.621 1 96 68 GLU B O 1
ATOM 2642 N N . ARG B 1 69 ? 7.867 -29.219 1.402 1 96.69 69 ARG B N 1
ATOM 2643 C CA . ARG B 1 69 ? 8.938 -30.172 1.121 1 96.69 69 ARG B CA 1
ATOM 2644 C C . ARG B 1 69 ? 10.242 -29.453 0.81 1 96.69 69 ARG B C 1
ATOM 2646 O O . ARG B 1 69 ? 11.328 -29.984 1.062 1 96.69 69 ARG B O 1
ATOM 2653 N N . ILE B 1 70 ? 10.102 -28.281 0.356 1 97.56 70 ILE B N 1
ATOM 2654 C CA . ILE B 1 70 ? 11.281 -27.609 -0.176 1 97.56 70 ILE B CA 1
ATOM 2655 C C . ILE B 1 70 ? 11.797 -26.578 0.838 1 97.56 70 ILE B C 1
ATOM 2657 O O . ILE B 1 70 ? 12.961 -26.625 1.234 1 97.56 70 ILE B O 1
ATOM 2661 N N . VAL B 1 71 ? 10.969 -25.734 1.35 1 98.06 71 VAL B N 1
ATOM 2662 C CA . VAL B 1 71 ? 11.398 -24.562 2.096 1 98.06 71 VAL B CA 1
ATOM 2663 C C . VAL B 1 71 ? 11.266 -24.812 3.594 1 98.06 71 VAL B C 1
ATOM 2665 O O . VAL B 1 71 ? 12.195 -24.578 4.359 1 98.06 71 VAL B O 1
ATOM 2668 N N . LEU B 1 72 ? 10.156 -25.391 4.047 1 97.62 72 LEU B N 1
ATOM 2669 C CA . LEU B 1 72 ? 9.789 -25.406 5.457 1 97.62 72 LEU B CA 1
ATOM 2670 C C . LEU B 1 72 ? 10.734 -26.297 6.254 1 97.62 72 LEU B C 1
ATOM 2672 O O . LEU B 1 72 ? 11.094 -25.969 7.387 1 97.62 72 LEU B O 1
ATOM 2676 N N . PRO B 1 73 ? 11.133 -27.453 5.719 1 97.5 73 PRO B N 1
ATOM 2677 C CA . PRO B 1 73 ? 12.07 -28.266 6.496 1 97.5 73 PRO B CA 1
ATOM 2678 C C . PRO B 1 73 ? 13.367 -27.516 6.805 1 97.5 73 PRO B C 1
ATOM 2680 O O . PRO B 1 73 ? 13.93 -27.688 7.891 1 97.5 73 PRO B O 1
ATOM 2683 N N . LEU B 1 74 ? 13.844 -26.703 5.891 1 97.62 74 LEU B N 1
ATOM 2684 C CA . LEU B 1 74 ? 15.062 -25.922 6.105 1 97.62 74 LEU B CA 1
ATOM 2685 C C . LEU B 1 74 ? 14.844 -24.875 7.184 1 97.62 74 LEU B C 1
ATOM 2687 O O . LEU B 1 74 ? 15.758 -24.562 7.957 1 97.62 74 LEU B O 1
ATOM 2691 N N . ALA B 1 75 ? 13.672 -24.328 7.258 1 97.62 75 ALA B N 1
ATOM 2692 C CA . ALA B 1 75 ? 13.344 -23.234 8.164 1 97.62 75 ALA B CA 1
ATOM 2693 C C . ALA B 1 75 ? 13.242 -23.734 9.609 1 97.62 75 ALA B C 1
ATOM 2695 O O . ALA B 1 75 ? 13.195 -22.938 10.547 1 97.62 75 ALA B O 1
ATOM 2696 N N . LYS B 1 76 ? 13.164 -25 9.773 1 96.38 76 LYS B N 1
ATOM 2697 C CA . LYS B 1 76 ? 13.133 -25.562 11.125 1 96.38 76 LYS B CA 1
ATOM 2698 C C . LYS B 1 76 ? 14.461 -25.344 11.844 1 96.38 76 LYS B C 1
ATOM 2700 O O . LYS B 1 76 ? 14.492 -25.109 13.055 1 96.38 76 LYS B O 1
ATOM 2705 N N . ASP B 1 77 ? 15.508 -25.391 11.023 1 96.5 77 ASP B N 1
ATOM 2706 C CA . ASP B 1 77 ? 16.812 -25.391 11.672 1 96.5 77 ASP B CA 1
ATOM 2707 C C . ASP B 1 77 ? 17.688 -24.25 11.172 1 96.5 77 ASP B C 1
ATOM 2709 O O . ASP B 1 77 ? 18.797 -24.047 11.656 1 96.5 77 ASP B O 1
ATOM 2713 N N . HIS B 1 78 ? 17.266 -23.562 10.195 1 98.19 78 HIS B N 1
ATOM 2714 C CA . HIS B 1 78 ? 18 -22.453 9.594 1 98.19 78 HIS B CA 1
ATOM 2715 C C . HIS B 1 78 ? 17.125 -21.234 9.391 1 98.19 78 HIS B C 1
ATOM 2717 O O . HIS B 1 78 ? 15.891 -21.359 9.336 1 98.19 78 HIS B O 1
ATOM 2723 N N . ASP B 1 79 ? 17.719 -20.109 9.344 1 98.56 79 ASP B N 1
ATOM 2724 C CA . ASP B 1 79 ? 16.984 -18.922 8.883 1 98.56 79 ASP B CA 1
ATOM 2725 C C . ASP B 1 79 ? 16.875 -18.906 7.363 1 98.56 79 ASP B C 1
ATOM 2727 O O . ASP B 1 79 ? 17.875 -19.016 6.656 1 98.56 79 ASP B O 1
ATOM 2731 N N . VAL B 1 80 ? 15.68 -18.812 6.918 1 98.69 80 VAL B N 1
ATOM 2732 C CA . VAL B 1 80 ? 15.406 -18.906 5.488 1 98.69 80 VAL B CA 1
ATOM 2733 C C . VAL B 1 80 ? 14.68 -17.641 5.023 1 98.69 80 VAL B C 1
ATOM 2735 O O . VAL B 1 80 ? 13.727 -17.203 5.664 1 98.69 80 VAL B O 1
ATOM 2738 N N . ALA B 1 81 ? 15.141 -17.062 3.934 1 98.69 81 ALA B N 1
ATOM 2739 C CA . ALA B 1 81 ? 14.469 -15.93 3.309 1 98.69 81 ALA B CA 1
ATOM 2740 C C . ALA B 1 81 ? 13.664 -16.375 2.092 1 98.69 81 ALA B C 1
ATOM 2742 O O . ALA B 1 81 ? 14.133 -17.188 1.293 1 98.69 81 ALA B O 1
ATOM 2743 N N . PHE B 1 82 ? 12.477 -15.945 1.974 1 98.31 82 PHE B N 1
ATOM 2744 C CA . PHE B 1 82 ? 11.633 -16.094 0.793 1 98.31 82 PHE B CA 1
ATOM 2745 C C . PHE B 1 82 ? 11.312 -14.742 0.181 1 98.31 82 PHE B C 1
ATOM 2747 O O . PHE B 1 82 ? 10.469 -14.008 0.7 1 98.31 82 PHE B O 1
ATOM 2754 N N . LEU B 1 83 ? 11.914 -14.43 -0.929 1 98 83 LEU B N 1
ATOM 2755 C CA . LEU B 1 83 ? 11.828 -13.117 -1.562 1 98 83 LEU B CA 1
ATOM 2756 C C . LEU B 1 83 ? 10.68 -13.07 -2.562 1 98 83 LEU B C 1
ATOM 2758 O O . LEU B 1 83 ? 10.438 -14.039 -3.281 1 98 83 LEU B O 1
ATOM 2762 N N . THR B 1 84 ? 10.039 -11.977 -2.566 1 96.06 84 THR B N 1
ATOM 2763 C CA . THR B 1 84 ? 8.977 -11.742 -3.543 1 96.06 84 THR B CA 1
ATOM 2764 C C . THR B 1 84 ? 9.094 -10.352 -4.152 1 96.06 84 THR B C 1
ATOM 2766 O O . THR B 1 84 ? 9.539 -9.414 -3.488 1 96.06 84 THR B O 1
ATOM 2769 N N . ALA B 1 85 ? 8.688 -10.234 -5.457 1 94.19 85 ALA B N 1
ATOM 2770 C CA . ALA B 1 85 ? 8.539 -8.898 -6.035 1 94.19 85 ALA B CA 1
ATOM 2771 C C . ALA B 1 85 ? 7.391 -8.141 -5.375 1 94.19 85 ALA B C 1
ATOM 2773 O O . ALA B 1 85 ? 6.344 -8.719 -5.078 1 94.19 85 ALA B O 1
ATOM 2774 N N . GLY B 1 86 ? 7.602 -6.852 -5.207 1 95 86 GLY B N 1
ATOM 2775 C CA . GLY B 1 86 ? 6.602 -6.066 -4.508 1 95 86 GLY B CA 1
ATOM 2776 C C . GLY B 1 86 ? 6.625 -6.273 -3.004 1 95 86 GLY B C 1
ATOM 2777 O O . GLY B 1 86 ? 7.691 -6.441 -2.412 1 95 86 GLY B O 1
ATOM 2778 N N . ASP B 1 87 ? 5.539 -6.051 -2.359 1 96.25 87 ASP B N 1
ATOM 2779 C CA . ASP B 1 87 ? 5.348 -6.285 -0.932 1 96.25 87 ASP B CA 1
ATOM 2780 C C . ASP B 1 87 ? 4.762 -7.672 -0.675 1 96.25 87 ASP B C 1
ATOM 2782 O O . ASP B 1 87 ? 3.809 -8.086 -1.342 1 96.25 87 ASP B O 1
ATOM 2786 N N . PRO B 1 88 ? 5.305 -8.375 0.354 1 93.56 88 PRO B N 1
ATOM 2787 C CA . PRO B 1 88 ? 4.766 -9.703 0.64 1 93.56 88 PRO B CA 1
ATOM 2788 C C . PRO B 1 88 ? 3.293 -9.664 1.044 1 93.56 88 PRO B C 1
ATOM 2790 O O . PRO B 1 88 ? 2.828 -8.672 1.604 1 93.56 88 PRO B O 1
ATOM 2793 N N . LEU B 1 89 ? 2.529 -10.633 0.794 1 88.81 89 LEU B N 1
ATOM 2794 C CA . LEU B 1 89 ? 1.172 -10.914 1.253 1 88.81 89 LEU B CA 1
ATOM 2795 C C . LEU B 1 89 ? 0.153 -10.102 0.458 1 88.81 89 LEU B C 1
ATOM 2797 O O . LEU B 1 89 ? -1.056 -10.258 0.655 1 88.81 89 LEU B O 1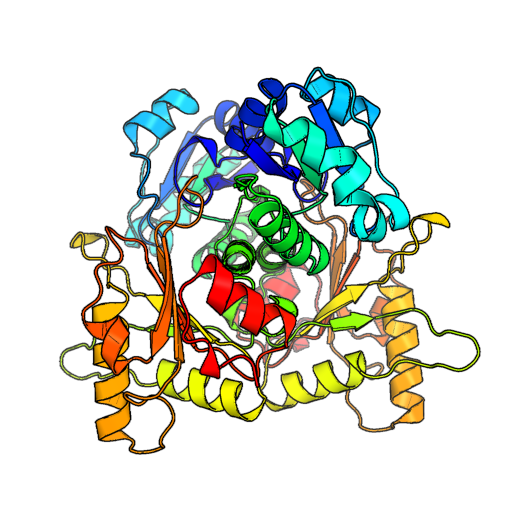
ATOM 2801 N N . VAL B 1 90 ? 0.651 -9.203 -0.447 1 86.62 90 VAL B N 1
ATOM 2802 C CA . VAL B 1 90 ? -0.269 -8.555 -1.375 1 86.62 90 VAL B CA 1
ATOM 2803 C C . VAL B 1 90 ? -0.917 -9.602 -2.277 1 86.62 90 VAL B C 1
ATOM 2805 O O . VAL B 1 90 ? -2.111 -9.523 -2.574 1 86.62 90 VAL B O 1
ATOM 2808 N N . ALA B 1 91 ? -0.08 -10.516 -2.625 1 82.12 91 ALA B N 1
ATOM 2809 C CA . ALA B 1 91 ? -0.634 -11.703 -3.264 1 82.12 91 ALA B CA 1
ATOM 2810 C C . ALA B 1 91 ? -1.188 -12.672 -2.225 1 82.12 91 ALA B C 1
ATOM 2812 O O . ALA B 1 91 ? -0.536 -12.953 -1.215 1 82.12 91 ALA B O 1
ATOM 2813 N N . THR B 1 92 ? -2.256 -13.273 -2.475 1 82.12 92 THR B N 1
ATOM 2814 C CA . THR B 1 92 ? -2.973 -14.102 -1.517 1 82.12 92 THR B CA 1
ATOM 2815 C C . THR B 1 92 ? -2.188 -15.375 -1.215 1 82.12 92 THR B C 1
ATOM 2817 O O . THR B 1 92 ? -2.291 -15.93 -0.119 1 82.12 92 THR B O 1
ATOM 2820 N N . THR B 1 93 ? -1.44 -15.797 -2.166 1 85.25 93 THR B N 1
ATOM 2821 C CA . THR B 1 93 ? -0.649 -17.016 -2.021 1 85.25 93 THR B CA 1
ATOM 2822 C C . THR B 1 93 ? 0.267 -16.922 -0.804 1 85.25 93 THR B C 1
ATOM 2824 O O . THR B 1 93 ? 0.454 -17.906 -0.087 1 85.25 93 THR B O 1
ATOM 2827 N N . HIS B 1 94 ? 0.792 -15.844 -0.51 1 89.19 94 HIS B N 1
ATOM 2828 C CA . HIS B 1 94 ? 1.792 -15.703 0.542 1 89.19 94 HIS B CA 1
ATOM 2829 C C . HIS B 1 94 ? 1.155 -15.797 1.925 1 89.19 94 HIS B C 1
ATOM 2831 O O . HIS B 1 94 ? 1.78 -16.281 2.869 1 89.19 94 HIS B O 1
ATOM 2837 N N . ALA B 1 95 ? -0.088 -15.32 2.02 1 89.12 95 ALA B N 1
ATOM 2838 C CA . ALA B 1 95 ? -0.808 -15.5 3.277 1 89.12 95 ALA B CA 1
ATOM 2839 C C . ALA B 1 95 ? -1.012 -16.984 3.588 1 89.12 95 ALA B C 1
ATOM 2841 O O . ALA B 1 95 ? -0.881 -17.406 4.738 1 89.12 95 ALA B O 1
ATOM 2842 N N . GLU B 1 96 ? -1.267 -17.703 2.605 1 91.31 96 GLU B N 1
ATOM 2843 C CA . GLU B 1 96 ? -1.435 -19.141 2.77 1 91.31 96 GLU B CA 1
ATOM 2844 C C . GLU B 1 96 ? -0.131 -19.812 3.211 1 91.31 96 GLU B C 1
ATOM 2846 O O . GLU B 1 96 ? -0.145 -20.75 4.004 1 91.31 96 GLU B O 1
ATOM 2851 N N . LEU B 1 97 ? 0.95 -19.359 2.654 1 94.69 97 LEU B N 1
ATOM 2852 C CA . LEU B 1 97 ? 2.248 -19.922 3.014 1 94.69 97 LEU B CA 1
ATOM 2853 C C . LEU B 1 97 ? 2.555 -19.688 4.488 1 94.69 97 LEU B C 1
ATOM 2855 O O . LEU B 1 97 ? 3.158 -20.531 5.145 1 94.69 97 LEU B O 1
ATOM 2859 N N . ARG B 1 98 ? 2.164 -18.531 5.023 1 94.12 98 ARG B N 1
ATOM 2860 C CA . ARG B 1 98 ? 2.373 -18.25 6.441 1 94.12 98 ARG B CA 1
ATOM 2861 C C . ARG B 1 98 ? 1.568 -19.219 7.312 1 94.12 98 ARG B C 1
ATOM 2863 O O . ARG B 1 98 ? 2.053 -19.672 8.352 1 94.12 98 ARG B O 1
ATOM 2870 N N . LEU B 1 99 ? 0.331 -19.484 6.883 1 93.38 99 LEU B N 1
ATOM 2871 C CA . LEU B 1 99 ? -0.495 -20.438 7.609 1 93.38 99 LEU B CA 1
ATOM 2872 C C . LEU B 1 99 ? 0.148 -21.828 7.602 1 93.38 99 LEU B C 1
ATOM 2874 O O . LEU B 1 99 ? 0.18 -22.5 8.633 1 93.38 99 LEU B O 1
ATOM 2878 N N . ARG B 1 100 ? 0.632 -22.188 6.453 1 94.5 100 ARG B N 1
ATOM 2879 C CA . ARG B 1 100 ? 1.296 -23.469 6.324 1 94.5 100 ARG B CA 1
ATOM 2880 C C . ARG B 1 100 ? 2.533 -23.547 7.211 1 94.5 100 ARG B C 1
ATOM 2882 O O . ARG B 1 100 ? 2.795 -24.562 7.844 1 94.5 100 ARG B O 1
ATOM 2889 N N . ALA B 1 101 ? 3.318 -22.484 7.234 1 96.38 101 ALA B N 1
ATOM 2890 C CA . ALA B 1 101 ? 4.492 -22.422 8.102 1 96.38 101 ALA B CA 1
ATOM 2891 C C . ALA B 1 101 ? 4.102 -22.609 9.562 1 96.38 101 ALA B C 1
ATOM 2893 O O . ALA B 1 101 ? 4.742 -23.375 10.289 1 96.38 101 ALA B O 1
ATOM 2894 N N . LYS B 1 102 ? 3.053 -21.922 9.984 1 94.19 102 LYS B N 1
ATOM 2895 C CA . LYS B 1 102 ? 2.58 -22.047 11.359 1 94.19 102 LYS B CA 1
ATOM 2896 C C . LYS B 1 102 ? 2.184 -23.484 11.68 1 94.19 102 LYS B C 1
ATOM 2898 O O . LYS B 1 102 ? 2.568 -24.016 12.719 1 94.19 102 LYS B O 1
ATOM 2903 N N . LYS B 1 103 ? 1.465 -24.062 10.789 1 93.19 103 LYS B N 1
ATOM 2904 C CA . LYS B 1 103 ? 1.021 -25.438 10.969 1 93.19 103 LYS B CA 1
ATOM 2905 C C . LYS B 1 103 ? 2.211 -26.391 11.023 1 93.19 103 LYS B C 1
ATOM 2907 O O . LYS B 1 103 ? 2.158 -27.422 11.711 1 93.19 103 LYS B O 1
ATOM 2912 N N . PHE B 1 104 ? 3.219 -26.062 10.312 1 95.38 104 PHE B N 1
ATOM 2913 C CA . PHE B 1 104 ? 4.43 -26.875 10.258 1 95.38 104 PHE B CA 1
ATOM 2914 C C . PHE B 1 104 ? 5.324 -26.594 11.453 1 95.38 104 PHE B C 1
ATOM 2916 O O . PHE B 1 104 ? 6.363 -27.234 11.625 1 95.38 104 PHE B O 1
ATOM 2923 N N . GLY B 1 105 ? 4.953 -25.594 12.266 1 95.12 105 GLY B N 1
ATOM 2924 C CA . GLY B 1 105 ? 5.703 -25.266 13.469 1 95.12 105 GLY B CA 1
ATOM 2925 C C . GLY B 1 105 ? 6.875 -24.344 13.203 1 95.12 105 GLY B C 1
ATOM 2926 O O . GLY B 1 105 ? 7.859 -24.359 13.945 1 95.12 105 GLY B O 1
ATOM 2927 N N . VAL B 1 106 ? 6.867 -23.641 12.164 1 96.69 106 VAL B N 1
ATOM 2928 C CA . VAL B 1 106 ? 7.93 -22.703 11.805 1 96.69 106 VAL B CA 1
ATOM 2929 C C . VAL B 1 106 ? 7.453 -21.266 12.016 1 96.69 106 VAL B C 1
ATOM 2931 O O . VAL B 1 106 ? 6.391 -20.891 11.523 1 96.69 106 VAL B O 1
ATOM 2934 N N . GLU B 1 107 ? 8.211 -20.531 12.75 1 95.94 107 GLU B N 1
ATOM 2935 C CA . GLU B 1 107 ? 7.906 -19.109 12.906 1 95.94 107 GLU B CA 1
ATOM 2936 C C . GLU B 1 107 ? 8.195 -18.344 11.617 1 95.94 107 GLU B C 1
ATOM 2938 O O . GLU B 1 107 ? 9.156 -18.656 10.914 1 95.94 107 GLU B O 1
ATOM 2943 N N . SER B 1 108 ? 7.332 -17.422 11.359 1 96.62 108 SER B N 1
ATOM 2944 C CA . SER B 1 108 ? 7.555 -16.625 10.156 1 96.62 108 SER B CA 1
ATOM 2945 C C . SER B 1 108 ? 7.398 -15.141 10.43 1 96.62 108 SER B C 1
ATOM 2947 O O . SER B 1 108 ? 6.617 -14.742 11.297 1 96.62 108 SER B O 1
ATOM 2949 N N . TYR B 1 109 ? 8.172 -14.367 9.703 1 97.31 109 TYR B N 1
ATOM 2950 C CA . TYR B 1 109 ? 8.164 -12.914 9.797 1 97.31 109 TYR B CA 1
ATOM 2951 C C . TYR B 1 109 ? 7.98 -12.281 8.422 1 97.31 109 TYR B C 1
ATOM 2953 O O . TYR B 1 109 ? 8.312 -12.891 7.402 1 97.31 109 TYR B O 1
ATOM 2961 N N . VAL B 1 110 ? 7.395 -11.086 8.453 1 97.75 110 VAL B N 1
ATOM 2962 C CA . VAL B 1 110 ? 7.16 -10.383 7.199 1 97.75 110 VAL B CA 1
ATOM 2963 C C . VAL B 1 110 ? 7.93 -9.062 7.199 1 97.75 110 VAL B C 1
ATOM 2965 O O . VAL B 1 110 ? 7.793 -8.25 8.117 1 97.75 110 VAL B O 1
ATOM 2968 N N . ILE B 1 111 ? 8.727 -8.875 6.215 1 98.44 111 ILE B N 1
ATOM 2969 C CA . ILE B 1 111 ? 9.438 -7.625 5.977 1 98.44 111 ILE B CA 1
ATOM 2970 C C . ILE B 1 111 ? 8.844 -6.914 4.762 1 98.44 111 ILE B C 1
ATOM 2972 O O . ILE B 1 111 ? 9.047 -7.34 3.625 1 98.44 111 ILE B O 1
ATOM 2976 N N . HIS B 1 112 ? 8.203 -5.816 5.008 1 98.06 112 HIS B N 1
ATOM 2977 C CA . HIS B 1 112 ? 7.434 -5.113 3.984 1 98.06 112 HIS B CA 1
ATOM 2978 C C . HIS B 1 112 ? 8.352 -4.32 3.059 1 98.06 112 HIS B C 1
ATOM 2980 O O . HIS B 1 112 ? 9.477 -3.982 3.432 1 98.06 112 HIS B O 1
ATOM 2986 N N . ALA B 1 113 ? 7.902 -4.027 1.904 1 98 113 ALA B N 1
ATOM 2987 C CA . ALA B 1 113 ? 8.57 -3.236 0.874 1 98 113 ALA B CA 1
ATOM 2988 C C . ALA B 1 113 ? 7.57 -2.363 0.12 1 98 113 ALA B C 1
ATOM 2990 O O . ALA B 1 113 ? 6.359 -2.469 0.332 1 98 113 ALA B O 1
ATOM 2991 N N . PRO B 1 114 ? 8.062 -1.406 -0.697 1 97.62 114 PRO B N 1
ATOM 2992 C CA . PRO B 1 114 ? 7.133 -0.614 -1.501 1 97.62 114 PRO B CA 1
ATOM 2993 C C . PRO B 1 114 ? 6.191 -1.479 -2.34 1 97.62 114 PRO B C 1
ATOM 2995 O O . PRO B 1 114 ? 6.617 -2.496 -2.895 1 97.62 114 PRO B O 1
ATOM 2998 N N . SER B 1 115 ? 5.012 -1.045 -2.355 1 96.69 115 SER B N 1
ATOM 2999 C CA . SER B 1 115 ? 3.967 -1.809 -3.027 1 96.69 115 SER B CA 1
ATOM 3000 C C . SER B 1 115 ? 3.189 -0.938 -4.008 1 96.69 115 SER B C 1
ATOM 3002 O O . SER B 1 115 ? 3.014 0.261 -3.777 1 96.69 115 SER B O 1
ATOM 3004 N N . ILE B 1 116 ? 2.668 -1.562 -5.023 1 96.31 116 ILE B N 1
ATOM 3005 C CA . ILE B 1 116 ? 1.867 -0.862 -6.023 1 96.31 116 ILE B CA 1
ATOM 3006 C C . ILE B 1 116 ? 0.605 -0.3 -5.371 1 96.31 116 ILE B C 1
ATOM 3008 O O . ILE B 1 116 ? 0.081 0.729 -5.805 1 96.31 116 ILE B O 1
ATOM 3012 N N . TYR B 1 117 ? 0.101 -0.859 -4.309 1 95.75 117 TYR B N 1
ATOM 3013 C CA . TYR B 1 117 ? -1.12 -0.421 -3.643 1 95.75 117 TYR B CA 1
ATOM 3014 C C . TYR B 1 117 ? -0.939 0.961 -3.025 1 95.75 117 TYR B C 1
ATOM 3016 O O . TYR B 1 117 ? -1.915 1.685 -2.811 1 95.75 117 TYR B O 1
ATOM 3024 N N . SER B 1 118 ? 0.292 1.268 -2.705 1 95.69 118 SER B N 1
ATOM 3025 C CA . SER B 1 118 ? 0.561 2.615 -2.217 1 95.69 118 SER B CA 1
ATOM 3026 C C . SER B 1 118 ? 1.16 3.492 -3.311 1 95.69 118 SER B C 1
ATOM 3028 O O . SER B 1 118 ? 0.848 4.68 -3.402 1 95.69 118 SER B O 1
ATOM 3030 N N . ALA B 1 119 ? 1.919 2.914 -4.168 1 96.56 119 ALA B N 1
ATOM 3031 C CA . ALA B 1 119 ? 2.672 3.652 -5.18 1 96.56 119 ALA B CA 1
ATOM 3032 C C . ALA B 1 119 ? 1.733 4.312 -6.188 1 96.56 119 ALA B C 1
ATOM 3034 O O . ALA B 1 119 ? 2.117 5.27 -6.863 1 96.56 119 ALA B O 1
ATOM 3035 N N . ILE B 1 120 ? 0.517 3.861 -6.262 1 96.62 120 ILE B N 1
ATOM 3036 C CA . ILE B 1 120 ? -0.445 4.438 -7.195 1 96.62 120 ILE B CA 1
ATOM 3037 C C . ILE B 1 120 ? -0.712 5.895 -6.828 1 96.62 120 ILE B C 1
ATOM 3039 O O . ILE B 1 120 ? -1.185 6.672 -7.66 1 96.62 120 ILE B O 1
ATOM 3043 N N . ALA B 1 121 ? -0.383 6.238 -5.641 1 95.69 121 ALA B N 1
ATOM 3044 C CA . ALA B 1 121 ? -0.604 7.613 -5.195 1 95.69 121 ALA B CA 1
ATOM 3045 C C . ALA B 1 121 ? 0.203 8.602 -6.035 1 95.69 121 ALA B C 1
ATOM 3047 O O . ALA B 1 121 ? -0.113 9.789 -6.082 1 95.69 121 ALA B O 1
ATOM 3048 N N . ILE B 1 122 ? 1.198 8.125 -6.719 1 96.75 122 ILE B N 1
ATOM 3049 C CA . ILE B 1 122 ? 2.041 8.984 -7.547 1 96.75 122 ILE B CA 1
ATOM 3050 C C . ILE B 1 122 ? 1.216 9.562 -8.695 1 96.75 122 ILE B C 1
ATOM 3052 O O . ILE B 1 122 ? 1.633 10.523 -9.336 1 96.75 122 ILE B O 1
ATOM 3056 N N . THR B 1 123 ? 0.095 9.008 -8.977 1 97.12 123 THR B N 1
ATOM 3057 C CA . THR B 1 123 ? -0.785 9.5 -10.031 1 97.12 123 THR B CA 1
ATOM 3058 C C . THR B 1 123 ? -1.535 10.75 -9.57 1 97.12 123 THR B C 1
ATOM 3060 O O . THR B 1 123 ? -2.189 11.422 -10.375 1 97.12 123 THR B O 1
ATOM 3063 N N . GLY B 1 124 ? -1.517 10.992 -8.281 1 95.56 124 GLY B N 1
ATOM 3064 C CA . GLY B 1 124 ? -2.234 12.133 -7.73 1 95.56 124 GLY B CA 1
ATOM 3065 C C . GLY B 1 124 ? -3.633 11.789 -7.258 1 95.56 124 GLY B C 1
ATOM 3066 O O . GLY B 1 124 ? -4.285 12.594 -6.59 1 95.56 124 GLY B O 1
ATOM 3067 N N . LEU B 1 125 ? -4.086 10.602 -7.609 1 97.12 125 LEU B N 1
ATOM 3068 C CA . LEU B 1 125 ? -5.383 10.156 -7.113 1 97.12 125 LEU B CA 1
ATOM 3069 C C . LEU B 1 125 ? -5.312 9.828 -5.625 1 97.12 125 LEU B C 1
ATOM 3071 O O . LEU B 1 125 ? -4.336 9.227 -5.168 1 97.12 125 LEU B O 1
ATOM 3075 N N . HIS B 1 126 ? -6.285 10.289 -4.93 1 96.25 126 HIS B N 1
ATOM 3076 C CA . HIS B 1 126 ? -6.301 10.055 -3.488 1 96.25 126 HIS B CA 1
ATOM 3077 C C . HIS B 1 126 ? -6.523 8.578 -3.172 1 96.25 126 HIS B C 1
ATOM 3079 O O . HIS B 1 126 ? -7.566 8.016 -3.51 1 96.25 126 HIS B O 1
ATOM 3085 N N . ILE B 1 127 ? -5.621 8.031 -2.514 1 95.75 127 ILE B N 1
ATOM 3086 C CA . ILE B 1 127 ? -5.594 6.586 -2.291 1 95.75 127 ILE B CA 1
ATOM 3087 C C . ILE B 1 127 ? -6.805 6.168 -1.463 1 95.75 127 ILE B C 1
ATOM 3089 O O . ILE B 1 127 ? -7.355 5.082 -1.659 1 95.75 127 ILE B O 1
ATOM 3093 N N . TYR B 1 128 ? -7.289 6.977 -0.589 1 95 128 TYR B N 1
ATOM 3094 C CA . TYR B 1 128 ? -8.398 6.598 0.28 1 95 128 TYR B CA 1
ATOM 3095 C C . TYR B 1 128 ? -9.703 6.539 -0.5 1 95 128 TYR B C 1
ATOM 3097 O O . TYR B 1 128 ? -10.719 6.066 0.015 1 95 128 TYR B O 1
ATOM 3105 N N . LYS B 1 129 ? -9.719 6.984 -1.75 1 96.88 129 LYS B N 1
ATOM 3106 C CA . LYS B 1 129 ? -10.906 6.996 -2.594 1 96.88 129 LYS B CA 1
ATOM 3107 C C . LYS B 1 129 ? -10.945 5.77 -3.504 1 96.88 129 LYS B C 1
ATOM 3109 O O . LYS B 1 129 ? -11.82 5.66 -4.367 1 96.88 129 LYS B O 1
ATOM 3114 N N . PHE B 1 130 ? -10.039 4.883 -3.322 1 97.94 130 PHE B N 1
ATOM 3115 C CA . PHE B 1 130 ? -10.047 3.666 -4.129 1 97.94 130 PHE B CA 1
ATOM 3116 C C . PHE B 1 130 ? -11.008 2.633 -3.541 1 97.94 130 PHE B C 1
ATOM 3118 O O . PHE B 1 130 ? -11.109 2.5 -2.32 1 97.94 130 PHE B O 1
ATOM 3125 N N . GLY B 1 131 ? -11.672 1.945 -4.359 1 97.88 131 GLY B N 1
ATOM 3126 C CA . GLY B 1 131 ? -12.477 0.798 -3.969 1 97.88 131 GLY B CA 1
ATOM 3127 C C . GLY B 1 131 ? -11.789 -0.529 -4.227 1 97.88 131 GLY B C 1
ATOM 3128 O O . GLY B 1 131 ? -10.555 -0.612 -4.199 1 97.88 131 GLY B O 1
ATOM 3129 N N . LYS B 1 132 ? -12.648 -1.499 -4.379 1 97.44 132 LYS B N 1
ATOM 3130 C CA . LYS B 1 132 ? -12.164 -2.842 -4.684 1 97.44 132 LYS B CA 1
ATOM 3131 C C . LYS B 1 132 ? -11.289 -2.838 -5.934 1 97.44 132 LYS B C 1
ATOM 3133 O O . LYS B 1 132 ? -11.578 -2.129 -6.898 1 97.44 132 LYS B O 1
ATOM 3138 N N . SER B 1 133 ? -10.195 -3.508 -5.914 1 97.81 133 SER B N 1
ATOM 3139 C CA . SER B 1 133 ? -9.359 -3.664 -7.105 1 97.81 133 SER B CA 1
ATOM 3140 C C . SER B 1 133 ? -9.656 -4.977 -7.816 1 97.81 133 SER B C 1
ATOM 3142 O O . SER B 1 133 ? -10.359 -5.84 -7.281 1 97.81 133 SER B O 1
ATOM 3144 N N . ALA B 1 134 ? -9.164 -5.082 -9.039 1 97.56 134 ALA B N 1
ATOM 3145 C CA . ALA B 1 134 ? -9.375 -6.297 -9.82 1 97.56 134 ALA B CA 1
ATOM 3146 C C . ALA B 1 134 ? -8.227 -6.523 -10.797 1 97.56 134 ALA B C 1
ATOM 3148 O O . ALA B 1 134 ? -7.418 -5.625 -11.039 1 97.56 134 ALA B O 1
ATOM 3149 N N . THR B 1 135 ? -8.117 -7.711 -11.258 1 96.25 135 THR B N 1
ATOM 3150 C CA . THR B 1 135 ? -7.141 -8.07 -12.281 1 96.25 135 THR B CA 1
ATOM 3151 C C . THR B 1 135 ? -7.832 -8.359 -13.609 1 96.25 135 THR B C 1
ATOM 3153 O O . THR B 1 135 ? -8.797 -9.133 -13.664 1 96.25 135 THR B O 1
ATOM 3156 N N . ILE B 1 136 ? -7.422 -7.684 -14.641 1 97.81 136 ILE B N 1
ATOM 3157 C CA . ILE B 1 136 ? -7.852 -8.039 -15.992 1 97.81 136 ILE B CA 1
ATOM 3158 C C . ILE B 1 136 ? -7.07 -9.258 -16.469 1 97.81 136 ILE B C 1
ATOM 3160 O O . ILE B 1 136 ? -5.844 -9.211 -16.594 1 97.81 136 ILE B O 1
ATOM 3164 N N . SER B 1 137 ? -7.746 -10.297 -16.719 1 95.31 137 SER B N 1
ATOM 3165 C CA . SER B 1 137 ? -7.098 -11.539 -17.125 1 95.31 137 SER B CA 1
ATOM 3166 C C . SER B 1 137 ? -7.344 -11.82 -18.609 1 95.31 137 SER B C 1
ATOM 3168 O O . SER B 1 137 ? -8.391 -11.461 -19.156 1 95.31 137 SER B O 1
ATOM 3170 N N . TYR B 1 138 ? -6.391 -12.469 -19.203 1 94.69 138 TYR B N 1
ATOM 3171 C CA . TYR B 1 138 ? -6.582 -12.938 -20.578 1 94.69 138 TYR B CA 1
ATOM 3172 C C . TYR B 1 138 ? -7.754 -13.906 -20.656 1 94.69 138 TYR B C 1
ATOM 3174 O O . TYR B 1 138 ? -7.949 -14.734 -19.766 1 94.69 138 TYR B O 1
ATOM 3182 N N . PRO B 1 139 ? -8.492 -13.727 -21.781 1 93.88 139 PRO B N 1
ATOM 3183 C CA . PRO B 1 139 ? -9.523 -14.75 -21.984 1 93.88 139 PRO B CA 1
ATOM 3184 C C . PRO B 1 139 ? -8.93 -16.125 -22.281 1 93.88 139 PRO B C 1
ATOM 3186 O O . PRO B 1 139 ? -7.82 -16.234 -22.812 1 93.88 139 PRO B O 1
ATOM 3189 N N . GLU B 1 140 ? -9.625 -17.094 -21.828 1 90.19 140 GLU B N 1
ATOM 3190 C CA . GLU B 1 140 ? -9.297 -18.484 -22.141 1 90.19 140 GLU B CA 1
ATOM 3191 C C . GLU B 1 140 ? -10.328 -19.109 -23.078 1 90.19 140 GLU B C 1
ATOM 3193 O O . GLU B 1 140 ? -11.359 -18.5 -23.359 1 90.19 140 GLU B O 1
ATOM 3198 N N . LYS B 1 141 ? -10.039 -20.219 -23.75 1 87.44 141 LYS B N 1
ATOM 3199 C CA . LYS B 1 141 ? -10.828 -20.875 -24.781 1 87.44 141 LYS B CA 1
ATOM 3200 C C . LYS B 1 141 ? -12.312 -20.875 -24.438 1 87.44 141 LYS B C 1
ATOM 3202 O O . LYS B 1 141 ? -13.156 -20.547 -25.266 1 87.44 141 LYS B O 1
ATOM 3207 N N . ASN B 1 142 ? -12.734 -21.141 -23.406 1 88.06 142 ASN B N 1
ATOM 3208 C CA . ASN B 1 142 ? -14.156 -21.25 -23.094 1 88.06 142 ASN B CA 1
ATOM 3209 C C . ASN B 1 142 ? -14.531 -20.359 -21.922 1 88.06 142 ASN B C 1
ATOM 3211 O O . ASN B 1 142 ? -15.5 -20.641 -21.203 1 88.06 142 ASN B O 1
ATOM 3215 N N . TRP B 1 143 ? -13.727 -19.344 -21.766 1 89.12 143 TRP B N 1
ATOM 3216 C CA . TRP B 1 143 ? -14.039 -18.5 -20.625 1 89.12 143 TRP B CA 1
ATOM 3217 C C . TRP B 1 143 ? -13.555 -17.078 -20.828 1 89.12 143 TRP B C 1
ATOM 3219 O O . TRP B 1 143 ? -12.367 -16.844 -21.078 1 89.12 143 TRP B O 1
ATOM 3229 N N . PHE B 1 144 ? -14.539 -16.188 -20.891 1 89.62 144 PHE B N 1
ATOM 3230 C CA . PHE B 1 144 ? -14.227 -14.773 -21 1 89.62 144 PHE B CA 1
ATOM 3231 C C . PHE B 1 144 ? -14.594 -14.047 -19.703 1 89.62 144 PHE B C 1
ATOM 3233 O O . PHE B 1 144 ? -15.758 -13.703 -19.484 1 89.62 144 PHE B O 1
ATOM 3240 N N . PRO B 1 145 ? -13.586 -13.797 -18.859 1 92.25 145 PRO B N 1
ATOM 3241 C CA . PRO B 1 145 ? -13.859 -13.156 -17.562 1 92.25 145 PRO B CA 1
ATOM 3242 C C . PRO B 1 145 ? -14.391 -11.727 -17.719 1 92.25 145 PRO B C 1
ATOM 3244 O O . PRO B 1 145 ? -13.898 -10.969 -18.562 1 92.25 145 PRO B O 1
ATOM 3247 N N . THR B 1 146 ? -15.406 -11.352 -16.922 1 95.12 146 THR B N 1
ATOM 3248 C CA . THR B 1 146 ? -16 -10.023 -17 1 95.12 146 THR B CA 1
ATOM 3249 C C . THR B 1 146 ? -16.062 -9.367 -15.617 1 95.12 146 THR B C 1
ATOM 3251 O O . THR B 1 146 ? -16.531 -8.234 -15.484 1 95.12 146 THR B O 1
ATOM 3254 N N . SER B 1 147 ? -15.516 -10.078 -14.625 1 95.38 147 SER B N 1
ATOM 3255 C CA . SER B 1 147 ? -15.664 -9.633 -13.242 1 95.38 147 SER B CA 1
ATOM 3256 C C . SER B 1 147 ? -14.992 -8.281 -13.023 1 95.38 147 SER B C 1
ATOM 3258 O O . SER B 1 147 ? -15.477 -7.469 -12.227 1 95.38 147 SER B O 1
ATOM 3260 N N . TYR B 1 148 ? -13.914 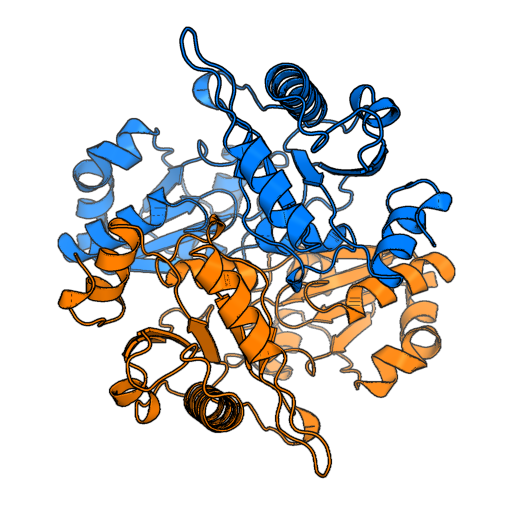-8.055 -13.711 1 97.81 148 TYR B N 1
ATOM 3261 C CA . TYR B 1 148 ? -13.211 -6.789 -13.547 1 97.81 148 TYR B CA 1
ATOM 3262 C C . TYR B 1 148 ? -14.07 -5.621 -14.031 1 97.81 148 TYR B C 1
ATOM 3264 O O . TYR B 1 148 ? -13.977 -4.516 -13.5 1 97.81 148 TYR B O 1
ATOM 3272 N N . TYR B 1 149 ? -14.93 -5.871 -15.039 1 98.56 149 TYR B N 1
ATOM 3273 C CA . TYR B 1 149 ? -15.891 -4.879 -15.516 1 98.56 149 TYR B CA 1
ATOM 3274 C C . TYR B 1 149 ? -16.922 -4.566 -14.445 1 98.56 149 TYR B C 1
ATOM 3276 O O . TYR B 1 149 ? -17.266 -3.402 -14.219 1 98.56 149 TYR B O 1
ATOM 3284 N N . ASP B 1 150 ? -17.375 -5.566 -13.789 1 98 150 ASP B N 1
ATOM 3285 C CA . ASP B 1 150 ? -18.359 -5.406 -12.727 1 98 150 ASP B CA 1
ATOM 3286 C C . ASP B 1 150 ? -17.781 -4.629 -11.547 1 98 150 ASP B C 1
ATOM 3288 O O . ASP B 1 150 ? -18.484 -3.844 -10.906 1 98 150 ASP B O 1
ATOM 3292 N N . VAL B 1 151 ? -16.516 -4.867 -11.281 1 98.06 151 VAL B N 1
ATOM 3293 C CA . VAL B 1 151 ? -15.852 -4.152 -10.195 1 98.06 151 VAL B CA 1
ATOM 3294 C C . VAL B 1 151 ? -15.797 -2.66 -10.516 1 98.06 151 VAL B C 1
ATOM 3296 O O . VAL B 1 151 ? -16.078 -1.822 -9.656 1 98.06 151 VAL B O 1
ATOM 3299 N N . ILE B 1 152 ? -15.461 -2.307 -11.758 1 98.69 152 ILE B N 1
ATOM 3300 C CA . ILE B 1 152 ? -15.438 -0.909 -12.172 1 98.69 152 ILE B CA 1
ATOM 3301 C C . ILE B 1 152 ? -16.828 -0.294 -11.992 1 98.69 152 ILE B C 1
ATOM 3303 O O . ILE B 1 152 ? -16.953 0.803 -11.445 1 98.69 152 ILE B O 1
ATOM 3307 N N . LYS B 1 153 ? -17.797 -1.028 -12.414 1 98.5 153 LYS B N 1
ATOM 3308 C CA . LYS B 1 153 ? -19.188 -0.558 -12.32 1 98.5 153 LYS B CA 1
ATOM 3309 C C . LYS B 1 153 ? -19.562 -0.26 -10.867 1 98.5 153 LYS B C 1
ATOM 3311 O O . LYS B 1 153 ? -20.078 0.82 -10.562 1 98.5 153 LYS B O 1
ATOM 3316 N N . GLU B 1 154 ? -19.281 -1.201 -10.031 1 97.5 154 GLU B N 1
ATOM 3317 C CA . GLU B 1 154 ? -19.625 -1.06 -8.617 1 97.5 154 GLU B CA 1
ATOM 3318 C C . GLU B 1 154 ? -18.906 0.132 -7.992 1 97.5 154 GLU B C 1
ATOM 3320 O O . GLU B 1 154 ? -19.5 0.884 -7.219 1 97.5 154 GLU B O 1
ATOM 3325 N N . ASN B 1 155 ? -17.641 0.288 -8.289 1 98.38 155 ASN B N 1
ATOM 3326 C CA . ASN B 1 155 ? -16.875 1.421 -7.781 1 98.38 155 ASN B CA 1
ATOM 3327 C C . ASN B 1 155 ? -17.422 2.746 -8.305 1 98.38 155 ASN B C 1
ATOM 3329 O O . ASN B 1 155 ? -17.578 3.703 -7.543 1 98.38 155 ASN B O 1
ATOM 3333 N N . LEU B 1 156 ? -17.719 2.807 -9.594 1 97.94 156 LEU B N 1
ATOM 3334 C CA . LEU B 1 156 ? -18.219 4.031 -10.203 1 97.94 156 LEU B CA 1
ATOM 3335 C C . LEU B 1 156 ? -19.531 4.465 -9.547 1 97.94 156 LEU B C 1
ATOM 3337 O O . LEU B 1 156 ? -19.766 5.66 -9.359 1 97.94 156 LEU B O 1
ATOM 3341 N N . GLU B 1 157 ? -20.359 3.516 -9.219 1 96.44 157 GLU B N 1
ATOM 3342 C CA . GLU B 1 157 ? -21.625 3.801 -8.578 1 96.44 157 GLU B CA 1
ATOM 3343 C C . GLU B 1 157 ? -21.438 4.559 -7.266 1 96.44 157 GLU B C 1
ATOM 3345 O O . GLU B 1 157 ? -22.328 5.293 -6.824 1 96.44 157 GLU B O 1
ATOM 3350 N N . ARG B 1 158 ? -20.234 4.465 -6.715 1 95.62 158 ARG B N 1
ATOM 3351 C CA . ARG B 1 158 ? -19.969 5.098 -5.426 1 95.62 158 ARG B CA 1
ATOM 3352 C C . ARG B 1 158 ? -18.922 6.207 -5.566 1 95.62 158 ARG B C 1
ATOM 3354 O O . ARG B 1 158 ? -18.469 6.758 -4.57 1 95.62 158 ARG B O 1
ATOM 3361 N N . GLY B 1 159 ? -18.547 6.461 -6.785 1 97.12 159 GLY B N 1
ATOM 3362 C CA . GLY B 1 159 ? -17.594 7.527 -7.055 1 97.12 159 GLY B CA 1
ATOM 3363 C C . GLY B 1 159 ? -16.172 7.16 -6.691 1 97.12 159 GLY B C 1
ATOM 3364 O O . GLY B 1 159 ? -15.359 8.039 -6.41 1 97.12 159 GLY B O 1
ATOM 3365 N N . LEU B 1 160 ? -15.867 5.852 -6.645 1 98.44 160 LEU B N 1
ATOM 3366 C CA . LEU B 1 160 ? -14.555 5.391 -6.195 1 98.44 160 LEU B CA 1
ATOM 3367 C C . LEU B 1 160 ? -13.648 5.098 -7.383 1 98.44 160 LEU B C 1
ATOM 3369 O O . LEU B 1 160 ? -14.125 4.738 -8.461 1 98.44 160 LEU B O 1
ATOM 3373 N N . HIS B 1 161 ? -12.344 5.324 -7.211 1 98.75 161 HIS B N 1
ATOM 3374 C CA . HIS B 1 161 ? -11.352 4.91 -8.203 1 98.75 161 HIS B CA 1
ATOM 3375 C C . HIS B 1 161 ? -11.219 3.391 -8.242 1 98.75 161 HIS B C 1
ATOM 3377 O O . HIS B 1 161 ? -11.414 2.719 -7.227 1 98.75 161 HIS B O 1
ATOM 3383 N N . THR B 1 162 ? -10.883 2.803 -9.383 1 98.88 162 THR B N 1
ATOM 3384 C CA . THR B 1 162 ? -10.641 1.371 -9.516 1 98.88 162 THR B CA 1
ATOM 3385 C C . THR B 1 162 ? -9.211 1.109 -10 1 98.88 162 THR B C 1
ATOM 3387 O O . THR B 1 162 ? -8.812 1.588 -11.062 1 98.88 162 THR B O 1
ATOM 3390 N N . LEU B 1 163 ? -8.469 0.472 -9.188 1 98.69 163 LEU B N 1
ATOM 3391 C CA . LEU B 1 163 ? -7.152 -0.011 -9.594 1 98.69 163 LEU B CA 1
ATOM 3392 C C . LEU B 1 163 ? -7.262 -1.362 -10.289 1 98.69 163 LEU B C 1
ATOM 3394 O O . LEU B 1 163 ? -7.781 -2.322 -9.719 1 98.69 163 LEU B O 1
ATOM 3398 N N . LEU B 1 164 ? -6.793 -1.462 -11.531 1 98.69 164 LEU B N 1
ATOM 3399 C CA . LEU B 1 164 ? -6.832 -2.691 -12.312 1 98.69 164 LEU B CA 1
ATOM 3400 C C . LEU B 1 164 ? -5.422 -3.221 -12.562 1 98.69 164 LEU B C 1
ATOM 3402 O O . LEU B 1 164 ? -4.609 -2.557 -13.203 1 98.69 164 LEU B O 1
ATOM 3406 N N . PHE B 1 165 ? -5.176 -4.363 -11.984 1 97 165 PHE B N 1
ATOM 3407 C CA . PHE B 1 165 ? -3.951 -5.086 -12.312 1 97 165 PHE B CA 1
ATOM 3408 C C . PHE B 1 165 ? -4.074 -5.781 -13.664 1 97 165 PHE B C 1
ATOM 3410 O O . PHE B 1 165 ? -5.184 -6.102 -14.102 1 97 165 PHE B O 1
ATOM 3417 N N . LEU B 1 166 ? -2.961 -5.926 -14.289 1 96.88 166 LEU B N 1
ATOM 3418 C CA . LEU B 1 166 ? -2.939 -6.535 -15.617 1 96.88 166 LEU B CA 1
ATOM 3419 C C . LEU B 1 166 ? -2.258 -7.898 -15.578 1 96.88 166 LEU B C 1
ATOM 3421 O O . LEU B 1 166 ? -1.228 -8.062 -14.922 1 96.88 166 LEU B O 1
ATOM 3425 N N . ASP B 1 167 ? -2.787 -8.773 -16.219 1 93.81 167 ASP B N 1
ATOM 3426 C CA . ASP B 1 167 ? -2.418 -10.188 -16.156 1 93.81 167 ASP B CA 1
ATOM 3427 C C . ASP B 1 167 ? -0.959 -10.391 -16.562 1 93.81 167 ASP B C 1
ATOM 3429 O O . ASP B 1 167 ? -0.448 -9.688 -17.438 1 93.81 167 ASP B O 1
ATOM 3433 N N . ILE B 1 168 ? -0.33 -11.32 -15.922 1 89.19 168 ILE B N 1
ATOM 3434 C CA . ILE B 1 168 ? 1.059 -11.688 -16.172 1 89.19 168 ILE B CA 1
ATOM 3435 C C . ILE B 1 168 ? 1.143 -13.18 -16.484 1 89.19 168 ILE B C 1
ATOM 3437 O O . ILE B 1 168 ? 0.722 -14.016 -15.68 1 89.19 168 ILE B O 1
ATOM 3441 N N . LYS B 1 169 ? 1.53 -13.5 -17.625 1 88.12 169 LYS B N 1
ATOM 3442 C CA . LYS B 1 169 ? 1.902 -14.867 -17.984 1 88.12 169 LYS B CA 1
ATOM 3443 C C . LYS B 1 169 ? 3.42 -15.031 -18.031 1 88.12 169 LYS B C 1
ATOM 3445 O O . LYS B 1 169 ? 3.998 -15.156 -19.109 1 88.12 169 LYS B O 1
ATOM 3450 N N . ALA B 1 170 ? 3.977 -15.141 -16.844 1 80.56 170 ALA B N 1
ATOM 3451 C CA . ALA B 1 170 ? 5.426 -15.086 -16.672 1 80.56 170 ALA B CA 1
ATOM 3452 C C . ALA B 1 170 ? 6.113 -16.219 -17.422 1 80.56 170 ALA B C 1
ATOM 3454 O O . ALA B 1 170 ? 7.18 -16.016 -18.016 1 80.56 170 ALA B O 1
ATOM 3455 N N . GLU B 1 171 ? 5.551 -17.391 -17.359 1 81.5 171 GLU B N 1
ATOM 3456 C CA . GLU B 1 171 ? 6.133 -18.562 -18 1 81.5 171 GLU B CA 1
ATOM 3457 C C . GLU B 1 171 ? 6.273 -18.344 -19.516 1 81.5 171 GLU B C 1
ATOM 3459 O O . GLU B 1 171 ? 7.137 -18.953 -20.141 1 81.5 171 GLU B O 1
ATOM 3464 N N . LYS B 1 172 ? 5.438 -17.5 -20.031 1 86.12 172 LYS B N 1
ATOM 3465 C CA . LYS B 1 172 ? 5.453 -17.234 -21.453 1 86.12 172 LYS B CA 1
ATOM 3466 C C . LYS B 1 172 ? 6.121 -15.891 -21.75 1 86.12 172 LYS B C 1
ATOM 3468 O O . LYS B 1 172 ? 6.121 -15.43 -22.891 1 86.12 172 LYS B O 1
ATOM 3473 N N . GLY B 1 173 ? 6.551 -15.195 -20.641 1 85.44 173 GLY B N 1
ATOM 3474 C CA . GLY B 1 173 ? 7.164 -13.883 -20.781 1 85.44 173 GLY B CA 1
ATOM 3475 C C . GLY B 1 173 ? 6.191 -12.82 -21.266 1 85.44 173 GLY B C 1
ATOM 3476 O O . GLY B 1 173 ? 6.586 -11.859 -21.922 1 85.44 173 GLY B O 1
ATOM 3477 N N . LYS B 1 174 ? 4.984 -13.062 -21.047 1 89.81 174 LYS B N 1
ATOM 3478 C CA . LYS B 1 174 ? 3.945 -12.156 -21.516 1 89.81 174 LYS B CA 1
ATOM 3479 C C . LYS B 1 174 ? 3.373 -11.328 -20.375 1 89.81 174 LYS B C 1
ATOM 3481 O O . LYS B 1 174 ? 2.971 -11.875 -19.344 1 89.81 174 LYS B O 1
ATOM 3486 N N . TYR B 1 175 ? 3.352 -10 -20.594 1 92.44 175 TYR B N 1
ATOM 3487 C CA . TYR B 1 175 ? 2.777 -9.031 -19.656 1 92.44 175 TYR B CA 1
ATOM 3488 C C . TYR B 1 175 ? 1.737 -8.164 -20.359 1 92.44 175 TYR B C 1
ATOM 3490 O O . TYR B 1 175 ? 2.047 -7.473 -21.344 1 92.44 175 TYR B O 1
ATOM 3498 N N . MET B 1 176 ? 0.57 -8.266 -19.875 1 96.44 176 MET B N 1
ATOM 3499 C CA . MET B 1 176 ? -0.499 -7.492 -20.5 1 96.44 176 MET B CA 1
ATOM 3500 C C . MET B 1 176 ? -0.205 -5.996 -20.422 1 96.44 176 MET B C 1
ATOM 3502 O O . MET B 1 176 ? 0.214 -5.5 -19.375 1 96.44 176 MET B O 1
ATOM 3506 N N . THR B 1 177 ? -0.358 -5.32 -21.516 1 97.56 177 THR B N 1
ATOM 3507 C CA . THR B 1 177 ? -0.2 -3.871 -21.531 1 97.56 177 THR B CA 1
ATOM 3508 C C . THR B 1 177 ? -1.515 -3.18 -21.188 1 97.56 177 THR B C 1
ATOM 3510 O O . THR B 1 177 ? -2.582 -3.795 -21.25 1 97.56 177 THR B O 1
ATOM 3513 N N . ALA B 1 178 ? -1.414 -1.942 -20.797 1 98.62 178 ALA B N 1
ATOM 3514 C CA . ALA B 1 178 ? -2.617 -1.154 -20.531 1 98.62 178 ALA B CA 1
ATOM 3515 C C . ALA B 1 178 ? -3.512 -1.093 -21.766 1 98.62 178 ALA B C 1
ATOM 3517 O O . ALA B 1 178 ? -4.738 -1.117 -21.656 1 98.62 178 ALA B O 1
ATOM 3518 N N . ASN B 1 179 ? -2.889 -1.036 -22.969 1 98.62 179 ASN B N 1
ATOM 3519 C CA . ASN B 1 179 ? -3.641 -1.029 -24.219 1 98.62 179 ASN B CA 1
ATOM 3520 C C . ASN B 1 179 ? -4.492 -2.287 -24.375 1 98.62 179 ASN B C 1
ATOM 3522 O O . ASN B 1 179 ? -5.68 -2.205 -24.703 1 98.62 179 ASN B O 1
ATOM 3526 N N . GLU B 1 180 ? -3.834 -3.4 -24.109 1 98.06 180 GLU B N 1
ATOM 3527 C CA . GLU B 1 180 ? -4.547 -4.672 -24.188 1 98.06 180 GLU B CA 1
ATOM 3528 C C . GLU B 1 180 ? -5.688 -4.723 -23.172 1 98.06 180 GLU B C 1
ATOM 3530 O O . GLU B 1 180 ? -6.777 -5.203 -23.469 1 98.06 180 GLU B O 1
ATOM 3535 N N . GLY B 1 181 ? -5.398 -4.227 -21.922 1 98.5 181 GLY B N 1
ATOM 3536 C CA . GLY B 1 181 ? -6.441 -4.172 -20.906 1 98.5 181 GLY B CA 1
ATOM 3537 C C . GLY B 1 181 ? -7.648 -3.357 -21.328 1 98.5 181 GLY B C 1
ATOM 3538 O O . GLY B 1 181 ? -8.789 -3.793 -21.156 1 98.5 181 GLY B O 1
ATOM 3539 N N . MET B 1 182 ? -7.398 -2.201 -21.953 1 98.81 182 MET B N 1
ATOM 3540 C CA . MET B 1 182 ? -8.477 -1.341 -22.422 1 98.81 182 MET B CA 1
ATOM 3541 C C . MET B 1 182 ? -9.289 -2.035 -23.516 1 98.81 182 MET B C 1
ATOM 3543 O O . MET B 1 182 ? -10.516 -1.947 -23.531 1 98.81 182 MET B O 1
ATOM 3547 N N . LYS B 1 183 ? -8.602 -2.713 -24.391 1 98.44 183 LYS B N 1
ATOM 3548 C CA . LYS B 1 183 ? -9.289 -3.434 -25.453 1 98.44 183 LYS B CA 1
ATOM 3549 C C . LYS B 1 183 ? -10.211 -4.508 -24.891 1 98.44 183 LYS B C 1
ATOM 3551 O O . LYS B 1 183 ? -11.336 -4.68 -25.359 1 98.44 183 LYS B O 1
ATOM 3556 N N . LEU B 1 184 ? -9.688 -5.23 -23.922 1 98.38 184 LEU B N 1
ATOM 3557 C CA . LEU B 1 184 ? -10.492 -6.277 -23.297 1 98.38 184 LEU B CA 1
ATOM 3558 C C . LEU B 1 184 ? -11.719 -5.68 -22.594 1 98.38 184 LEU B C 1
ATOM 3560 O O . LEU B 1 184 ? -12.812 -6.238 -22.688 1 98.38 184 LEU B O 1
ATOM 3564 N N . LEU B 1 185 ? -11.531 -4.555 -21.953 1 98.69 185 LEU B N 1
ATOM 3565 C CA . LEU B 1 185 ? -12.641 -3.891 -21.281 1 98.69 185 LEU B CA 1
ATOM 3566 C C . LEU B 1 185 ? -13.688 -3.426 -22.297 1 98.69 185 LEU B C 1
ATOM 3568 O O . LEU B 1 185 ? -14.891 -3.529 -22.031 1 98.69 185 LEU B O 1
ATOM 3572 N N . LEU B 1 186 ? -13.211 -2.893 -23.422 1 98.56 186 LEU B N 1
ATOM 3573 C CA . LEU B 1 186 ? -14.141 -2.467 -24.469 1 98.56 186 LEU B CA 1
ATOM 3574 C C . LEU B 1 186 ? -14.914 -3.656 -25.016 1 98.56 186 LEU B C 1
ATOM 3576 O O . LEU B 1 186 ? -16.094 -3.531 -25.359 1 98.56 186 LEU B O 1
ATOM 3580 N N . LYS B 1 187 ? -14.227 -4.785 -25.125 1 97.94 187 LYS B N 1
ATOM 3581 C CA . LYS B 1 187 ? -14.914 -6 -25.562 1 97.94 187 LYS B CA 1
ATOM 3582 C C . LYS B 1 187 ? -16.016 -6.391 -24.594 1 97.94 187 LYS B C 1
ATOM 3584 O O . LYS B 1 187 ? -17.125 -6.746 -25 1 97.94 187 LYS B O 1
ATOM 3589 N N . VAL B 1 188 ? -15.688 -6.344 -23.312 1 98 188 VAL B N 1
ATOM 3590 C CA . VAL B 1 188 ? -16.703 -6.645 -22.297 1 98 188 VAL B CA 1
ATOM 3591 C C . VAL B 1 188 ? -17.859 -5.648 -22.406 1 98 188 VAL B C 1
ATOM 3593 O O . VAL B 1 188 ? -19.016 -6.02 -22.281 1 98 188 VAL B O 1
ATOM 3596 N N . GLU B 1 189 ? -17.531 -4.348 -22.609 1 98.38 189 GLU B N 1
ATOM 3597 C CA . GLU B 1 189 ? -18.547 -3.318 -22.781 1 98.38 189 GLU B CA 1
ATOM 3598 C C . GLU B 1 189 ? -19.484 -3.662 -23.953 1 98.38 189 GLU B C 1
ATOM 3600 O O . GLU B 1 189 ? -20.688 -3.477 -23.859 1 98.38 189 GLU B O 1
ATOM 3605 N N . ASP B 1 190 ? -18.922 -4.172 -25.016 1 97.5 190 ASP B N 1
ATOM 3606 C CA . ASP B 1 190 ? -19.703 -4.551 -26.188 1 97.5 190 ASP B CA 1
ATOM 3607 C C . ASP B 1 190 ? -20.656 -5.699 -25.859 1 97.5 190 ASP B C 1
ATOM 3609 O O . ASP B 1 190 ? -21.75 -5.797 -26.422 1 97.5 190 ASP B O 1
ATOM 3613 N N . MET B 1 191 ? -20.219 -6.504 -24.953 1 96.19 191 MET B N 1
ATOM 3614 C CA . MET B 1 191 ? -21.031 -7.652 -24.547 1 96.19 191 MET B CA 1
ATOM 3615 C C . MET B 1 191 ? -22.141 -7.227 -23.609 1 96.19 191 MET B C 1
ATOM 3617 O O . MET B 1 191 ? -23.297 -7.656 -23.75 1 96.19 191 MET B O 1
ATOM 3621 N N . LYS B 1 192 ? -21.781 -6.402 -22.672 1 96.62 192 LYS B N 1
ATOM 3622 C CA . LYS B 1 192 ? -22.703 -6.09 -21.578 1 96.62 192 LYS B CA 1
ATOM 3623 C C . LYS B 1 192 ? -23.5 -4.824 -21.891 1 96.62 192 LYS B C 1
ATOM 3625 O O . LYS B 1 192 ? -24.641 -4.68 -21.453 1 96.62 192 LYS B O 1
ATOM 3630 N N . LYS B 1 193 ? -22.969 -3.875 -22.562 1 97.75 193 LYS B N 1
ATOM 3631 C CA . LYS B 1 193 ? -23.594 -2.625 -23 1 97.75 193 LYS B CA 1
ATOM 3632 C C . LYS B 1 193 ? -24.203 -1.887 -21.812 1 97.75 193 LYS B C 1
ATOM 3634 O O . LYS B 1 193 ? -25.375 -1.474 -21.859 1 97.75 193 LYS B O 1
ATOM 3639 N N . GLU B 1 194 ? -23.391 -1.743 -20.734 1 97.88 194 GLU B N 1
ATOM 3640 C CA . GLU B 1 194 ? -23.906 -1.089 -19.531 1 97.88 194 GLU B CA 1
ATOM 3641 C C . GLU B 1 194 ? -23.328 0.315 -19.375 1 97.88 194 GLU B C 1
ATOM 3643 O O . GLU B 1 194 ? -23.594 1.004 -18.391 1 97.88 194 GLU B O 1
ATOM 3648 N N . GLY B 1 195 ? -22.469 0.731 -20.328 1 98 195 GLY B N 1
ATOM 3649 C CA . GLY B 1 195 ? -21.938 2.084 -20.344 1 98 195 GLY B CA 1
ATOM 3650 C C . GLY B 1 195 ? -20.875 2.326 -19.281 1 98 195 GLY B C 1
ATOM 3651 O O . GLY B 1 195 ? -20.703 3.457 -18.828 1 98 195 GLY B O 1
ATOM 3652 N N . VAL B 1 196 ? -20.203 1.314 -18.828 1 98.31 196 VAL B N 1
ATOM 3653 C CA . VAL B 1 196 ? -19.266 1.389 -17.719 1 98.31 196 VAL B CA 1
ATOM 3654 C C . VAL B 1 196 ? -17.891 1.799 -18.25 1 98.31 196 VAL B C 1
ATOM 3656 O O . VAL B 1 196 ? -17.172 2.58 -17.609 1 98.31 196 VAL B O 1
ATOM 3659 N N . PHE B 1 197 ? -17.531 1.263 -19.359 1 98.69 197 PHE B N 1
ATOM 3660 C CA . PHE B 1 197 ? -16.219 1.502 -19.953 1 98.69 197 PHE B CA 1
ATOM 3661 C C . PHE B 1 197 ? -16.344 1.711 -21.453 1 98.69 197 PHE B C 1
ATOM 3663 O O . PHE B 1 197 ? -16.484 0.747 -22.219 1 98.69 197 PHE B O 1
ATOM 3670 N N . THR B 1 198 ? -16.234 2.92 -21.875 1 98.69 198 THR B N 1
ATOM 3671 C CA . THR B 1 198 ? -16.422 3.305 -23.266 1 98.69 198 THR B CA 1
ATOM 3672 C C . THR B 1 198 ? -15.219 4.09 -23.781 1 98.69 198 THR B C 1
ATOM 3674 O O . THR B 1 198 ? -14.258 4.32 -23.047 1 98.69 198 THR B O 1
ATOM 3677 N N . GLN B 1 199 ? -15.289 4.512 -25 1 98.31 199 GLN B N 1
ATOM 3678 C CA . GLN B 1 199 ? -14.242 5.324 -25.594 1 98.31 199 GLN B CA 1
ATOM 3679 C C . GLN B 1 199 ? -14.102 6.664 -24.875 1 98.31 199 GLN B C 1
ATOM 3681 O O . GLN B 1 199 ? -13.055 7.301 -24.953 1 98.31 199 GLN B O 1
ATOM 3686 N N . GLU B 1 200 ? -15.102 7.066 -24.141 1 98.06 200 GLU B N 1
ATOM 3687 C CA . GLU B 1 200 ? -15.125 8.367 -23.469 1 98.06 200 GLU B CA 1
ATOM 3688 C C . GLU B 1 200 ? -14.734 8.242 -22 1 98.06 200 GLU B C 1
ATOM 3690 O O . GLU B 1 200 ? -14.703 9.234 -21.281 1 98.06 200 GLU B O 1
ATOM 3695 N N . THR B 1 201 ? -14.406 7.039 -21.594 1 98.62 201 THR B N 1
ATOM 3696 C CA . THR B 1 201 ? -13.992 6.824 -20.203 1 98.62 201 THR B CA 1
ATOM 3697 C C . THR B 1 201 ? -12.586 7.367 -19.969 1 98.62 201 THR B C 1
ATOM 3699 O O . THR B 1 201 ? -11.688 7.141 -20.781 1 98.62 201 THR B O 1
ATOM 3702 N N . LEU B 1 202 ? -12.438 8.188 -18.906 1 98.69 202 LEU B N 1
ATOM 3703 C CA . LEU B 1 202 ? -11.109 8.633 -18.484 1 98.69 202 LEU B CA 1
ATOM 3704 C C . LEU B 1 202 ? -10.336 7.492 -17.828 1 98.69 202 LEU B C 1
ATOM 3706 O O . LEU B 1 202 ? -10.891 6.746 -17.016 1 98.69 202 LEU B O 1
ATOM 3710 N N . VAL B 1 203 ? -9.125 7.309 -18.219 1 98.88 203 VAL B N 1
ATOM 3711 C CA . VAL B 1 203 ? -8.273 6.301 -17.578 1 98.88 203 VAL B CA 1
ATOM 3712 C C . VAL B 1 203 ? -6.922 6.914 -17.219 1 98.88 203 VAL B C 1
ATOM 3714 O O . VAL B 1 203 ? -6.543 7.953 -17.766 1 98.88 203 VAL B O 1
ATOM 3717 N N . VAL B 1 204 ? -6.27 6.367 -16.297 1 98.88 204 VAL B N 1
ATOM 3718 C CA . VAL B 1 204 ? -4.902 6.691 -15.914 1 98.88 204 VAL B CA 1
ATOM 3719 C C . VAL B 1 204 ? -4.02 5.449 -16.031 1 98.88 204 VAL B C 1
ATOM 3721 O O . VAL B 1 204 ? -4.395 4.367 -15.578 1 98.88 204 VAL B O 1
ATOM 3724 N N . VAL B 1 205 ? -2.918 5.555 -16.688 1 98.88 205 VAL B N 1
ATOM 3725 C CA . VAL B 1 205 ? -1.955 4.465 -16.828 1 98.88 205 VAL B CA 1
ATOM 3726 C C . VAL B 1 205 ? -0.675 4.812 -16.062 1 98.88 205 VAL B C 1
ATOM 3728 O O . VAL B 1 205 ? -0.153 5.922 -16.188 1 98.88 205 VAL B O 1
ATOM 3731 N N . LEU B 1 206 ? -0.277 3.969 -15.258 1 98.56 206 LEU B N 1
ATOM 3732 C CA . LEU B 1 206 ? 1.012 4.055 -14.586 1 98.56 206 LEU B CA 1
ATOM 3733 C C . LEU B 1 206 ? 1.932 2.918 -15.016 1 98.56 206 LEU B C 1
ATOM 3735 O O . LEU B 1 206 ? 1.587 1.744 -14.867 1 98.56 206 LEU B O 1
ATOM 3739 N N . ALA B 1 207 ? 3.064 3.24 -15.602 1 98.06 207 ALA B N 1
ATOM 3740 C CA . ALA B 1 207 ? 4.031 2.248 -16.062 1 98.06 207 ALA B CA 1
ATOM 3741 C C . ALA B 1 207 ? 5.344 2.361 -15.297 1 98.06 207 ALA B C 1
ATOM 3743 O O . ALA B 1 207 ? 5.836 3.467 -15.055 1 98.06 207 ALA B O 1
ATOM 3744 N N . ARG B 1 208 ? 5.785 1.185 -14.867 1 97.25 208 ARG B N 1
ATOM 3745 C CA . ARG B 1 208 ? 7.09 1.062 -14.219 1 97.25 208 ARG B CA 1
ATOM 3746 C C . ARG B 1 208 ? 7.156 1.891 -12.945 1 97.25 208 ARG B C 1
ATOM 3748 O O . ARG B 1 208 ? 8.07 2.695 -12.766 1 97.25 208 ARG B O 1
ATOM 3755 N N . ALA B 1 209 ? 6.09 1.644 -12.148 1 96.38 209 ALA B N 1
ATOM 3756 C CA . ALA B 1 209 ? 6.066 2.25 -10.82 1 96.38 209 ALA B CA 1
ATOM 3757 C C . ALA B 1 209 ? 7.324 1.896 -10.031 1 96.38 209 ALA B C 1
ATOM 3759 O O . ALA B 1 209 ? 7.801 0.76 -10.086 1 96.38 209 ALA B O 1
ATOM 3760 N N . GLY B 1 210 ? 7.859 2.873 -9.25 1 95.75 210 GLY B N 1
ATOM 3761 C CA . GLY B 1 210 ? 9.055 2.641 -8.461 1 95.75 210 GLY B CA 1
ATOM 3762 C C . GLY B 1 210 ? 10.32 3.154 -9.125 1 95.75 210 GLY B C 1
ATOM 3763 O O . GLY B 1 210 ? 11.344 3.342 -8.461 1 95.75 210 GLY B O 1
ATOM 3764 N N . SER B 1 211 ? 10.258 3.266 -10.477 1 96 211 SER B N 1
ATOM 3765 C CA . SER B 1 211 ? 11.391 3.889 -11.156 1 96 211 SER B CA 1
ATOM 3766 C C . SER B 1 211 ? 11.453 5.383 -10.859 1 96 211 SER B C 1
ATOM 3768 O O . SER B 1 211 ? 10.508 5.957 -10.32 1 96 211 SER B O 1
ATOM 3770 N N . LEU B 1 212 ? 12.539 6.02 -11.188 1 93.88 212 LEU B N 1
ATOM 3771 C CA . LEU B 1 212 ? 12.68 7.453 -10.945 1 93.88 212 LEU B CA 1
ATOM 3772 C C . LEU B 1 212 ? 11.805 8.25 -11.906 1 93.88 212 LEU B C 1
ATOM 3774 O O . LEU B 1 212 ? 11.367 9.359 -11.586 1 93.88 212 LEU B O 1
ATOM 3778 N N . ASN B 1 213 ? 11.562 7.641 -13.07 1 94 213 ASN B N 1
ATOM 3779 C CA . ASN B 1 213 ? 10.75 8.32 -14.07 1 94 213 ASN B CA 1
ATOM 3780 C C . ASN B 1 213 ? 9.641 7.422 -14.609 1 94 213 ASN B C 1
ATOM 3782 O O . ASN B 1 213 ? 9.602 7.113 -15.797 1 94 213 ASN B O 1
ATOM 3786 N N . PRO B 1 214 ? 8.734 7.074 -13.711 1 97.31 214 PRO B N 1
ATOM 3787 C CA . PRO B 1 214 ? 7.613 6.289 -14.219 1 97.31 214 PRO B CA 1
ATOM 3788 C C . PRO B 1 214 ? 6.758 7.066 -15.219 1 97.31 214 PRO B C 1
ATOM 3790 O O . PRO B 1 214 ? 6.781 8.297 -15.234 1 97.31 214 PRO B O 1
ATOM 3793 N N . VAL B 1 215 ? 6.121 6.355 -16.062 1 97.81 215 VAL B N 1
ATOM 3794 C CA . VAL B 1 215 ? 5.191 7 -16.984 1 97.81 215 VAL B CA 1
ATOM 3795 C C . VAL B 1 215 ? 3.811 7.102 -16.344 1 97.81 215 VAL B C 1
ATOM 3797 O O . VAL B 1 215 ? 3.266 6.102 -15.867 1 97.81 215 VAL B O 1
ATOM 3800 N N . ILE B 1 216 ? 3.314 8.266 -16.266 1 97.94 216 ILE B N 1
ATOM 3801 C CA . ILE B 1 216 ? 1.953 8.539 -15.82 1 97.94 216 ILE B CA 1
ATOM 3802 C C . ILE B 1 216 ? 1.192 9.281 -16.922 1 97.94 216 ILE B C 1
ATOM 3804 O O . ILE B 1 216 ? 1.55 10.406 -17.281 1 97.94 216 ILE B O 1
ATOM 3808 N N . ARG B 1 217 ? 0.185 8.648 -17.375 1 98.44 217 ARG B N 1
ATOM 3809 C CA . ARG B 1 217 ? -0.63 9.258 -18.422 1 98.44 217 ARG B CA 1
ATOM 3810 C C . ARG B 1 217 ? -2.115 9.141 -18.094 1 98.44 217 ARG B C 1
ATOM 3812 O O . ARG B 1 217 ? -2.57 8.109 -17.609 1 98.44 217 ARG B O 1
ATOM 3819 N N . ALA B 1 218 ? -2.771 10.18 -18.375 1 98.69 218 ALA B N 1
ATOM 3820 C CA . ALA B 1 218 ? -4.219 10.203 -18.188 1 98.69 218 ALA B CA 1
ATOM 3821 C C . ALA B 1 218 ? -4.93 10.773 -19.422 1 98.69 218 ALA B C 1
ATOM 3823 O O . ALA B 1 218 ? -4.453 11.734 -20.016 1 98.69 218 ALA B O 1
ATOM 3824 N N . GLY B 1 219 ? -5.977 10.18 -19.781 1 98.56 219 GLY B N 1
ATOM 3825 C CA . GLY B 1 219 ? -6.773 10.594 -20.922 1 98.56 219 GLY B CA 1
ATOM 3826 C C . GLY B 1 219 ? -7.949 9.68 -21.188 1 98.56 219 GLY B C 1
ATOM 3827 O O . GLY B 1 219 ? -8.172 8.703 -20.469 1 98.56 219 GLY B O 1
ATOM 3828 N N . TYR B 1 220 ? -8.688 10.031 -22.188 1 98.69 220 TYR B N 1
ATOM 3829 C CA . TYR B 1 220 ? -9.828 9.203 -22.562 1 98.69 220 TYR B CA 1
ATOM 3830 C C . TYR B 1 220 ? -9.375 7.949 -23.312 1 98.69 220 TYR B C 1
ATOM 3832 O O . TYR B 1 220 ? -8.359 7.973 -24.016 1 98.69 220 TYR B O 1
ATOM 3840 N N . VAL B 1 221 ? -10.148 6.887 -23.172 1 98.81 221 VAL B N 1
ATOM 3841 C CA . VAL B 1 221 ? -9.82 5.582 -23.734 1 98.81 221 VAL B CA 1
ATOM 3842 C C . VAL B 1 221 ? -9.547 5.715 -25.234 1 98.81 221 VAL B C 1
ATOM 3844 O O . VAL B 1 221 ? -8.578 5.148 -25.75 1 98.81 221 VAL B O 1
ATOM 3847 N N . ARG B 1 222 ? -10.273 6.492 -25.953 1 98.25 222 ARG B N 1
ATOM 3848 C CA . ARG B 1 222 ? -10.141 6.641 -27.391 1 98.25 222 ARG B CA 1
ATOM 3849 C C . ARG B 1 222 ? -8.734 7.109 -27.766 1 98.25 222 ARG B C 1
ATOM 3851 O O . ARG B 1 222 ? -8.211 6.738 -28.828 1 98.25 222 ARG B O 1
ATOM 3858 N N . ASP B 1 223 ? -8.117 7.898 -26.953 1 97.94 223 ASP B N 1
ATOM 3859 C CA . ASP B 1 223 ? -6.777 8.43 -27.203 1 97.94 223 ASP B CA 1
ATOM 3860 C C . ASP B 1 223 ? -5.707 7.523 -26.594 1 97.94 223 ASP B C 1
ATOM 3862 O O . ASP B 1 223 ? -4.676 7.266 -27.234 1 97.94 223 ASP B O 1
ATOM 3866 N N . MET B 1 224 ? -5.996 6.961 -25.484 1 98.31 224 MET B N 1
ATOM 3867 C CA . MET B 1 224 ? -5.012 6.25 -24.672 1 98.31 224 MET B CA 1
ATOM 3868 C C . MET B 1 224 ? -4.75 4.855 -25.234 1 98.31 224 MET B C 1
ATOM 3870 O O . MET B 1 224 ? -3.658 4.309 -25.062 1 98.31 224 MET B O 1
ATOM 3874 N N . ILE B 1 225 ? -5.715 4.316 -25.891 1 98.06 225 ILE B N 1
ATOM 3875 C CA . ILE B 1 225 ? -5.656 2.932 -26.359 1 98.06 225 ILE B CA 1
ATOM 3876 C C . ILE B 1 225 ? -4.52 2.768 -27.359 1 98.06 225 ILE B C 1
ATOM 3878 O O . ILE B 1 225 ? -4.012 1.661 -27.562 1 98.06 225 ILE B O 1
ATOM 3882 N N . ARG B 1 226 ? -3.992 3.83 -28 1 96.44 226 ARG B N 1
ATOM 3883 C CA . ARG B 1 226 ? -2.939 3.779 -29 1 96.44 226 ARG B CA 1
ATOM 3884 C C . ARG B 1 226 ? -1.652 4.41 -28.484 1 96.44 226 ARG B C 1
ATOM 3886 O O . ARG B 1 226 ? -0.655 4.484 -29.203 1 96.44 226 ARG B O 1
ATOM 3893 N N . GLU B 1 227 ? -1.63 4.824 -27.266 1 97.25 227 GLU B N 1
ATOM 3894 C CA . GLU B 1 227 ? -0.478 5.508 -26.688 1 97.25 227 GLU B CA 1
ATOM 3895 C C . GLU B 1 227 ? 0.645 4.523 -26.359 1 97.25 227 GLU B C 1
ATOM 3897 O O . GLU B 1 227 ? 0.387 3.354 -26.062 1 97.25 227 GLU B O 1
ATOM 3902 N N . ASP B 1 228 ? 1.785 5.008 -26.484 1 98 228 ASP B N 1
ATOM 3903 C CA . ASP B 1 228 ? 2.949 4.234 -26.062 1 98 228 ASP B CA 1
ATOM 3904 C C . ASP B 1 228 ? 3.309 4.52 -24.609 1 98 228 ASP B C 1
ATOM 3906 O O . ASP B 1 228 ? 3.818 5.594 -24.297 1 98 228 ASP B O 1
ATOM 3910 N N . PHE B 1 229 ? 3.137 3.553 -23.734 1 97.94 229 PHE B N 1
ATOM 3911 C CA . PHE B 1 229 ? 3.395 3.721 -22.312 1 97.94 229 PHE B CA 1
ATOM 3912 C C . PHE B 1 229 ? 4.766 3.172 -21.953 1 97.94 229 PHE B C 1
ATOM 3914 O O . PHE B 1 229 ? 5.141 3.162 -20.766 1 97.94 229 PHE B O 1
ATOM 3921 N N . GLY B 1 230 ? 5.488 2.719 -22.922 1 96.38 230 GLY B N 1
ATOM 3922 C CA . GLY B 1 230 ? 6.754 2.049 -22.656 1 96.38 230 GLY B CA 1
ATOM 3923 C C . GLY B 1 230 ? 6.586 0.604 -22.234 1 96.38 230 GLY B C 1
ATOM 3924 O O . GLY B 1 230 ? 5.52 0.016 -22.406 1 96.38 230 GLY B O 1
ATOM 3925 N N . SER B 1 231 ? 7.625 0.016 -21.703 1 94.19 231 SER B N 1
ATOM 3926 C CA . SER B 1 231 ? 7.633 -1.398 -21.344 1 94.19 231 SER B CA 1
ATOM 3927 C C . SER B 1 231 ? 6.844 -1.651 -20.078 1 94.19 231 SER B C 1
ATOM 3929 O O . SER B 1 231 ? 6.691 -0.752 -19.234 1 94.19 231 SER B O 1
ATOM 3931 N N . PRO B 1 232 ? 6.332 -2.771 -19.953 1 93.12 232 PRO B N 1
ATOM 3932 C CA . PRO B 1 232 ? 5.723 -3.17 -18.672 1 93.12 232 PRO B CA 1
ATOM 3933 C C . PRO B 1 232 ? 6.711 -3.139 -17.516 1 93.12 232 PRO B C 1
ATOM 3935 O O . PRO B 1 232 ? 7.922 -3.064 -17.734 1 93.12 232 PRO B O 1
ATOM 3938 N N . PRO B 1 233 ? 6.094 -3.268 -16.328 1 95.25 233 PRO B N 1
ATOM 3939 C CA . PRO B 1 233 ? 4.691 -3.52 -15.977 1 95.25 233 PRO B CA 1
ATOM 3940 C C . PRO B 1 233 ? 3.84 -2.254 -16 1 95.25 233 PRO B C 1
ATOM 3942 O O . PRO B 1 233 ? 4.336 -1.164 -15.711 1 95.25 233 PRO B O 1
ATOM 3945 N N . HIS B 1 234 ? 2.564 -2.414 -16.406 1 97.5 234 HIS B N 1
ATOM 3946 C CA . HIS B 1 234 ? 1.56 -1.358 -16.375 1 97.5 234 HIS B CA 1
ATOM 3947 C C . HIS B 1 234 ? 0.476 -1.654 -15.352 1 97.5 234 HIS B C 1
ATOM 3949 O O . HIS B 1 234 ? 0.237 -2.816 -15.008 1 97.5 234 HIS B O 1
ATOM 3955 N N . VAL B 1 235 ? -0.075 -0.644 -14.773 1 98.06 235 VAL B N 1
ATOM 3956 C CA . VAL B 1 235 ? -1.398 -0.756 -14.164 1 98.06 235 VAL B CA 1
ATOM 3957 C C . VAL B 1 235 ? -2.352 0.243 -14.82 1 98.06 235 VAL B C 1
ATOM 3959 O O . VAL B 1 235 ? -1.914 1.241 -15.398 1 98.06 235 VAL B O 1
ATOM 3962 N N . LEU B 1 236 ? -3.609 -0.114 -14.781 1 98.88 236 LEU B N 1
ATOM 3963 C CA . LEU B 1 236 ? -4.676 0.722 -15.328 1 98.88 236 LEU B CA 1
ATOM 3964 C C . LEU B 1 236 ? -5.633 1.166 -14.227 1 98.88 236 LEU B C 1
ATOM 3966 O O . LEU B 1 236 ? -6.012 0.365 -13.367 1 98.88 236 LEU B O 1
ATOM 3970 N N . ILE B 1 237 ? -5.938 2.439 -14.195 1 98.94 237 ILE B N 1
ATOM 3971 C CA . ILE B 1 237 ? -6.871 2.963 -13.203 1 98.94 237 ILE B CA 1
ATOM 3972 C C . ILE B 1 237 ? -8.062 3.615 -13.906 1 98.94 237 ILE B C 1
ATOM 3974 O O . ILE B 1 237 ? -7.883 4.359 -14.875 1 98.94 237 ILE B O 1
ATOM 3978 N N . VAL B 1 238 ? -9.219 3.297 -13.492 1 98.94 238 VAL B N 1
ATOM 3979 C CA . VAL B 1 238 ? -10.422 4.016 -13.883 1 98.94 238 VAL B CA 1
ATOM 3980 C C . VAL B 1 238 ? -10.883 4.918 -12.734 1 98.94 238 VAL B C 1
ATOM 3982 O O . VAL B 1 238 ? -11.414 4.434 -11.734 1 98.94 238 VAL B O 1
ATOM 3985 N N . PRO B 1 239 ? -10.688 6.223 -12.914 1 98.69 239 PRO B N 1
ATOM 3986 C CA . PRO B 1 239 ? -11.062 7.133 -11.836 1 98.69 239 PRO B CA 1
ATOM 3987 C C . PRO B 1 239 ? -12.57 7.215 -11.625 1 98.69 239 PRO B C 1
ATOM 3989 O O . PRO B 1 239 ? -13.336 7.094 -12.586 1 98.69 239 PRO B O 1
ATOM 3992 N N . GLY B 1 240 ? -12.953 7.34 -10.328 1 98.06 240 GLY B N 1
ATOM 3993 C CA . GLY B 1 240 ? -14.312 7.742 -10.008 1 98.06 240 GLY B CA 1
ATOM 3994 C C . GLY B 1 240 ? -14.5 9.25 -10.008 1 98.06 240 GLY B C 1
ATOM 3995 O O . GLY B 1 240 ? -14.008 9.945 -10.898 1 98.06 240 GLY B O 1
ATOM 3996 N N . ARG B 1 241 ? -15.266 9.742 -9.047 1 97.31 241 ARG B N 1
ATOM 3997 C CA . ARG B 1 241 ? -15.43 11.188 -8.898 1 97.31 241 ARG B CA 1
ATOM 3998 C C . ARG B 1 241 ? -14.125 11.852 -8.477 1 97.31 241 ARG B C 1
ATOM 4000 O O . ARG B 1 241 ? -13.562 11.523 -7.43 1 97.31 241 ARG B O 1
ATOM 4007 N N . LEU B 1 242 ? -13.727 12.781 -9.219 1 97.38 242 LEU B N 1
ATOM 4008 C CA . LEU B 1 242 ? -12.438 13.422 -8.961 1 97.38 242 LEU B CA 1
ATOM 4009 C C . LEU B 1 242 ? -12.594 14.594 -8 1 97.38 242 LEU B C 1
ATOM 4011 O O . LEU B 1 242 ? -13.523 15.391 -8.133 1 97.38 242 LEU B O 1
ATOM 4015 N N . HIS B 1 243 ? -11.734 14.594 -7 1 94.75 243 HIS B N 1
ATOM 4016 C CA . HIS B 1 243 ? -11.508 15.844 -6.277 1 94.75 243 HIS B CA 1
ATOM 4017 C C . HIS B 1 243 ? -10.773 16.859 -7.148 1 94.75 243 HIS B C 1
ATOM 4019 O O . HIS B 1 243 ? -10.031 16.484 -8.055 1 94.75 243 HIS B O 1
ATOM 4025 N N . ILE B 1 244 ? -10.953 18.094 -6.852 1 93.81 244 ILE B N 1
ATOM 4026 C CA . ILE B 1 244 ? -10.383 19.156 -7.668 1 93.81 244 ILE B CA 1
ATOM 4027 C C . ILE B 1 244 ? -8.867 19.016 -7.719 1 93.81 244 ILE B C 1
ATOM 4029 O O . ILE B 1 244 ? -8.25 19.203 -8.766 1 93.81 244 ILE B O 1
ATOM 4033 N N . VAL B 1 245 ? -8.273 18.672 -6.641 1 92.44 245 VAL B N 1
ATOM 4034 C CA . VAL B 1 245 ? -6.82 18.516 -6.562 1 92.44 245 VAL B CA 1
ATOM 4035 C C . VAL B 1 245 ? -6.371 17.344 -7.426 1 92.44 245 VAL B C 1
ATOM 4037 O O . VAL B 1 245 ? -5.328 17.406 -8.078 1 92.44 245 VAL B O 1
ATOM 4040 N N . GLU B 1 246 ? -7.156 16.25 -7.441 1 96 246 GLU B N 1
ATOM 4041 C CA . GLU B 1 246 ? -6.855 15.117 -8.297 1 96 246 GLU B CA 1
ATOM 4042 C C . GLU B 1 246 ? -6.883 15.508 -9.773 1 96 246 GLU B C 1
ATOM 4044 O O . GLU B 1 246 ? -5.973 15.164 -10.531 1 96 246 GLU B O 1
ATOM 4049 N N . ALA B 1 247 ? -7.934 16.266 -10.102 1 97.12 247 ALA B N 1
ATOM 4050 C CA . ALA B 1 247 ? -8.086 16.688 -11.484 1 97.12 247 ALA B CA 1
ATOM 4051 C C . ALA B 1 247 ? -6.91 17.562 -11.922 1 97.12 247 ALA B C 1
ATOM 4053 O O . ALA B 1 247 ? -6.348 17.359 -13 1 97.12 247 ALA B O 1
ATOM 4054 N N . GLU B 1 248 ? -6.574 18.469 -11.086 1 95.06 248 GLU B N 1
ATOM 4055 C CA . GLU B 1 248 ? -5.453 19.359 -11.391 1 95.06 248 GLU B CA 1
ATOM 4056 C C . GLU B 1 248 ? -4.156 18.562 -11.555 1 95.06 248 GLU B C 1
ATOM 4058 O O . GLU B 1 248 ? -3.369 18.828 -12.461 1 95.06 248 GLU B O 1
ATOM 4063 N N . TYR B 1 249 ? -3.961 17.672 -10.695 1 95.44 249 TYR B N 1
ATOM 4064 C CA . TYR B 1 249 ? -2.768 16.828 -10.758 1 95.44 249 TYR B CA 1
ATOM 4065 C C . TYR B 1 249 ? -2.719 16.047 -12.062 1 95.44 249 TYR B C 1
ATOM 4067 O O . TYR B 1 249 ? -1.681 15.992 -12.727 1 95.44 249 TYR B O 1
ATOM 4075 N N . LEU B 1 250 ? -3.852 15.414 -12.445 1 97.69 250 LEU B N 1
ATOM 4076 C CA . LEU B 1 250 ? -3.914 14.617 -13.664 1 97.69 250 LEU B CA 1
ATOM 4077 C C . LEU B 1 250 ? -3.646 15.484 -14.891 1 97.69 250 LEU B C 1
ATOM 4079 O O . LEU B 1 250 ? -2.998 15.039 -15.844 1 97.69 250 LEU B O 1
ATOM 4083 N N . VAL B 1 251 ? -4.113 16.688 -14.852 1 97.19 251 VAL B N 1
ATOM 4084 C CA . VAL B 1 251 ? -3.914 17.578 -15.977 1 97.19 251 VAL B CA 1
ATOM 4085 C C . VAL B 1 251 ? -2.453 18.031 -16.031 1 97.19 251 VAL B C 1
ATOM 4087 O O . VAL B 1 251 ? -1.802 17.906 -17.078 1 97.19 251 VAL B O 1
ATOM 4090 N N . GLU B 1 252 ? -1.9 18.406 -14.898 1 94.75 252 GLU B N 1
ATOM 4091 C CA . GLU B 1 252 ? -0.589 19.047 -14.859 1 94.75 252 GLU B CA 1
ATOM 4092 C C . GLU B 1 252 ? 0.531 18.031 -14.977 1 94.75 252 GLU B C 1
ATOM 4094 O O . GLU B 1 252 ? 1.588 18.312 -15.539 1 94.75 252 GLU B O 1
ATOM 4099 N N . ILE B 1 253 ? 0.273 16.844 -14.477 1 94.31 253 ILE B N 1
ATOM 4100 C CA . ILE B 1 253 ? 1.368 15.891 -14.344 1 94.31 253 ILE B CA 1
ATOM 4101 C C . ILE B 1 253 ? 1.163 14.734 -15.32 1 94.31 253 ILE B C 1
ATOM 4103 O O . ILE B 1 253 ? 2.127 14.211 -15.891 1 94.31 253 ILE B O 1
ATOM 4107 N N . ALA B 1 254 ? -0.108 14.391 -15.594 1 96.25 254 ALA B N 1
ATOM 4108 C CA . ALA B 1 254 ? -0.368 13.164 -16.344 1 96.25 254 ALA B CA 1
ATOM 4109 C C . ALA B 1 254 ? -0.911 13.477 -17.734 1 96.25 254 ALA B C 1
ATOM 4111 O O . ALA B 1 254 ? -1.229 12.562 -18.5 1 96.25 254 ALA B O 1
ATOM 4112 N N . GLY B 1 255 ? -1.133 14.695 -18.078 1 96.12 255 GLY B N 1
ATOM 4113 C CA . GLY B 1 255 ? -1.5 15.094 -19.438 1 96.12 255 GLY B CA 1
ATOM 4114 C C . GLY B 1 255 ? -2.979 14.922 -19.719 1 96.12 255 GLY B C 1
ATOM 4115 O O . GLY B 1 255 ? -3.379 14.797 -20.875 1 96.12 255 GLY B O 1
ATOM 4116 N N . ALA B 1 256 ? -3.736 14.836 -18.672 1 97.38 256 ALA B N 1
ATOM 4117 C CA . ALA B 1 256 ? -5.18 14.711 -18.859 1 97.38 256 ALA B CA 1
ATOM 4118 C C . ALA B 1 256 ? -5.75 15.969 -19.531 1 97.38 256 ALA B C 1
ATOM 4120 O O . ALA B 1 256 ? -5.16 17.047 -19.438 1 97.38 256 ALA B O 1
ATOM 4121 N N . PRO B 1 257 ? -6.855 15.789 -20.297 1 97.19 257 PRO B N 1
ATOM 4122 C CA . PRO B 1 257 ? -7.504 16.984 -20.844 1 97.19 257 PRO B CA 1
ATOM 4123 C C . PRO B 1 257 ? -7.969 17.953 -19.766 1 97.19 257 PRO B C 1
ATOM 4125 O O . PRO B 1 257 ? -8.469 17.531 -18.719 1 97.19 257 PRO B O 1
ATOM 4128 N N . ARG B 1 258 ? -7.875 19.234 -20 1 96.31 258 ARG B N 1
ATOM 4129 C CA . ARG B 1 258 ? -8.172 20.266 -19.031 1 96.31 258 ARG B CA 1
ATOM 4130 C C . ARG B 1 258 ? -9.656 20.281 -18.672 1 96.31 258 ARG B C 1
ATOM 4132 O O . ARG B 1 258 ? -10.047 20.781 -17.609 1 96.31 258 ARG B O 1
ATOM 4139 N N . GLU B 1 259 ? -10.445 19.703 -19.531 1 95.88 259 GLU B N 1
ATOM 4140 C CA . GLU B 1 259 ? -11.891 19.766 -19.359 1 95.88 259 GLU B CA 1
ATOM 4141 C C . GLU B 1 259 ? -12.336 18.953 -18.141 1 95.88 259 GLU B C 1
ATOM 4143 O O . GLU B 1 259 ? -13.469 19.094 -17.672 1 95.88 259 GLU B O 1
ATOM 4148 N N . ILE B 1 260 ? -11.438 18.141 -17.594 1 94.75 260 ILE B N 1
ATOM 4149 C CA . ILE B 1 260 ? -11.844 17.312 -16.453 1 94.75 260 ILE B CA 1
ATOM 4150 C C . ILE B 1 260 ? -11.844 18.156 -15.18 1 94.75 260 ILE B C 1
ATOM 4152 O O . ILE B 1 260 ? -12.367 17.734 -14.148 1 94.75 260 ILE B O 1
ATOM 4156 N N . ILE B 1 261 ? -11.125 19.359 -15.281 1 89.06 261 ILE B N 1
ATOM 4157 C CA . ILE B 1 261 ? -11.141 20.297 -14.164 1 89.06 261 ILE B CA 1
ATOM 4158 C C . ILE B 1 261 ? -12.477 21.016 -14.117 1 89.06 261 ILE B C 1
ATOM 4160 O O . ILE B 1 261 ? -12.797 21.797 -15.016 1 89.06 261 ILE B O 1
ATOM 4164 N N . ARG B 1 262 ? -13.641 20.484 -13.742 1 74.38 262 ARG B N 1
ATOM 4165 C CA . ARG B 1 262 ? -14.922 21.172 -13.758 1 74.38 262 ARG B CA 1
ATOM 4166 C C . ARG B 1 262 ? -15.281 21.688 -12.375 1 74.38 262 ARG B C 1
ATOM 4168 O O . ARG B 1 262 ? -14.828 21.156 -11.367 1 74.38 262 ARG B O 1
#

Organism: Pyrococcus abyssi (strain GE5 / Orsay) (NCBI:txid272844)

Foldseek 3Di:
DAEEEFECAFAENVQGDPVRLVLLLQWPAAEEEPQVHDHHNYDQVVNCVSSVHHYHYDDPCCLQPVCCPPPLVCQVPTYYYYYYYFFACPDVSRVVVCVVSVVSVHHYYGHTTYHPLPLVCVLVADSVQADDEEELDDADPPGQDCVRLVRLVVSQVVQGKYKYFYDGPVVVPDTDDPLNSLVSSVVSCVVPVPPSRDQQFKKWKWFNRPDPDIAIAIEGNVPPSPDDRDDDDMMMMGGGHDDLSSLVSNVPPHVYDNVSND/DAEEEFECAFAENVQGDPVRLVLLLQWPAAEEEPQVHDRNNYDQVVNCVSSVHHYHYDDPCCLQPVCCPPPLVCQVPTYYYYYYYAFACPDVSRVVVCVVSVVSVHHYYGHTTYHPLPLVCLLVADSVQADDEEELDDADPPGQDCVRLVRLVVSQVVQGKYKYFYDGPVVVPDTDDPLNSLVSSVVSCVVPVPPRRDQQFKKWKWFNRPDPDIAIAIEGNVVPSPDDRDDDDMMMMGGGHDDLSSLVSNVPPHVYDNVSND

Secondary structure (DSSP, 8-state):
-EEEEEE-BSSSGGGSBHHHHHHHHH-SEEEEE-SS---TT--HHHHHHHHTS--EEPPHHHHHHSHHHHTHHHHHHS-EEEEESBSTTSSHHHHHHHHHHHHTT-EEEEE----HHHHGGGGS--GGGB---EEE---BTTB---HHHHHHHHHHHTT-BEEEEE-EEGGGTEE--HHHHHHHHHHHHHHH-SSSS-TT-EEEEEESTTSSS-EEEEEEHHHHTT----SSPEEEEE--SPPHHHHHHHHHHH---GGG--/-EEEEEE-BSSSGGGSBHHHHHHHHH-SEEEEE-SS---TT--HHHHHHHHTS--EEPPHHHHHHSHHHHTHHHHHHS-EEEEESBSTTSSHHHHHHHHHHHHTT-EEEEE----HHHHGGGGS--GGGB---EEE---BTTB---HHHHHHHHHHHTT-BEEEEE-EEGGGTEE--HHHHHHHHHHHHHHH-SSSS-TT-EEEEEESTTSSS-EEEEEEHHHHTT----SSPEEEEE--SPPHHHHHHHHHHH---GGG--

InterPro domains:
  IPR000878 Tetrapyrrole methylase [PF00590] (3-213)
  IPR004551 Diphthine synthase [MF_01084] (2-256)
  IPR004551 Diphthine synthase [PIRSF036432] (3-259)
  IPR004551 Diphthine synthase [PTHR10882] (3-253)
  IPR004551 Diphthine synthase [TIGR00522] (3-256)
  IPR004551 Diphthine synthase [cd11647] (3-242)
  IPR014776 Tetrapyrrole methylase, subdomain 2 [G3DSA:3.30.950.10] (115-262)
  IPR014777 Tetrapyrrole methylase, subdomain 1 [G3DSA:3.40.1010.10] (1-114)
  IPR035996 Tetrapyrrole methylase superfamily [SSF53790] (1-259)